Protein AF-A0AAD7YPZ5-F1 (afdb_monomer_lite)

Sequence (634 aa):
MYSKIIFVLVTVCVINASVITDNNFEDDAETEVKASLSRCNSKVCNWLCSKIKKTNGTCVEDHCKCVNSFIAEDDAETEVKASLSRCNSKVCNWLCRKTKKTNGTCVEDHCKCEKSFIAEDDTETEVKASPSRCNPKVCNWLCSKIKKTNGTCVEDHCKCEKSFIAEDDAETEVKASPSRCNSKVCNWLCSKIKKTNGTCVEDHCKCENSFIAEDDAETEVKASLSRCNSKVCNWLCSKIKKTNGTCVEDHCKCEKSFIAGDDTETEVKASPSRCNPKVCNWLCSKIKKTNGTCVEDHCKCENSFIAEDDAETEVKSSPNRCKSKVCNWLCRKIKKTNGTCVEDHCKCENSFIAEDALTELNTEKDSVQSRSCNNNRCRQICRKQKFRGGACVGVNCYCNKFLSLQDDAMYELDNSASLDDNFFSTEEDAVDEYSELDTRRSCRIVKCSRKCARRGYEGATCVEGRCKCYKNPEKSLLASELSEDQIERSCNLQACHQLCRRLKFPGGVCVNGRCKCDNFLGTKDADDDYSDLDTRRVCRVEKCSRKCTRRGYGEGKCVNDRCQCYDKIQREVDAYPLYAAASDENEESKEISGLNEEELAPAPRACNSATCNQWCHRLKFAGGWCRFGQCQCF

Structure (mmCIF, N/CA/C/O backbone):
data_AF-A0AAD7YPZ5-F1
#
_entry.id   AF-A0AAD7YPZ5-F1
#
loop_
_atom_site.group_PDB
_atom_site.id
_atom_site.type_symbol
_atom_site.label_atom_id
_atom_site.label_alt_id
_atom_site.label_comp_id
_atom_site.label_asym_id
_atom_site.label_entity_id
_atom_site.label_seq_id
_atom_site.pdbx_PDB_ins_code
_atom_site.Cartn_x
_atom_site.Cartn_y
_atom_site.Cartn_z
_atom_site.occupancy
_atom_site.B_iso_or_equiv
_atom_site.auth_seq_id
_atom_site.auth_comp_id
_atom_site.auth_asym_id
_atom_site.auth_atom_id
_atom_site.pdbx_PDB_model_num
ATOM 1 N N . MET A 1 1 ? -34.700 -48.354 72.936 1.00 54.19 1 MET A N 1
ATOM 2 C CA . MET A 1 1 ? -34.511 -49.023 71.626 1.00 54.19 1 MET A CA 1
ATOM 3 C C . MET A 1 1 ? -33.936 -48.110 70.525 1.00 54.19 1 MET A C 1
ATOM 5 O O . MET A 1 1 ? -34.009 -48.482 69.369 1.00 54.19 1 MET A O 1
ATOM 9 N N . TYR A 1 2 ? -33.261 -46.996 70.854 1.00 52.78 2 TYR A N 1
ATOM 10 C CA . TYR A 1 2 ? -32.596 -46.124 69.860 1.00 52.78 2 TYR A CA 1
ATOM 11 C C . TYR A 1 2 ? -31.055 -46.118 69.933 1.00 52.78 2 TYR A C 1
ATOM 13 O O . TYR A 1 2 ? -30.402 -45.552 69.068 1.00 52.78 2 TYR A O 1
ATOM 21 N N . SER A 1 3 ? -30.448 -46.807 70.907 1.00 45.22 3 SER A N 1
ATOM 22 C CA . SER A 1 3 ? -28.980 -46.826 71.075 1.00 45.22 3 SER A CA 1
ATOM 23 C C . SER A 1 3 ? -28.267 -47.905 70.236 1.00 45.22 3 SER A C 1
ATOM 25 O O . SER A 1 3 ? -27.061 -47.856 70.033 1.00 45.22 3 SER A O 1
ATOM 27 N N . LYS A 1 4 ? -29.013 -48.875 69.682 1.00 50.41 4 LYS A N 1
ATOM 28 C CA . LYS A 1 4 ? -28.451 -49.944 68.831 1.00 50.41 4 LYS A CA 1
ATOM 29 C C . LYS A 1 4 ? -28.453 -49.620 67.330 1.00 50.41 4 LYS A C 1
ATOM 31 O O . LYS A 1 4 ? -27.778 -50.308 66.580 1.00 50.41 4 LYS A O 1
ATOM 36 N N . ILE A 1 5 ? -29.158 -48.569 66.900 1.00 57.12 5 ILE A N 1
ATOM 37 C CA . ILE A 1 5 ? -29.214 -48.154 65.484 1.00 57.12 5 ILE A CA 1
ATOM 38 C C . ILE A 1 5 ? -28.033 -47.233 65.125 1.00 57.12 5 ILE A C 1
ATOM 40 O O . ILE A 1 5 ? -27.550 -47.261 63.999 1.00 57.12 5 ILE A O 1
ATOM 44 N N . ILE A 1 6 ? -27.477 -46.501 66.097 1.00 55.97 6 ILE A N 1
ATOM 45 C CA . ILE A 1 6 ? -26.329 -45.606 65.866 1.00 55.97 6 ILE A CA 1
ATOM 46 C C . ILE A 1 6 ? -25.021 -46.400 65.677 1.00 55.97 6 ILE A C 1
ATOM 48 O O . ILE A 1 6 ? -24.178 -46.015 64.872 1.00 55.97 6 ILE A O 1
ATOM 52 N N . PHE A 1 7 ? -24.879 -47.565 66.319 1.00 49.91 7 PHE A N 1
ATOM 53 C CA . PHE A 1 7 ? -23.685 -48.406 66.160 1.00 49.91 7 PHE A CA 1
ATOM 54 C C . PHE A 1 7 ? -23.569 -49.080 64.783 1.00 49.91 7 PHE A C 1
ATOM 56 O O . PHE A 1 7 ? -22.456 -49.385 64.361 1.00 49.91 7 PHE A O 1
ATOM 63 N N . VAL A 1 8 ? -24.685 -49.266 64.066 1.00 52.84 8 VAL A N 1
ATOM 64 C CA . VAL A 1 8 ? -24.704 -49.878 62.723 1.00 52.84 8 VAL A CA 1
ATOM 65 C C . VAL A 1 8 ? -24.352 -48.858 61.632 1.00 52.84 8 VAL A C 1
ATOM 67 O O . VAL A 1 8 ? -23.755 -49.220 60.626 1.00 52.84 8 VAL A O 1
ATOM 70 N N . LEU A 1 9 ? -24.628 -47.567 61.842 1.00 48.34 9 LEU A N 1
ATOM 71 C CA . LEU A 1 9 ? -24.278 -46.520 60.872 1.00 48.34 9 LEU A CA 1
ATOM 72 C C . LEU A 1 9 ? -22.814 -46.063 60.969 1.00 48.34 9 LEU A C 1
ATOM 74 O O . LEU A 1 9 ? -22.245 -45.639 59.969 1.00 48.34 9 LEU A O 1
ATOM 78 N N . VAL A 1 10 ? -22.164 -46.218 62.128 1.00 49.12 10 VAL A N 1
ATOM 79 C CA . VAL A 1 10 ? -20.732 -45.891 62.284 1.00 49.12 10 VAL A CA 1
ATOM 80 C C . VAL A 1 10 ? -19.821 -47.012 61.756 1.00 49.12 10 VAL A C 1
ATOM 82 O O . VAL A 1 10 ? -18.707 -46.739 61.320 1.00 49.12 10 VAL A O 1
ATOM 85 N N . THR A 1 11 ? -20.293 -48.262 61.696 1.00 47.50 11 THR A N 1
ATOM 86 C CA . THR A 1 11 ? -19.512 -49.389 61.142 1.00 47.50 11 THR A CA 1
ATOM 87 C C . THR A 1 11 ? -19.561 -49.492 59.615 1.00 47.50 11 THR A C 1
ATOM 89 O O . THR A 1 11 ? -18.659 -50.082 59.027 1.00 47.50 11 THR A O 1
ATOM 92 N N . VAL A 1 12 ? -20.538 -48.868 58.948 1.00 43.47 12 VAL A N 1
ATOM 93 C CA . VAL A 1 12 ? -20.630 -48.857 57.472 1.00 43.47 12 VAL A CA 1
ATOM 94 C C . VAL A 1 12 ? -19.724 -47.790 56.832 1.00 43.47 12 VAL A C 1
ATOM 96 O O . VAL A 1 12 ? -19.338 -47.931 55.676 1.00 43.47 12 VAL A O 1
ATOM 99 N N . CYS A 1 13 ? -19.272 -46.780 57.584 1.00 41.84 13 CYS A N 1
ATOM 100 C CA . CYS A 1 13 ? -18.387 -45.730 57.056 1.00 41.84 13 CYS A CA 1
ATOM 101 C C . CYS A 1 13 ? -16.877 -46.044 57.130 1.00 41.84 13 CYS A C 1
ATOM 103 O O . CYS A 1 13 ? -16.085 -45.249 56.634 1.00 41.84 13 CYS A O 1
ATOM 105 N N . VAL A 1 14 ? -16.452 -47.177 57.709 1.00 43.47 14 VAL A N 1
ATOM 106 C CA . VAL A 1 14 ? -15.014 -47.500 57.893 1.00 43.47 14 VAL A CA 1
ATOM 107 C C . VAL A 1 14 ? -14.482 -48.544 56.890 1.00 43.47 14 VAL A C 1
ATOM 109 O O . VAL A 1 14 ? -13.283 -48.791 56.849 1.00 43.47 14 VAL A O 1
ATOM 112 N N . ILE A 1 15 ? -15.311 -49.130 56.014 1.00 40.47 15 ILE A N 1
ATOM 113 C CA . ILE A 1 15 ? -14.872 -50.270 55.173 1.00 40.47 15 ILE A CA 1
ATOM 114 C C . ILE A 1 15 ? -14.347 -49.894 53.767 1.00 40.47 15 ILE A C 1
ATOM 116 O O . ILE A 1 15 ? -13.691 -50.719 53.145 1.00 40.47 15 ILE A O 1
ATOM 120 N N . ASN A 1 16 ? -14.467 -48.655 53.278 1.00 38.28 16 ASN A N 1
ATOM 121 C CA . ASN A 1 16 ? -13.972 -48.311 51.924 1.00 38.28 16 ASN A CA 1
ATOM 122 C C . ASN A 1 16 ? -12.603 -47.608 51.863 1.00 38.28 16 ASN A C 1
ATOM 124 O O . ASN A 1 16 ? -12.279 -46.974 50.862 1.00 38.28 16 ASN A O 1
ATOM 128 N N . ALA A 1 17 ? -11.767 -47.757 52.891 1.00 40.53 17 ALA A N 1
ATOM 129 C CA . ALA A 1 17 ? -10.358 -47.370 52.832 1.00 40.53 17 ALA A CA 1
ATOM 130 C C . ALA A 1 17 ? -9.468 -48.619 52.891 1.00 40.53 17 ALA A C 1
ATOM 132 O O . ALA A 1 17 ? -8.884 -48.936 53.923 1.00 40.53 17 ALA A O 1
ATOM 133 N N . SER A 1 18 ? -9.375 -49.352 51.780 1.00 36.06 18 SER A N 1
ATOM 134 C CA . SER A 1 18 ? -8.297 -50.323 51.560 1.00 36.06 18 SER A CA 1
ATOM 135 C C . SER A 1 18 ? -7.472 -49.871 50.363 1.00 36.06 18 SER A C 1
ATOM 137 O O . SER A 1 18 ? -7.871 -49.992 49.209 1.00 36.06 18 SER A O 1
ATOM 139 N N . VAL A 1 19 ? -6.319 -49.302 50.692 1.00 34.25 19 VAL A N 1
ATOM 140 C CA . VAL A 1 19 ? -5.178 -49.089 49.809 1.00 34.25 19 VAL A CA 1
ATOM 141 C C . VAL A 1 19 ? -4.633 -50.464 49.420 1.00 34.25 19 VAL A C 1
ATOM 143 O O . VAL A 1 19 ? -4.222 -51.222 50.296 1.00 34.25 19 VAL A O 1
ATOM 146 N N . ILE A 1 20 ? -4.616 -50.780 48.124 1.00 30.17 20 ILE A N 1
ATOM 147 C CA . ILE A 1 20 ? -3.717 -51.794 47.567 1.00 30.17 20 ILE A CA 1
ATOM 148 C C . ILE A 1 20 ? -2.586 -51.028 46.890 1.00 30.17 20 ILE A C 1
ATOM 150 O O . ILE A 1 20 ? -2.775 -50.362 45.875 1.00 30.17 20 ILE A O 1
ATOM 154 N N . THR A 1 21 ? -1.419 -51.088 47.519 1.00 35.53 21 THR A N 1
ATOM 155 C CA . THR A 1 21 ? -0.128 -50.874 46.880 1.00 35.53 21 THR A CA 1
ATOM 156 C C . THR A 1 21 ? 0.185 -52.102 46.035 1.00 35.53 21 THR A C 1
ATOM 158 O O . THR A 1 21 ? 0.368 -53.172 46.607 1.00 35.53 21 THR A O 1
ATOM 161 N N . ASP A 1 22 ? 0.312 -51.935 44.723 1.00 27.48 22 ASP A N 1
ATOM 162 C CA . ASP A 1 22 ? 1.153 -52.810 43.910 1.00 27.48 22 ASP A CA 1
ATOM 163 C C . ASP A 1 22 ? 2.111 -51.939 43.097 1.00 27.48 22 ASP A C 1
ATOM 165 O O . ASP A 1 22 ? 1.731 -51.193 42.195 1.00 27.48 22 ASP A O 1
ATOM 169 N N . ASN A 1 23 ? 3.380 -52.016 43.494 1.00 32.12 23 ASN A N 1
ATOM 170 C CA . ASN A 1 23 ? 4.512 -51.656 42.662 1.00 32.12 23 ASN A CA 1
ATOM 171 C C . ASN A 1 23 ? 4.636 -52.736 41.588 1.00 32.12 23 ASN A C 1
ATOM 173 O O . ASN A 1 23 ? 4.884 -53.884 41.954 1.00 32.12 23 ASN A O 1
ATOM 177 N N . ASN A 1 24 ? 4.518 -52.377 40.306 1.00 32.41 24 ASN A N 1
ATOM 178 C CA . ASN A 1 24 ? 5.537 -52.652 39.285 1.00 32.41 24 ASN A CA 1
ATOM 179 C C . ASN A 1 24 ? 5.035 -52.453 37.842 1.00 32.41 24 ASN A C 1
ATOM 181 O O . ASN A 1 24 ? 3.996 -52.975 37.457 1.00 32.41 24 ASN A O 1
ATOM 185 N N . PHE A 1 25 ? 5.919 -51.818 37.067 1.00 31.00 25 PHE A N 1
ATOM 186 C CA . PHE A 1 25 ? 6.058 -51.767 35.607 1.00 31.00 25 PHE A CA 1
ATOM 187 C C . PHE A 1 25 ? 5.228 -50.762 34.776 1.00 31.00 25 PHE A C 1
ATOM 189 O O . PHE A 1 25 ? 4.005 -50.772 34.736 1.00 31.00 25 PHE A O 1
ATOM 196 N N . GLU A 1 26 ? 6.022 -49.893 34.140 1.00 40.97 26 GLU A N 1
ATOM 197 C CA . GLU A 1 26 ? 5.840 -49.011 32.982 1.00 40.97 26 GLU A CA 1
ATOM 198 C C . GLU A 1 26 ? 4.661 -49.354 32.056 1.00 40.97 26 GLU A C 1
ATOM 200 O O . GLU A 1 26 ? 4.590 -50.476 31.575 1.00 40.97 26 GLU A O 1
ATOM 205 N N . ASP A 1 27 ? 3.785 -48.374 31.786 1.00 40.22 27 ASP A N 1
ATOM 206 C CA . ASP A 1 27 ? 3.204 -48.106 30.458 1.00 40.22 27 ASP A CA 1
ATOM 207 C C . ASP A 1 27 ? 2.328 -46.829 30.474 1.00 40.22 27 ASP A C 1
ATOM 209 O O . ASP A 1 27 ? 1.748 -46.430 31.487 1.00 40.22 27 ASP A O 1
ATOM 213 N N . ASP A 1 28 ? 2.289 -46.147 29.331 1.00 41.81 28 ASP A N 1
ATOM 214 C CA . ASP A 1 28 ? 1.765 -44.798 29.098 1.00 41.81 28 ASP A CA 1
ATOM 215 C C . ASP A 1 28 ? 0.312 -44.559 29.566 1.00 41.81 28 ASP A C 1
ATOM 217 O O . ASP A 1 28 ? -0.649 -45.138 29.056 1.00 41.81 28 ASP A O 1
ATOM 221 N N . ALA A 1 29 ? 0.114 -43.603 30.482 1.00 46.16 29 ALA A N 1
ATOM 222 C CA . ALA A 1 29 ? -1.214 -43.228 30.970 1.00 46.16 29 ALA A CA 1
ATOM 223 C C . ALA A 1 29 ? -2.024 -42.435 29.919 1.00 46.16 29 ALA A C 1
ATOM 225 O O . ALA A 1 29 ? -1.976 -41.200 29.832 1.00 46.16 29 ALA A O 1
ATOM 226 N N . GLU A 1 30 ? -2.824 -43.151 29.132 1.00 48.53 30 GLU A N 1
ATOM 227 C CA . GLU A 1 30 ? -3.922 -42.596 28.343 1.00 48.53 30 GLU A CA 1
ATOM 228 C C . GLU A 1 30 ? -5.059 -42.123 29.272 1.00 48.53 30 GLU A C 1
ATOM 230 O O . GLU A 1 30 ? -5.320 -42.706 30.320 1.00 48.53 30 GLU A O 1
ATOM 235 N N . THR A 1 31 ? -5.761 -41.039 28.919 1.00 60.06 31 THR A N 1
ATOM 236 C CA . THR A 1 31 ? -6.937 -40.590 29.692 1.00 60.06 31 THR A CA 1
ATOM 237 C C . THR A 1 31 ? -8.150 -40.570 28.783 1.00 60.06 31 THR A C 1
ATOM 239 O O . THR A 1 31 ? -8.176 -39.835 27.791 1.00 60.06 31 THR A O 1
ATOM 242 N N . GLU A 1 32 ? -9.149 -41.368 29.136 1.00 57.12 32 GLU A N 1
ATOM 243 C CA . GLU A 1 32 ? -10.436 -41.420 28.455 1.00 57.12 32 GLU A CA 1
ATOM 244 C C . GLU A 1 32 ? -11.372 -40.338 28.994 1.00 57.12 32 GLU A C 1
ATOM 246 O O . GLU A 1 32 ? -11.574 -40.214 30.202 1.00 57.12 32 GLU A O 1
ATOM 251 N N . VAL A 1 33 ? -11.985 -39.565 28.095 1.00 60.34 33 VAL A N 1
ATOM 252 C CA . VAL A 1 33 ? -13.095 -38.678 28.452 1.00 60.34 33 VAL A CA 1
ATOM 253 C C . VAL A 1 33 ? -14.381 -39.309 27.947 1.00 60.34 33 VAL A C 1
ATOM 255 O O . VAL A 1 33 ? -14.688 -39.274 26.752 1.00 60.34 33 VAL A O 1
ATOM 258 N N . LYS A 1 34 ? -15.155 -39.876 28.875 1.00 48.50 34 LYS A N 1
ATOM 259 C CA . LYS A 1 34 ? -16.502 -40.378 28.597 1.00 48.50 34 LYS A CA 1
ATOM 260 C C . LYS A 1 34 ? -17.474 -39.202 28.553 1.00 48.50 34 LYS A C 1
ATOM 262 O O . LYS A 1 34 ? -18.037 -38.804 29.565 1.00 48.50 34 LYS A O 1
ATOM 267 N N . ALA A 1 35 ? -17.643 -38.623 27.370 1.00 53.34 35 ALA A N 1
ATOM 268 C CA . ALA A 1 35 ? -18.792 -37.782 27.072 1.00 53.34 35 ALA A CA 1
ATOM 269 C C . ALA A 1 35 ? -19.816 -38.657 26.346 1.00 53.34 35 ALA A C 1
ATOM 271 O O . ALA A 1 35 ? -19.535 -39.114 25.242 1.00 53.34 35 ALA A O 1
ATOM 272 N N . SER A 1 36 ? -20.972 -38.908 26.964 1.00 44.81 36 SER A N 1
ATOM 273 C CA . SER A 1 36 ? -22.072 -39.666 26.356 1.00 44.81 36 SER A CA 1
ATOM 274 C C . SER A 1 36 ? -22.670 -38.879 25.184 1.00 44.81 36 SER A C 1
ATOM 276 O O . SER A 1 36 ? -23.649 -38.152 25.335 1.00 44.81 36 SER A O 1
ATOM 278 N N . LEU A 1 37 ? -22.041 -38.973 24.015 1.00 53.62 37 LEU A N 1
ATOM 279 C CA . LEU A 1 37 ? -22.550 -38.472 22.744 1.00 53.62 37 LEU A CA 1
ATOM 280 C C . LEU A 1 37 ? -23.087 -39.660 21.952 1.00 53.62 37 LEU A C 1
ATOM 282 O O . LEU A 1 37 ? -22.394 -40.654 21.795 1.00 53.62 37 LEU A O 1
ATOM 286 N N . SER A 1 38 ? -24.295 -39.539 21.398 1.00 67.06 38 SER A N 1
ATOM 287 C CA . SER A 1 38 ? -24.909 -40.598 20.581 1.00 67.06 38 SER A CA 1
ATOM 288 C C . SER A 1 38 ? -24.148 -40.907 19.284 1.00 67.06 38 SER A C 1
ATOM 290 O O . SER A 1 38 ? -24.463 -41.901 18.637 1.00 67.06 38 SER A O 1
ATOM 292 N N . ARG A 1 39 ? -23.184 -40.049 18.896 1.00 75.38 39 ARG A N 1
ATOM 293 C CA . ARG A 1 39 ? -22.150 -40.282 17.872 1.00 75.38 39 ARG A CA 1
ATOM 294 C C . ARG A 1 39 ? -20.926 -39.402 18.134 1.00 75.38 39 ARG A C 1
ATOM 296 O O . ARG A 1 39 ? -21.056 -38.176 18.227 1.00 75.38 39 ARG A O 1
ATOM 303 N N . CYS A 1 40 ? -19.729 -39.986 18.162 1.00 85.81 40 CYS A N 1
ATOM 304 C CA . CYS A 1 40 ? -18.493 -39.213 18.289 1.00 85.81 40 CYS A CA 1
ATOM 305 C C . CYS A 1 40 ? -18.176 -38.420 17.003 1.00 85.81 40 CYS A C 1
ATOM 307 O O . CYS A 1 40 ? -18.101 -38.962 15.901 1.00 85.81 40 CYS A O 1
ATOM 309 N N . ASN A 1 41 ? -17.969 -37.105 17.136 1.00 91.00 41 ASN A N 1
ATOM 310 C CA . ASN A 1 41 ? -17.584 -36.209 16.042 1.00 91.00 41 ASN A CA 1
ATOM 311 C C . ASN A 1 41 ? -16.130 -35.761 16.231 1.00 91.00 41 ASN A C 1
ATOM 313 O O . ASN A 1 41 ? -15.810 -35.113 17.225 1.00 91.00 41 ASN A O 1
ATOM 317 N N . SER A 1 42 ? -15.256 -36.032 15.257 1.00 89.38 42 SER A N 1
ATOM 318 C CA . SER A 1 42 ? -13.816 -35.744 15.350 1.00 89.38 42 SER A CA 1
ATOM 319 C C . SER A 1 42 ? -13.480 -34.262 15.568 1.00 89.38 42 SER A C 1
ATOM 321 O O . SER A 1 42 ? -12.474 -33.948 16.204 1.00 89.38 42 SER A O 1
ATOM 323 N N . LYS A 1 43 ? -14.320 -33.320 15.115 1.00 90.19 43 LYS A N 1
ATOM 324 C CA . LYS A 1 43 ? -14.141 -31.883 15.405 1.00 90.19 43 LYS A CA 1
ATOM 325 C C . LYS A 1 43 ? -14.504 -31.547 16.851 1.00 90.19 43 LYS A C 1
ATOM 327 O O . LYS A 1 43 ? -13.810 -30.755 17.482 1.00 90.19 43 LYS A O 1
ATOM 332 N N . VAL A 1 44 ? -15.565 -32.163 17.371 1.00 91.31 44 VAL A N 1
ATOM 333 C CA . VAL A 1 44 ? -16.018 -31.992 18.762 1.00 91.31 44 VAL A CA 1
ATOM 334 C C . VAL A 1 44 ? -15.036 -32.661 19.725 1.00 91.31 44 VAL A C 1
ATOM 336 O O . VAL A 1 44 ? -14.655 -32.056 20.721 1.00 91.31 44 VAL A O 1
ATOM 339 N N . CYS A 1 45 ? -14.546 -33.852 19.379 1.00 93.25 45 CYS A N 1
ATOM 340 C CA . CYS A 1 45 ? -13.545 -34.594 20.139 1.00 93.25 45 CYS A CA 1
ATOM 341 C C . CYS A 1 45 ? -12.206 -33.835 20.208 1.00 93.25 45 CYS A C 1
ATOM 343 O O . CYS A 1 45 ? -11.672 -33.615 21.292 1.00 93.25 45 CYS A O 1
ATOM 345 N N . ASN A 1 46 ? -11.717 -33.288 19.089 1.00 89.19 46 ASN A N 1
ATOM 346 C CA . ASN A 1 46 ? -10.528 -32.426 19.101 1.00 89.19 46 ASN A CA 1
ATOM 347 C C . ASN A 1 46 ? -10.714 -31.148 19.932 1.00 89.19 46 ASN A C 1
ATOM 349 O O . ASN A 1 46 ? -9.792 -30.711 20.624 1.00 89.19 46 ASN A O 1
ATOM 353 N N . TRP A 1 47 ? -11.905 -30.548 19.887 1.00 91.19 47 TRP A N 1
ATOM 354 C CA . TRP A 1 47 ? -12.226 -29.384 20.709 1.00 91.19 47 TRP A CA 1
ATOM 355 C C . TRP A 1 47 ? -12.257 -29.725 22.211 1.00 91.19 47 TRP A C 1
ATOM 357 O O . TRP A 1 47 ? -11.683 -28.981 23.007 1.00 91.19 47 TRP A O 1
ATOM 367 N N . LEU A 1 48 ? -12.839 -30.869 22.591 1.00 90.25 48 LEU A N 1
ATOM 368 C CA . LEU A 1 48 ? -12.845 -31.400 23.963 1.00 90.25 48 LEU A CA 1
ATOM 369 C C . LEU A 1 48 ? -11.425 -31.683 24.472 1.00 90.25 48 LEU A C 1
ATOM 371 O O . LEU A 1 48 ? -11.058 -31.196 25.540 1.00 90.25 48 LEU A O 1
ATOM 375 N N . CYS A 1 49 ? -10.588 -32.370 23.690 1.00 91.56 49 CYS A N 1
ATOM 376 C CA . CYS A 1 49 ? -9.199 -32.639 24.075 1.00 91.56 49 CYS A CA 1
ATOM 377 C C . CYS A 1 49 ? -8.382 -31.349 24.241 1.00 91.56 49 CYS A C 1
ATOM 379 O O . CYS A 1 49 ? -7.614 -31.214 25.194 1.00 91.56 49 CYS A O 1
ATOM 381 N N . SER A 1 50 ? -8.617 -30.347 23.384 1.00 86.94 50 SER A N 1
ATOM 382 C CA . SER A 1 50 ? -7.981 -29.033 23.522 1.00 86.94 50 SER A CA 1
ATOM 383 C C . SER A 1 50 ? -8.387 -28.310 24.810 1.00 86.94 50 SER A C 1
ATOM 385 O O . SER A 1 50 ? -7.594 -27.520 25.326 1.00 86.94 50 SER A O 1
ATOM 387 N N . LYS A 1 51 ? -9.597 -28.543 25.334 1.00 90.38 51 LYS A N 1
ATOM 388 C CA . LYS A 1 51 ? -10.061 -27.927 26.586 1.00 90.38 51 LYS A CA 1
ATOM 389 C C . LYS A 1 51 ? -9.377 -28.500 27.823 1.00 90.38 51 LYS A C 1
ATOM 391 O O . LYS A 1 51 ? -9.177 -27.754 28.776 1.00 90.38 51 LYS A O 1
ATOM 396 N N . ILE A 1 52 ? -8.940 -29.755 27.769 1.00 88.44 52 ILE A N 1
ATOM 397 C CA . ILE A 1 52 ? -8.206 -30.434 28.849 1.00 88.44 52 ILE A CA 1
ATOM 398 C C . ILE A 1 52 ? -6.682 -30.447 28.636 1.00 88.44 52 ILE A C 1
ATOM 400 O O . ILE A 1 52 ? -5.982 -31.256 29.233 1.00 88.44 52 ILE A O 1
ATOM 404 N N . LYS A 1 53 ? -6.155 -29.543 27.792 1.00 87.12 53 LYS A N 1
ATOM 405 C CA . LYS A 1 53 ? -4.716 -29.403 27.472 1.00 87.12 53 LYS A CA 1
ATOM 406 C C . LYS A 1 53 ? -4.059 -30.669 26.894 1.00 87.12 53 LYS A C 1
ATOM 408 O O . LYS A 1 53 ? -2.856 -30.853 27.038 1.00 87.12 53 LYS A O 1
ATOM 413 N N . LYS A 1 54 ? -4.827 -31.505 26.199 1.00 92.50 54 LYS A N 1
ATOM 414 C CA . LYS A 1 54 ? -4.326 -32.662 25.447 1.00 92.50 54 LYS A CA 1
ATOM 415 C C . LYS A 1 54 ? -4.359 -32.376 23.948 1.00 92.50 54 LYS A C 1
ATOM 417 O O . LYS A 1 54 ? -5.141 -31.544 23.481 1.00 92.50 54 LYS A O 1
ATOM 422 N N . THR A 1 55 ? -3.512 -33.050 23.178 1.00 85.12 55 THR A N 1
ATOM 423 C CA . THR A 1 55 ? -3.442 -32.880 21.718 1.00 85.12 55 THR A CA 1
ATOM 424 C C . THR A 1 55 ? -4.057 -34.075 21.007 1.00 85.12 55 THR A C 1
ATOM 426 O O . THR A 1 55 ? -3.839 -35.199 21.434 1.00 85.12 55 THR A O 1
ATOM 429 N N . ASN A 1 56 ? -4.775 -33.821 19.908 1.00 79.12 56 ASN A N 1
ATOM 430 C CA . ASN A 1 56 ? -5.434 -34.815 19.051 1.00 79.12 56 ASN A CA 1
ATOM 431 C C . ASN A 1 56 ? -6.397 -35.767 19.785 1.00 79.12 56 ASN A C 1
ATOM 433 O O . ASN A 1 56 ? -6.001 -36.736 20.428 1.00 79.12 56 ASN A O 1
ATOM 437 N N . GLY A 1 57 ? -7.692 -35.495 19.626 1.00 90.19 57 GLY A N 1
ATOM 438 C CA . GLY A 1 57 ? -8.766 -36.395 20.021 1.00 90.19 57 GLY A CA 1
ATOM 439 C C . GLY A 1 57 ? -9.112 -37.369 18.908 1.00 90.19 57 GLY A C 1
ATOM 440 O O . GLY A 1 57 ? -9.516 -36.940 17.824 1.00 90.19 57 GLY A O 1
ATOM 441 N N . THR A 1 58 ? -8.995 -38.664 19.185 1.00 92.56 58 THR A N 1
ATOM 442 C CA . THR A 1 58 ? -9.446 -39.726 18.281 1.00 92.56 58 THR A CA 1
ATOM 443 C C . THR A 1 58 ? -10.770 -40.274 18.793 1.00 92.56 58 THR A C 1
ATOM 445 O O . THR A 1 58 ? -10.901 -40.581 19.977 1.00 92.56 58 THR A O 1
ATOM 448 N N . CYS A 1 59 ? -11.766 -40.369 17.914 1.00 94.31 59 CYS A N 1
ATOM 449 C CA . CYS A 1 59 ? -13.017 -41.041 18.246 1.00 94.31 59 CYS A CA 1
ATOM 450 C C . CYS A 1 59 ? -12.780 -42.549 18.245 1.00 94.31 59 CYS A C 1
ATOM 452 O O . CYS A 1 59 ? -12.392 -43.100 17.214 1.00 94.31 59 CYS A O 1
ATOM 454 N N . VAL A 1 60 ? -13.020 -43.188 19.384 1.00 92.12 60 VAL A N 1
ATOM 455 C CA . VAL A 1 60 ? -13.058 -44.643 19.511 1.00 92.12 60 VAL A CA 1
ATOM 456 C C . VAL A 1 60 ? -14.493 -44.974 19.886 1.00 92.12 60 VAL A C 1
ATOM 458 O O . VAL A 1 60 ? -14.959 -44.591 20.955 1.00 92.12 60 VAL A O 1
ATOM 461 N N . GLU A 1 61 ? -15.221 -45.578 18.947 1.00 90.06 61 GLU A N 1
ATOM 462 C CA . GLU A 1 61 ? -16.667 -45.806 19.064 1.00 90.06 61 GLU A CA 1
ATOM 463 C C . GLU A 1 61 ? -17.421 -44.495 19.389 1.00 90.06 61 GLU A C 1
ATOM 465 O O . GLU A 1 61 ? -17.403 -43.559 18.583 1.00 90.06 61 GLU A O 1
ATOM 470 N N . ASP A 1 62 ? -18.033 -44.402 20.574 1.00 88.50 62 ASP A N 1
ATOM 471 C CA . ASP A 1 62 ? -18.813 -43.246 21.034 1.00 88.50 62 ASP A CA 1
ATOM 472 C C . ASP A 1 62 ? -18.080 -42.348 22.047 1.00 88.50 62 ASP A C 1
ATOM 474 O O . ASP A 1 62 ? -18.661 -41.394 22.566 1.00 88.50 62 ASP A O 1
ATOM 478 N N . HIS A 1 63 ? -16.794 -42.591 22.318 1.00 87.44 63 HIS A N 1
ATOM 479 C CA . HIS A 1 63 ? -16.005 -41.786 23.255 1.00 87.44 63 HIS A CA 1
ATOM 480 C C . HIS A 1 63 ? -14.761 -41.162 22.609 1.00 87.44 63 HIS A C 1
ATOM 482 O O . HIS A 1 63 ? -14.287 -41.551 21.539 1.00 87.44 63 HIS A O 1
ATOM 488 N N . CYS A 1 64 ? -14.254 -40.113 23.258 1.00 93.69 64 CYS A N 1
ATOM 489 C CA . CYS A 1 64 ? -13.137 -39.320 22.767 1.00 93.69 64 CYS A CA 1
ATOM 490 C C . CYS A 1 64 ? -11.858 -39.666 23.537 1.00 93.69 64 CYS A C 1
ATOM 492 O O . CYS A 1 64 ? -11.772 -39.442 24.748 1.00 93.69 64 CYS A O 1
ATOM 494 N N . LYS A 1 65 ? -10.856 -40.188 22.826 1.00 94.06 65 LYS A N 1
ATOM 495 C CA . LYS A 1 65 ? -9.550 -40.560 23.377 1.00 94.06 65 LYS A CA 1
ATOM 496 C C . LYS A 1 65 ? -8.534 -39.454 23.099 1.00 94.06 65 LYS A C 1
ATOM 498 O O . LYS A 1 65 ? -8.299 -39.113 21.940 1.00 94.06 65 LYS A O 1
ATOM 503 N N . CYS A 1 66 ? -7.949 -38.880 24.148 1.00 93.56 66 CYS A N 1
ATOM 504 C CA . CYS A 1 66 ? -7.058 -37.722 24.051 1.00 93.56 66 CYS A CA 1
ATOM 505 C C . CYS A 1 66 ? -5.615 -38.089 24.434 1.00 93.56 66 CYS A C 1
ATOM 507 O O . CYS A 1 66 ? -5.383 -38.606 25.530 1.00 93.56 66 CYS A O 1
ATOM 509 N N . VAL A 1 67 ? -4.637 -37.745 23.591 1.00 89.94 67 VAL A N 1
ATOM 510 C CA . VAL A 1 67 ? -3.215 -38.058 23.833 1.00 89.94 67 VAL A CA 1
ATOM 511 C C . VAL A 1 67 ? -2.557 -36.996 24.726 1.00 89.94 67 VAL A C 1
ATOM 513 O O . VAL A 1 67 ? -2.728 -35.790 24.513 1.00 89.94 67 VAL A O 1
ATOM 516 N N . ASN A 1 68 ? -1.814 -37.437 25.748 1.00 79.94 68 ASN A N 1
ATOM 517 C CA . ASN A 1 68 ? -1.056 -36.557 26.642 1.00 79.94 68 ASN A CA 1
ATOM 518 C C . ASN A 1 68 ? 0.145 -35.938 25.918 1.00 79.94 68 ASN A C 1
ATOM 520 O O . ASN A 1 68 ? 0.922 -36.638 25.280 1.00 79.94 68 ASN A O 1
ATOM 524 N N . SER A 1 69 ? 0.330 -34.627 26.063 1.00 56.72 69 SER A N 1
ATOM 525 C CA . SER A 1 69 ? 1.542 -33.941 25.615 1.00 56.72 69 SER A CA 1
ATOM 526 C C . SER A 1 69 ? 2.484 -33.725 26.803 1.00 56.72 69 SER A C 1
ATOM 528 O O . SER A 1 69 ? 2.545 -32.623 27.347 1.00 56.72 69 SER A O 1
ATOM 530 N N . PHE A 1 70 ? 3.200 -34.769 27.213 1.00 42.12 70 PHE A N 1
ATOM 531 C CA . PHE A 1 70 ? 4.425 -34.634 28.002 1.00 42.12 70 PHE A CA 1
ATOM 532 C C . PHE A 1 70 ? 5.546 -35.307 27.210 1.00 42.12 70 PHE A C 1
ATOM 534 O O . PHE A 1 70 ? 5.478 -36.498 26.938 1.00 42.12 70 PHE A O 1
ATOM 541 N N . ILE A 1 71 ? 6.538 -34.525 26.786 1.00 40.69 71 ILE A N 1
ATOM 542 C CA . ILE A 1 71 ? 7.813 -35.050 26.292 1.00 40.69 71 ILE A CA 1
ATOM 543 C C . ILE A 1 71 ? 8.808 -34.766 27.413 1.00 40.69 71 ILE A C 1
ATOM 545 O O . ILE A 1 71 ? 9.017 -33.599 27.747 1.00 40.69 71 ILE A O 1
ATOM 549 N N . ALA A 1 72 ? 9.339 -35.831 28.016 1.00 36.12 72 ALA A N 1
ATOM 550 C CA . ALA A 1 72 ? 10.472 -35.768 28.925 1.00 36.12 72 ALA A CA 1
ATOM 551 C C . ALA A 1 72 ? 11.697 -35.225 28.171 1.00 36.12 72 ALA A C 1
ATOM 553 O O . ALA A 1 72 ? 11.934 -35.572 27.012 1.00 36.12 72 ALA A O 1
ATOM 554 N N . GLU A 1 73 ? 12.426 -34.317 28.811 1.00 42.09 73 GLU A N 1
ATOM 555 C CA . GLU A 1 73 ? 13.711 -33.828 28.327 1.00 42.09 73 GLU A CA 1
ATOM 556 C C . GLU A 1 73 ? 14.752 -34.920 28.574 1.00 42.09 73 GLU A C 1
ATOM 558 O O . GLU A 1 73 ? 15.158 -35.095 29.712 1.00 42.09 73 GLU A O 1
ATOM 563 N N . ASP A 1 74 ? 15.166 -35.641 27.531 1.00 37.09 74 ASP A N 1
ATOM 564 C CA . ASP A 1 74 ? 16.409 -36.415 27.549 1.00 37.09 74 ASP A CA 1
ATOM 565 C C . ASP A 1 74 ? 17.113 -36.352 26.185 1.00 37.09 74 ASP A C 1
ATOM 567 O O . ASP A 1 74 ? 16.499 -36.277 25.112 1.00 37.09 74 ASP A O 1
ATOM 571 N N . ASP A 1 75 ? 18.441 -36.309 26.258 1.00 39.50 75 ASP A N 1
ATOM 572 C CA . ASP A 1 75 ? 19.374 -36.029 25.176 1.00 39.50 75 ASP A CA 1
ATOM 573 C C . ASP A 1 75 ? 19.504 -37.185 24.173 1.00 39.50 75 ASP A C 1
ATOM 575 O O . ASP A 1 75 ? 20.360 -38.053 24.300 1.00 39.50 75 ASP A O 1
ATOM 579 N N . ALA A 1 76 ? 18.702 -37.154 23.110 1.00 43.22 76 ALA A N 1
ATOM 580 C CA . ALA A 1 76 ? 19.005 -37.778 21.819 1.00 43.22 76 ALA A CA 1
ATOM 581 C C . ALA A 1 76 ? 18.072 -37.217 20.730 1.00 43.22 76 ALA A C 1
ATOM 583 O O . ALA A 1 76 ? 17.068 -36.562 21.017 1.00 43.22 76 ALA A O 1
ATOM 584 N N . GLU A 1 77 ? 18.424 -37.416 19.458 1.00 46.09 77 GLU A N 1
ATOM 585 C CA . GLU A 1 77 ? 17.651 -36.993 18.283 1.00 46.09 77 GLU A CA 1
ATOM 586 C C . GLU A 1 77 ? 16.132 -37.200 18.453 1.00 46.09 77 GLU A C 1
ATOM 588 O O . GLU A 1 77 ? 15.628 -38.316 18.449 1.00 46.09 77 GLU A O 1
ATOM 593 N N . THR A 1 78 ? 15.372 -36.112 18.594 1.00 49.69 78 THR A N 1
ATOM 594 C CA . THR A 1 78 ? 13.918 -36.212 18.797 1.00 49.69 78 THR A CA 1
ATOM 595 C C . THR A 1 78 ? 13.210 -36.332 17.448 1.00 49.69 78 THR A C 1
ATOM 597 O O . THR A 1 78 ? 13.040 -35.328 16.742 1.00 49.69 78 THR A O 1
ATOM 600 N N . GLU A 1 79 ? 12.796 -37.551 17.105 1.00 48.00 79 GLU A N 1
ATOM 601 C CA . GLU A 1 79 ? 11.863 -37.850 16.017 1.00 48.00 79 GLU A CA 1
ATOM 602 C C . GLU A 1 79 ? 10.461 -37.342 16.370 1.00 48.00 79 GLU A C 1
ATOM 604 O O . GLU A 1 79 ? 9.893 -37.693 17.404 1.00 48.00 79 GLU A O 1
ATOM 609 N N . VAL A 1 80 ? 9.858 -36.525 15.503 1.00 51.59 80 VAL A N 1
ATOM 610 C CA . VAL A 1 80 ? 8.440 -36.176 15.645 1.00 51.59 80 VAL A CA 1
ATOM 611 C C . VAL A 1 80 ? 7.634 -37.253 14.923 1.00 51.59 80 VAL A C 1
ATOM 613 O O . VAL A 1 80 ? 7.384 -37.153 13.718 1.00 51.59 80 VAL A O 1
ATOM 616 N N . LYS A 1 81 ? 7.229 -38.296 15.658 1.00 45.62 81 LYS A N 1
ATOM 617 C CA . LYS A 1 81 ? 6.312 -39.336 15.166 1.00 45.62 81 LYS A CA 1
ATOM 618 C C . LYS A 1 81 ? 4.881 -38.798 15.130 1.00 45.62 81 LYS A C 1
ATOM 620 O O . LYS A 1 81 ? 4.060 -39.077 15.993 1.00 45.62 81 LYS A O 1
ATOM 625 N N . ALA A 1 82 ? 4.582 -37.987 14.122 1.00 49.38 82 ALA A N 1
ATOM 626 C CA . ALA A 1 82 ? 3.208 -37.777 13.694 1.00 49.38 82 ALA A CA 1
ATOM 627 C C . ALA A 1 82 ? 2.927 -38.786 12.579 1.00 49.38 82 ALA A C 1
ATOM 629 O O . ALA A 1 82 ? 3.506 -38.654 11.504 1.00 49.38 82 ALA A O 1
ATOM 630 N N . SER A 1 83 ? 2.068 -39.779 12.827 1.00 43.59 83 SER A N 1
ATOM 631 C CA . SER A 1 83 ? 1.591 -40.707 11.794 1.00 43.59 83 SER A CA 1
ATOM 632 C C . SER A 1 83 ? 0.796 -39.929 10.742 1.00 43.59 83 SER A C 1
ATOM 634 O O . SER A 1 83 ? -0.415 -39.738 10.848 1.00 43.59 83 SER A O 1
ATOM 636 N N . LEU A 1 84 ? 1.500 -39.403 9.745 1.00 51.66 84 LEU A N 1
ATOM 637 C CA . LEU A 1 84 ? 0.936 -38.807 8.547 1.00 51.66 84 LEU A CA 1
ATOM 638 C C . LEU A 1 84 ? 0.877 -39.914 7.501 1.00 51.66 84 LEU A C 1
ATOM 640 O O . LEU A 1 84 ? 1.889 -40.533 7.210 1.00 51.66 84 LEU A O 1
ATOM 644 N N . SER A 1 85 ? -0.287 -40.137 6.890 1.00 57.03 85 SER A N 1
ATOM 645 C CA . SER A 1 85 ? -0.428 -41.145 5.830 1.00 57.03 85 SER A CA 1
ATOM 646 C C . SER A 1 85 ? 0.438 -40.863 4.591 1.00 57.03 85 SER A C 1
ATOM 648 O O . SER A 1 85 ? 0.575 -41.747 3.751 1.00 57.03 85 SER A O 1
ATOM 650 N N . ARG A 1 86 ? 0.995 -39.641 4.476 1.00 68.12 86 ARG A N 1
ATOM 651 C CA . ARG A 1 86 ? 2.104 -39.239 3.593 1.00 68.12 86 ARG A CA 1
ATOM 652 C C . ARG A 1 86 ? 2.831 -38.020 4.167 1.00 68.12 86 ARG A C 1
ATOM 654 O O . ARG A 1 86 ? 2.192 -36.995 4.434 1.00 68.12 86 ARG A O 1
ATOM 661 N N . CYS A 1 87 ? 4.158 -38.072 4.280 1.00 82.94 87 CYS A N 1
ATOM 662 C CA . CYS A 1 87 ? 4.941 -36.915 4.717 1.00 82.94 87 CYS A CA 1
ATOM 663 C C . CYS A 1 87 ? 4.963 -35.793 3.655 1.00 82.94 87 CYS A C 1
ATOM 665 O O . CYS A 1 87 ? 5.252 -36.010 2.479 1.00 82.94 87 CYS A O 1
ATOM 667 N N . ASN A 1 88 ? 4.656 -34.558 4.068 1.00 88.06 88 ASN A N 1
ATOM 668 C CA . ASN A 1 88 ? 4.671 -33.363 3.218 1.00 88.06 88 ASN A CA 1
ATOM 669 C C . ASN A 1 88 ? 5.721 -32.375 3.736 1.00 88.06 88 ASN A C 1
ATOM 671 O O . ASN A 1 88 ? 5.596 -31.879 4.854 1.00 88.06 88 ASN A O 1
ATOM 675 N N . SER A 1 89 ? 6.708 -32.015 2.912 1.00 84.06 89 SER A N 1
ATOM 676 C CA . SER A 1 89 ? 7.845 -31.168 3.312 1.00 84.06 89 SER A CA 1
ATOM 677 C C . SER A 1 89 ? 7.455 -29.779 3.843 1.00 84.06 89 SER A C 1
ATOM 679 O O . SER A 1 89 ? 8.162 -29.218 4.682 1.00 84.06 89 SER A O 1
ATOM 681 N N . LYS A 1 90 ? 6.310 -29.216 3.429 1.00 85.31 90 LYS A N 1
ATOM 682 C CA . LYS A 1 90 ? 5.795 -27.945 3.974 1.00 85.31 90 LYS A CA 1
ATOM 683 C C . LYS A 1 90 ? 5.168 -28.130 5.354 1.00 85.31 90 LYS A C 1
ATOM 685 O O . LYS A 1 90 ? 5.375 -27.291 6.229 1.00 85.31 90 LYS A O 1
ATOM 690 N N . VAL A 1 91 ? 4.433 -29.225 5.551 1.00 86.31 91 VAL A N 1
ATOM 691 C CA . VAL A 1 91 ? 3.847 -29.600 6.851 1.00 86.31 91 VAL A CA 1
ATOM 692 C C . VAL A 1 91 ? 4.956 -29.968 7.835 1.00 86.31 91 VAL A C 1
ATOM 694 O O . VAL A 1 91 ? 4.937 -29.518 8.976 1.00 86.31 91 VAL A O 1
ATOM 697 N N . CYS A 1 92 ? 5.977 -30.677 7.357 1.00 91.06 92 CYS A N 1
ATOM 698 C CA . CYS A 1 92 ? 7.143 -31.082 8.126 1.00 91.06 92 CYS A CA 1
ATOM 699 C C . CYS A 1 92 ? 7.951 -29.885 8.633 1.00 91.06 92 CYS A C 1
ATOM 701 O O . CYS A 1 92 ? 8.190 -29.740 9.828 1.00 91.06 92 CYS A O 1
ATOM 703 N N . ASN A 1 93 ? 8.261 -28.935 7.746 1.00 83.62 93 ASN A N 1
ATOM 704 C CA . ASN A 1 93 ? 8.919 -27.689 8.136 1.00 83.62 93 ASN A CA 1
ATOM 705 C C . ASN A 1 93 ? 8.076 -26.833 9.093 1.00 83.62 93 ASN A C 1
ATOM 707 O O . ASN A 1 93 ? 8.622 -26.151 9.960 1.00 83.62 93 ASN A O 1
ATOM 711 N N . TRP A 1 94 ? 6.750 -26.847 8.950 1.00 86.06 94 TRP A N 1
ATOM 712 C CA . TRP A 1 94 ? 5.856 -26.148 9.871 1.00 86.06 94 TRP A CA 1
ATOM 713 C C . TRP A 1 94 ? 5.846 -26.795 11.267 1.00 86.06 94 TRP A C 1
ATOM 715 O O . TRP A 1 94 ? 5.948 -26.073 12.261 1.00 86.06 94 TRP A O 1
ATOM 725 N N . LEU A 1 95 ? 5.806 -28.131 11.342 1.00 84.62 95 LEU A N 1
ATOM 726 C CA . LEU A 1 95 ? 5.896 -28.898 12.590 1.00 84.62 95 LEU A CA 1
ATOM 727 C C . LEU A 1 95 ? 7.233 -28.653 13.304 1.00 84.62 95 LEU A C 1
ATOM 729 O O . LEU A 1 95 ? 7.232 -28.298 14.480 1.00 84.62 95 LEU A O 1
ATOM 733 N N . CYS A 1 96 ? 8.359 -28.710 12.589 1.00 89.38 96 CYS A N 1
ATOM 734 C CA . CYS A 1 96 ? 9.677 -28.454 13.182 1.00 89.38 96 CYS A CA 1
ATOM 735 C C . CYS A 1 96 ? 9.819 -27.016 13.716 1.00 89.38 96 CYS A C 1
ATOM 737 O O . CYS A 1 96 ? 10.388 -26.796 14.785 1.00 89.38 96 CYS A O 1
ATOM 739 N N . ARG A 1 97 ? 9.226 -26.020 13.039 1.00 81.69 97 ARG A N 1
ATOM 740 C CA . ARG A 1 97 ? 9.205 -24.630 13.538 1.00 81.69 97 ARG A CA 1
ATOM 741 C C . ARG A 1 97 ? 8.378 -24.471 14.810 1.00 81.69 97 ARG A C 1
ATOM 743 O O . ARG A 1 97 ? 8.727 -23.660 15.666 1.00 81.69 97 ARG A O 1
ATOM 750 N N . LYS A 1 98 ? 7.287 -25.229 14.949 1.00 81.31 98 LYS A N 1
ATOM 751 C CA . LYS A 1 98 ? 6.475 -25.251 16.174 1.00 81.31 98 LYS A CA 1
ATOM 752 C C . LYS A 1 98 ? 7.256 -25.794 17.373 1.00 81.31 98 LYS A C 1
ATOM 754 O O . LYS A 1 98 ? 7.018 -25.327 18.482 1.00 81.31 98 LYS A O 1
ATOM 759 N N . THR A 1 99 ? 8.222 -26.682 17.143 1.00 75.69 99 THR A N 1
ATOM 760 C CA . THR A 1 99 ? 9.098 -27.259 18.175 1.00 75.69 99 THR A CA 1
ATOM 761 C C . THR A 1 99 ? 10.435 -26.521 18.335 1.00 75.69 99 THR A C 1
ATOM 763 O O . THR A 1 99 ? 11.383 -27.101 18.851 1.00 75.69 99 THR A O 1
ATOM 766 N N . LYS A 1 100 ? 10.549 -25.261 17.878 1.00 82.06 100 LYS A N 1
ATOM 767 C CA . LYS A 1 100 ? 11.793 -24.452 17.905 1.00 82.06 100 LYS A CA 1
ATOM 768 C C . LYS A 1 100 ? 13.000 -25.095 17.190 1.00 82.06 100 LYS A C 1
ATOM 770 O O . LYS A 1 100 ? 14.137 -24.749 17.481 1.00 82.06 100 LYS A O 1
ATOM 775 N N . LYS A 1 101 ? 12.765 -25.999 16.237 1.00 89.62 101 LYS A N 1
ATOM 776 C CA . LYS A 1 101 ? 13.794 -26.634 15.401 1.00 89.62 101 LYS A CA 1
ATOM 777 C C . LYS A 1 101 ? 13.778 -26.046 13.986 1.00 89.62 101 LYS A C 1
ATOM 779 O O . LYS A 1 101 ? 12.777 -25.468 13.549 1.00 89.62 101 LYS A O 1
ATOM 784 N N . THR A 1 102 ? 14.882 -26.176 13.257 1.00 83.00 102 THR A N 1
ATOM 785 C CA . THR A 1 102 ? 14.999 -25.733 11.855 1.00 83.00 102 THR A CA 1
ATOM 786 C C . THR A 1 102 ? 15.086 -26.936 10.924 1.00 83.00 102 THR A C 1
ATOM 788 O O . THR A 1 102 ? 15.479 -28.005 11.360 1.00 83.00 102 THR A O 1
ATOM 791 N N . ASN A 1 103 ? 14.691 -26.763 9.658 1.00 77.06 103 ASN A N 1
ATOM 792 C CA . ASN A 1 103 ? 14.757 -27.779 8.596 1.00 77.06 103 ASN A CA 1
ATOM 793 C C . ASN A 1 103 ? 14.129 -29.141 8.955 1.00 77.06 103 ASN A C 1
ATOM 795 O O . ASN A 1 103 ? 14.776 -30.041 9.480 1.00 77.06 103 ASN A O 1
ATOM 799 N N . GLY A 1 104 ? 12.843 -29.288 8.627 1.00 89.25 104 GLY A N 1
ATOM 800 C CA . GLY A 1 104 ? 12.151 -30.573 8.670 1.00 89.25 104 GLY A CA 1
ATOM 801 C C . GLY A 1 104 ? 12.321 -31.343 7.370 1.00 89.25 104 GLY A C 1
ATOM 802 O O . GLY A 1 104 ? 11.804 -30.908 6.336 1.00 89.25 104 GLY A O 1
ATOM 803 N N . THR A 1 105 ? 12.993 -32.488 7.437 1.00 91.12 105 THR A N 1
ATOM 804 C CA . THR A 1 105 ? 13.157 -33.422 6.320 1.00 91.12 105 THR A CA 1
ATOM 805 C C . THR A 1 105 ? 12.215 -34.603 6.516 1.00 91.12 105 THR A C 1
ATOM 807 O O . THR A 1 105 ? 12.132 -35.173 7.604 1.00 91.12 105 THR A O 1
ATOM 810 N N . CYS A 1 106 ? 11.480 -34.957 5.463 1.00 92.81 106 CYS A N 1
ATOM 811 C CA . CYS A 1 106 ? 10.668 -36.168 5.463 1.00 92.81 106 CYS A CA 1
ATOM 812 C C . CYS A 1 106 ? 11.587 -37.378 5.324 1.00 92.81 106 CYS A C 1
ATOM 814 O O . CYS A 1 106 ? 12.312 -37.477 4.333 1.00 92.81 106 CYS A O 1
ATOM 816 N N . VAL A 1 107 ? 11.539 -38.277 6.300 1.00 89.62 107 VAL A N 1
ATOM 817 C CA . VAL A 1 107 ? 12.164 -39.596 6.224 1.00 89.62 107 VAL A CA 1
ATOM 818 C C . VAL A 1 107 ? 11.013 -40.585 6.307 1.00 89.62 107 VAL A C 1
ATOM 820 O O . VAL A 1 107 ? 10.306 -40.629 7.309 1.00 89.62 107 VAL A O 1
ATOM 823 N N . GLU A 1 108 ? 10.753 -41.281 5.199 1.00 88.44 108 GLU A N 1
ATOM 824 C CA . GLU A 1 108 ? 9.575 -42.144 5.041 1.00 88.44 108 GLU A CA 1
ATOM 825 C C . GLU A 1 108 ? 8.265 -41.385 5.366 1.00 88.44 108 GLU A C 1
ATOM 827 O O . GLU A 1 108 ? 7.945 -40.397 4.695 1.00 88.44 108 GLU A O 1
ATOM 832 N N . ASP A 1 109 ? 7.537 -41.804 6.406 1.00 86.25 109 ASP A N 1
ATOM 833 C CA . ASP A 1 109 ? 6.268 -41.211 6.852 1.00 86.25 109 ASP A CA 1
ATOM 834 C C . ASP A 1 109 ? 6.393 -40.322 8.104 1.00 86.25 109 ASP A C 1
ATOM 836 O O . ASP A 1 109 ? 5.385 -39.881 8.662 1.00 86.25 109 ASP A O 1
ATOM 840 N N . HIS A 1 110 ? 7.615 -40.007 8.545 1.00 83.19 110 HIS A N 1
ATOM 841 C CA . HIS A 1 110 ? 7.860 -39.169 9.720 1.00 83.19 110 HIS A CA 1
ATOM 842 C C . HIS A 1 110 ? 8.752 -37.956 9.422 1.00 83.19 110 HIS A C 1
ATOM 844 O O . HIS A 1 110 ? 9.408 -37.832 8.384 1.00 83.19 110 HIS A O 1
ATOM 850 N N . CYS A 1 111 ? 8.727 -37.002 10.353 1.00 91.94 111 CYS A N 1
ATOM 851 C CA . CYS A 1 111 ? 9.437 -35.736 10.244 1.00 91.94 111 CYS A CA 1
ATOM 852 C C . CYS A 1 111 ? 10.691 -35.717 11.110 1.00 91.94 111 CYS A C 1
ATOM 854 O O . CYS A 1 111 ? 10.599 -35.662 12.339 1.00 91.94 111 CYS A O 1
ATOM 856 N N . LYS A 1 112 ? 11.861 -35.682 10.463 1.00 93.06 112 LYS A N 1
ATOM 857 C CA . LYS A 1 112 ? 13.151 -35.474 11.127 1.00 93.06 112 LYS A CA 1
ATOM 858 C C . LYS A 1 112 ? 13.472 -33.979 11.146 1.00 93.06 112 LYS A C 1
ATOM 860 O O . LYS A 1 112 ? 13.543 -33.345 10.096 1.00 93.06 112 LYS A O 1
ATOM 865 N N . CYS A 1 113 ? 13.626 -33.404 12.337 1.00 92.56 113 CYS A N 1
ATOM 866 C CA . CYS A 1 113 ? 13.890 -31.976 12.535 1.00 92.56 113 CYS A CA 1
ATOM 867 C C . CYS A 1 113 ? 15.311 -31.758 13.074 1.00 92.56 113 CYS A C 1
ATOM 869 O O . CYS A 1 113 ? 15.658 -32.339 14.104 1.00 92.56 113 CYS A O 1
ATOM 871 N N . GLU A 1 114 ? 16.097 -30.870 12.465 1.00 86.81 114 GLU A N 1
ATOM 872 C CA . GLU A 1 114 ? 17.443 -30.536 12.951 1.00 86.81 114 GLU A CA 1
ATOM 873 C C . GLU A 1 114 ? 17.397 -29.557 14.143 1.00 86.81 114 GLU A C 1
ATOM 875 O O . GLU A 1 114 ? 16.658 -28.563 14.150 1.00 86.81 114 GLU A O 1
ATOM 880 N N . LYS A 1 115 ? 18.195 -29.832 15.185 1.00 75.94 115 LYS A N 1
ATOM 881 C CA . LYS A 1 115 ? 18.346 -28.949 16.354 1.00 75.94 115 LYS A CA 1
ATOM 882 C C . LYS A 1 115 ? 19.067 -27.674 15.902 1.00 75.94 115 LYS A C 1
ATOM 884 O O . LYS A 1 115 ? 20.109 -27.743 15.256 1.00 75.94 115 LYS A O 1
ATOM 889 N N . SER A 1 116 ? 18.527 -26.504 16.234 1.00 49.84 116 SER A N 1
ATOM 890 C CA . SER A 1 116 ? 19.257 -25.251 16.047 1.00 49.84 116 SER A CA 1
ATOM 891 C C . SER A 1 116 ? 20.394 -25.205 17.070 1.00 49.84 116 SER A C 1
ATOM 893 O O . SER A 1 116 ? 20.133 -24.983 18.253 1.00 49.84 116 SER A O 1
ATOM 895 N N . PHE A 1 117 ? 21.633 -25.446 16.644 1.00 40.81 117 PHE A N 1
ATOM 896 C CA . PHE A 1 117 ? 22.803 -25.205 17.485 1.00 40.81 117 PHE A CA 1
ATOM 897 C C . PHE A 1 117 ? 22.916 -23.698 17.753 1.00 40.81 117 PHE A C 1
ATOM 899 O O . PHE A 1 117 ? 23.224 -22.914 16.857 1.00 40.81 117 PHE A O 1
ATOM 906 N N . ILE A 1 118 ? 22.639 -23.296 18.991 1.00 38.94 118 ILE A N 1
ATOM 907 C CA . ILE A 1 118 ? 23.232 -22.108 19.602 1.00 38.94 118 ILE A CA 1
ATOM 908 C C . ILE A 1 118 ? 24.056 -22.663 20.760 1.00 38.94 118 ILE A C 1
ATOM 910 O O . ILE A 1 118 ? 23.529 -22.871 21.848 1.00 38.94 118 ILE A O 1
ATOM 914 N N . ALA A 1 119 ? 25.311 -23.004 20.478 1.00 33.81 119 ALA A N 1
ATOM 915 C CA . ALA A 1 119 ? 26.318 -23.160 21.514 1.00 33.81 119 ALA A CA 1
ATOM 916 C C . ALA A 1 119 ? 26.945 -21.776 21.724 1.00 33.81 119 ALA A C 1
ATOM 918 O O . ALA A 1 119 ? 27.478 -21.175 20.789 1.00 33.81 119 ALA A O 1
ATOM 919 N N . GLU A 1 120 ? 26.795 -21.241 22.931 1.00 41.97 120 GLU A N 1
ATOM 920 C CA . GLU A 1 120 ? 27.572 -20.108 23.423 1.00 41.97 120 GLU A CA 1
ATOM 921 C C . GLU A 1 120 ? 28.941 -20.637 23.849 1.00 41.97 120 GLU A C 1
ATOM 923 O O . GLU A 1 120 ? 29.143 -20.897 25.021 1.00 41.97 120 GLU A O 1
ATOM 928 N N . ASP A 1 121 ? 29.815 -20.915 22.886 1.00 46.69 121 ASP A N 1
ATOM 929 C CA . ASP A 1 121 ? 31.278 -20.869 23.012 1.00 46.69 121 ASP A CA 1
ATOM 930 C C . ASP A 1 121 ? 31.883 -21.559 21.791 1.00 46.69 121 ASP A C 1
ATOM 932 O O . ASP A 1 121 ? 31.738 -22.761 21.610 1.00 46.69 121 ASP A O 1
ATOM 936 N N . ASP A 1 122 ? 32.444 -20.746 20.895 1.00 39.97 122 ASP A N 1
ATOM 937 C CA . ASP A 1 122 ? 33.713 -20.986 20.206 1.00 39.97 122 ASP A CA 1
ATOM 938 C C . ASP A 1 122 ? 33.999 -19.830 19.230 1.00 39.97 122 ASP A C 1
ATOM 940 O O . ASP A 1 122 ? 33.130 -19.054 18.814 1.00 39.97 122 ASP A O 1
ATOM 944 N N . THR A 1 123 ? 35.282 -19.653 18.943 1.00 52.16 123 THR A N 1
ATOM 945 C CA . THR A 1 123 ? 35.937 -18.448 18.415 1.00 52.16 123 THR A CA 1
ATOM 946 C C . THR A 1 123 ? 35.576 -18.069 16.975 1.00 52.16 123 THR A C 1
ATOM 948 O O . THR A 1 123 ? 35.867 -16.950 16.549 1.00 52.16 123 THR A O 1
ATOM 951 N N . GLU A 1 124 ? 34.852 -18.911 16.241 1.00 51.38 124 GLU A N 1
ATOM 952 C CA . GLU A 1 124 ? 34.402 -18.654 14.872 1.00 51.38 124 GLU A CA 1
ATOM 953 C C . GLU A 1 124 ? 32.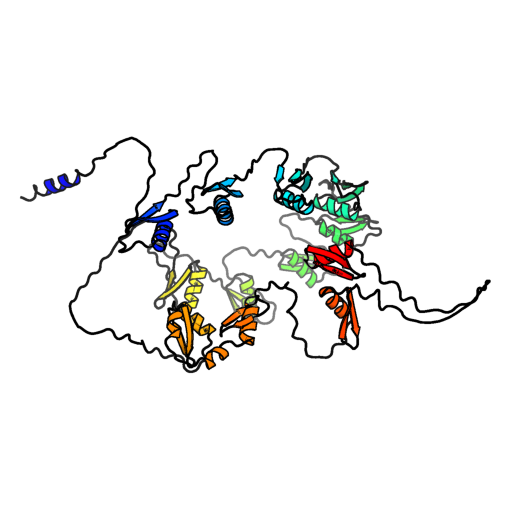975 -19.191 14.678 1.00 51.38 124 GLU A C 1
ATOM 955 O O . GLU A 1 124 ? 32.594 -20.205 15.249 1.00 51.38 124 GLU A O 1
ATOM 960 N N . THR A 1 125 ? 32.134 -18.491 13.906 1.00 63.47 125 THR A N 1
ATOM 961 C CA . THR A 1 125 ? 30.765 -18.968 13.625 1.00 63.47 125 THR A CA 1
ATOM 962 C C . THR A 1 125 ? 30.537 -18.960 12.128 1.00 63.47 125 THR A C 1
ATOM 964 O O . THR A 1 125 ? 30.577 -17.894 11.503 1.00 63.47 125 THR A O 1
ATOM 967 N N . GLU A 1 126 ? 30.282 -20.142 11.580 1.00 66.88 126 GLU A N 1
ATOM 968 C CA . GLU A 1 126 ? 29.928 -20.351 10.183 1.00 66.88 126 GLU A CA 1
ATOM 969 C C . GLU A 1 126 ? 28.405 -20.400 10.031 1.00 66.88 126 GLU A C 1
ATOM 971 O O . GLU A 1 126 ? 27.708 -21.131 10.734 1.00 66.88 126 GLU A O 1
ATOM 976 N N . VAL A 1 127 ? 27.865 -19.612 9.102 1.00 70.06 127 VAL A N 1
ATOM 977 C CA . VAL A 1 127 ? 26.434 -19.618 8.772 1.00 70.06 127 VAL A CA 1
ATOM 978 C C . VAL A 1 127 ? 26.266 -20.170 7.360 1.00 70.06 127 VAL A C 1
ATOM 980 O O . VAL A 1 127 ? 26.724 -19.557 6.392 1.00 70.06 127 VAL A O 1
ATOM 983 N N . LYS A 1 128 ? 25.584 -21.315 7.218 1.00 51.28 128 LYS A N 1
ATOM 984 C CA . LYS A 1 128 ? 25.254 -21.876 5.898 1.00 51.28 128 LYS A CA 1
ATOM 985 C C . LYS A 1 128 ? 24.214 -20.998 5.197 1.00 51.28 128 LYS A C 1
ATOM 987 O O . LYS A 1 128 ? 23.107 -20.809 5.702 1.00 51.28 128 LYS A O 1
ATOM 992 N N . ALA A 1 129 ? 24.561 -20.475 4.022 1.00 50.34 129 ALA A N 1
ATOM 993 C CA . ALA A 1 129 ? 23.605 -19.832 3.127 1.00 50.34 129 ALA A CA 1
ATOM 994 C C . ALA A 1 129 ? 22.884 -20.907 2.287 1.00 50.34 129 ALA A C 1
ATOM 996 O O . ALA A 1 129 ? 23.478 -21.912 1.910 1.00 50.34 129 ALA A O 1
ATOM 997 N N . SER A 1 130 ? 21.587 -20.728 2.009 1.00 41.97 130 SER A N 1
ATOM 998 C CA . SER A 1 130 ? 20.823 -21.622 1.119 1.00 41.97 130 SER A CA 1
ATOM 999 C C . SER A 1 130 ? 21.444 -21.698 -0.294 1.00 41.97 130 SER A C 1
ATOM 1001 O O . SER A 1 130 ? 22.149 -20.773 -0.701 1.00 41.97 130 SER A O 1
ATOM 1003 N N . PRO A 1 131 ? 21.195 -22.782 -1.054 1.00 45.78 131 PRO A N 1
ATOM 1004 C CA . PRO A 1 131 ? 22.123 -23.261 -2.072 1.00 45.78 131 PRO A CA 1
ATOM 1005 C C . PRO A 1 131 ? 22.028 -22.450 -3.366 1.00 45.78 131 PRO A C 1
ATOM 1007 O O . PRO A 1 131 ? 21.177 -22.716 -4.206 1.00 45.78 131 PRO A O 1
ATOM 1010 N N . SER A 1 132 ? 22.903 -21.454 -3.502 1.00 53.97 132 SER A N 1
ATOM 1011 C CA . SER A 1 132 ? 23.599 -21.084 -4.743 1.00 53.97 132 SER A CA 1
ATOM 1012 C C . SER A 1 132 ? 24.374 -19.782 -4.506 1.00 53.97 132 SER A C 1
ATOM 1014 O O . SER A 1 132 ? 23.787 -18.702 -4.581 1.00 53.97 132 SER A O 1
ATOM 1016 N N . ARG A 1 133 ? 25.688 -19.903 -4.272 1.00 68.00 133 ARG A N 1
ATOM 1017 C CA . ARG A 1 133 ? 26.694 -18.828 -4.184 1.00 68.00 133 ARG A CA 1
ATOM 1018 C C . ARG A 1 133 ? 26.494 -17.817 -3.048 1.00 68.00 133 ARG A C 1
ATOM 1020 O O . ARG A 1 133 ? 25.535 -17.045 -3.013 1.00 68.00 133 ARG A O 1
ATOM 1027 N N . CYS A 1 134 ? 27.482 -17.746 -2.159 1.00 81.62 134 CYS A N 1
ATOM 1028 C CA . CYS A 1 134 ? 27.517 -16.753 -1.092 1.00 81.62 134 CYS A CA 1
ATOM 1029 C C . CYS A 1 134 ? 27.530 -15.314 -1.654 1.00 81.62 134 CYS A C 1
ATOM 1031 O O . CYS A 1 134 ? 28.387 -14.933 -2.451 1.00 81.62 134 CYS A O 1
ATOM 1033 N N . ASN A 1 135 ? 26.557 -14.492 -1.240 1.00 85.94 135 ASN A N 1
ATOM 1034 C CA . ASN A 1 135 ? 26.456 -13.079 -1.613 1.00 85.94 135 ASN A CA 1
ATOM 1035 C C . ASN A 1 135 ? 26.992 -12.197 -0.468 1.00 85.94 135 ASN A C 1
ATOM 1037 O O . ASN A 1 135 ? 26.367 -12.184 0.594 1.00 85.94 135 ASN A O 1
ATOM 1041 N N . PRO A 1 136 ? 28.046 -11.379 -0.670 1.00 83.88 136 PRO A N 1
ATOM 1042 C CA . PRO A 1 136 ? 28.667 -10.579 0.395 1.00 83.88 136 PRO A CA 1
ATOM 1043 C C . PRO A 1 136 ? 27.714 -9.623 1.130 1.00 83.88 136 PRO A C 1
ATOM 1045 O O . PRO A 1 136 ? 27.889 -9.348 2.315 1.00 83.88 136 PRO A O 1
ATOM 1048 N N . LYS A 1 137 ? 26.665 -9.120 0.461 1.00 82.44 137 LYS A N 1
ATOM 1049 C CA . LYS A 1 137 ? 25.657 -8.254 1.101 1.00 82.44 137 LYS A CA 1
ATOM 1050 C C . LYS A 1 137 ? 24.706 -9.047 1.992 1.00 82.44 137 LYS A C 1
ATOM 1052 O O . LYS A 1 137 ? 24.350 -8.577 3.068 1.00 82.44 137 LYS A O 1
ATOM 1057 N N . VAL A 1 138 ? 24.308 -10.238 1.546 1.00 84.06 138 VAL A N 1
ATOM 1058 C CA . VAL A 1 138 ? 23.484 -11.164 2.340 1.00 84.06 138 VAL A CA 1
ATOM 1059 C C . VAL A 1 138 ? 24.302 -11.697 3.515 1.00 84.06 138 VAL A C 1
ATOM 1061 O O . VAL A 1 138 ? 23.785 -11.780 4.622 1.00 84.06 138 VAL A O 1
ATOM 1064 N N . CYS A 1 139 ? 25.590 -11.950 3.293 1.00 90.19 139 CYS A N 1
ATOM 1065 C CA . CYS A 1 139 ? 26.534 -12.417 4.295 1.00 90.19 139 CYS A CA 1
ATOM 1066 C C . CYS A 1 139 ? 26.749 -11.403 5.418 1.00 90.19 139 CYS A C 1
ATOM 1068 O O . CYS A 1 139 ? 26.518 -11.709 6.584 1.00 90.19 139 CYS A O 1
ATOM 1070 N N . ASN A 1 140 ? 27.051 -10.149 5.070 1.00 85.00 140 ASN A N 1
ATOM 1071 C CA . ASN A 1 140 ? 27.142 -9.063 6.046 1.00 85.00 140 ASN A CA 1
ATOM 1072 C C . ASN A 1 140 ? 25.820 -8.833 6.790 1.00 85.00 140 ASN A C 1
ATOM 1074 O O . ASN A 1 140 ? 25.815 -8.588 7.995 1.00 85.00 140 ASN A O 1
ATOM 1078 N N . TRP A 1 141 ? 24.681 -8.947 6.101 1.00 85.69 141 TRP A N 1
ATOM 1079 C CA . TRP A 1 141 ? 23.376 -8.843 6.749 1.00 85.69 141 TRP A CA 1
ATOM 1080 C C . TRP A 1 141 ? 23.132 -9.990 7.744 1.00 85.69 141 TRP A C 1
ATOM 1082 O O . TRP A 1 141 ? 22.711 -9.724 8.870 1.00 85.69 141 TRP A O 1
ATOM 1092 N N . LEU A 1 142 ? 23.449 -11.238 7.382 1.00 84.50 142 LEU A N 1
ATOM 1093 C CA . LEU A 1 142 ? 23.357 -12.403 8.270 1.00 84.50 142 LEU A CA 1
ATOM 1094 C C . LEU A 1 142 ? 24.277 -12.259 9.491 1.00 84.50 142 LEU A C 1
ATOM 1096 O O . LEU A 1 142 ? 23.812 -12.423 10.617 1.00 84.50 142 LEU A O 1
ATOM 1100 N N . CYS A 1 143 ? 25.534 -11.853 9.295 1.00 88.50 143 CYS A N 1
ATOM 1101 C CA . CYS A 1 143 ? 26.474 -11.622 10.394 1.00 88.50 143 CYS A CA 1
ATOM 1102 C C . CYS A 1 143 ? 26.016 -10.481 11.321 1.00 88.50 143 CYS A C 1
ATOM 1104 O O . CYS A 1 143 ? 26.118 -10.595 12.544 1.00 88.50 143 CYS A O 1
ATOM 1106 N N . SER A 1 144 ? 25.386 -9.430 10.777 1.00 79.94 144 SER A N 1
ATOM 1107 C CA . SER A 1 144 ? 24.819 -8.349 11.595 1.00 79.94 144 SER A CA 1
ATOM 1108 C C . SER A 1 144 ? 23.661 -8.809 12.492 1.00 79.94 144 SER A C 1
ATOM 1110 O O . SER A 1 144 ? 23.462 -8.264 13.579 1.00 79.94 144 SER A O 1
ATOM 1112 N N . LYS A 1 145 ? 22.902 -9.839 12.080 1.00 82.81 145 LYS A N 1
ATOM 1113 C CA . LYS A 1 145 ? 21.810 -10.415 12.885 1.00 82.81 145 LYS A CA 1
ATOM 1114 C C . LYS A 1 145 ? 22.305 -11.190 14.101 1.00 82.81 145 LYS A C 1
ATOM 1116 O O . LYS A 1 145 ? 21.564 -11.278 15.076 1.00 82.81 145 LYS A O 1
ATOM 1121 N N . ILE A 1 146 ? 23.549 -11.663 14.070 1.00 82.12 146 ILE A N 1
ATOM 1122 C CA . ILE A 1 146 ? 24.217 -12.353 15.181 1.00 82.12 146 ILE A CA 1
ATOM 1123 C C . ILE A 1 146 ? 25.233 -11.456 15.914 1.00 82.12 146 ILE A C 1
ATOM 1125 O O . ILE A 1 146 ? 26.144 -11.957 16.562 1.00 82.12 146 ILE A O 1
ATOM 1129 N N . LYS A 1 147 ? 25.075 -10.122 15.833 1.00 83.12 147 LYS A N 1
ATOM 1130 C CA . LYS A 1 147 ? 25.931 -9.109 16.492 1.00 83.12 147 LYS A CA 1
ATOM 1131 C C . LYS A 1 147 ? 27.423 -9.174 16.108 1.00 83.12 147 LYS A C 1
ATOM 1133 O O . LYS A 1 147 ? 28.275 -8.767 16.892 1.00 83.12 147 LYS A O 1
ATOM 1138 N N . LYS A 1 148 ? 27.741 -9.633 14.897 1.00 89.81 148 LYS A N 1
ATOM 1139 C CA . LYS A 1 148 ? 29.095 -9.600 14.323 1.00 89.81 148 LYS A CA 1
ATOM 1140 C C . LYS A 1 148 ? 29.178 -8.526 13.235 1.00 89.81 148 LYS A C 1
ATOM 1142 O O . LYS A 1 148 ? 28.186 -8.252 12.559 1.00 89.81 148 LYS A O 1
ATOM 1147 N N . THR A 1 149 ? 30.326 -7.864 13.103 1.00 75.50 149 THR A N 1
ATOM 1148 C CA . THR A 1 149 ? 30.447 -6.638 12.291 1.00 75.50 149 THR A CA 1
ATOM 1149 C C . THR A 1 149 ? 30.816 -6.902 10.835 1.00 75.50 149 THR A C 1
ATOM 1151 O O . THR A 1 149 ? 30.415 -6.107 9.989 1.00 75.50 149 THR A O 1
ATOM 1154 N N . ASN A 1 150 ? 31.479 -8.025 10.532 1.00 79.25 150 ASN A N 1
ATOM 1155 C CA . ASN A 1 150 ? 31.932 -8.373 9.184 1.00 79.25 150 ASN A CA 1
ATOM 1156 C C . ASN A 1 150 ? 31.652 -9.845 8.849 1.00 79.25 150 ASN A C 1
ATOM 1158 O O . ASN A 1 150 ? 31.999 -10.739 9.620 1.00 79.25 150 ASN A O 1
ATOM 1162 N N . GLY A 1 151 ? 31.030 -10.073 7.691 1.00 87.62 151 GLY A N 1
ATOM 1163 C CA . GLY A 1 151 ? 30.806 -11.384 7.092 1.00 87.62 151 GLY A CA 1
ATOM 1164 C C . GLY A 1 151 ? 31.549 -11.535 5.773 1.00 87.62 151 GLY A C 1
ATOM 1165 O O . GLY A 1 151 ? 31.246 -10.824 4.812 1.00 87.62 151 GLY A O 1
ATOM 1166 N N . THR A 1 152 ? 32.490 -12.470 5.708 1.00 90.81 152 THR A N 1
ATOM 1167 C CA . THR A 1 152 ? 33.206 -12.847 4.487 1.00 90.81 152 THR A CA 1
ATOM 1168 C C . THR A 1 152 ? 32.617 -14.125 3.900 1.00 90.81 152 THR A C 1
ATOM 1170 O O . THR A 1 152 ? 32.247 -15.059 4.609 1.00 90.81 152 THR A O 1
ATOM 1173 N N . CYS A 1 153 ? 32.487 -14.149 2.576 1.00 92.06 153 CYS A N 1
ATOM 1174 C CA . CYS A 1 153 ? 32.067 -15.345 1.860 1.00 92.06 153 CYS A CA 1
ATOM 1175 C C . CYS A 1 153 ? 33.265 -16.272 1.682 1.00 92.06 153 CYS A C 1
ATOM 1177 O O . CYS A 1 153 ? 34.234 -15.882 1.031 1.00 92.06 153 CYS A O 1
ATOM 1179 N N . VAL A 1 154 ? 33.173 -17.480 2.229 1.00 88.88 154 VAL A N 1
ATOM 1180 C CA . VAL A 1 154 ? 34.138 -18.558 2.011 1.00 88.88 154 VAL A CA 1
ATOM 1181 C C . VAL A 1 154 ? 33.370 -19.684 1.330 1.00 88.88 154 VAL A C 1
ATOM 1183 O O . VAL A 1 154 ? 32.442 -20.248 1.904 1.00 88.88 154 VAL A O 1
ATOM 1186 N N . GLU A 1 155 ? 33.688 -19.929 0.059 1.00 86.31 155 GLU A N 1
ATOM 1187 C CA . GLU A 1 155 ? 32.974 -20.885 -0.799 1.00 86.31 155 GLU A CA 1
ATOM 1188 C C . GLU A 1 155 ? 31.447 -20.629 -0.822 1.00 86.31 155 GLU A C 1
ATOM 1190 O O . GLU A 1 155 ? 30.993 -19.613 -1.360 1.00 86.31 155 GLU A O 1
ATOM 1195 N N . ASP A 1 156 ? 30.654 -21.520 -0.217 1.00 83.56 156 ASP A N 1
ATOM 1196 C CA . ASP A 1 156 ? 29.188 -21.452 -0.145 1.00 83.56 156 ASP A CA 1
ATOM 1197 C C . ASP A 1 156 ? 28.640 -21.066 1.246 1.00 83.56 156 ASP A C 1
ATOM 1199 O O . ASP A 1 156 ? 27.429 -21.116 1.480 1.00 83.56 156 ASP A O 1
ATOM 1203 N N . HIS A 1 157 ? 29.494 -20.638 2.182 1.00 83.12 157 HIS A N 1
ATOM 1204 C CA . HIS A 1 157 ? 29.081 -20.242 3.531 1.00 83.12 157 HIS A CA 1
ATOM 1205 C C . HIS A 1 157 ? 29.633 -18.874 3.958 1.00 83.12 157 HIS A C 1
ATOM 1207 O O . HIS A 1 157 ? 30.506 -18.273 3.330 1.00 83.12 157 HIS A O 1
ATOM 1213 N N . CYS A 1 158 ? 29.039 -18.345 5.026 1.00 91.81 158 CYS A N 1
ATOM 1214 C CA . CYS A 1 158 ? 29.378 -17.055 5.604 1.00 91.81 158 CYS A CA 1
ATOM 1215 C C . CYS A 1 158 ? 30.236 -17.216 6.850 1.00 91.81 158 CYS A C 1
ATOM 1217 O O . CYS A 1 158 ? 29.751 -17.739 7.855 1.00 91.81 158 CYS A O 1
ATOM 1219 N N . LYS A 1 159 ? 31.469 -16.707 6.803 1.00 93.62 159 LYS A N 1
ATOM 1220 C CA . LYS A 1 159 ? 32.364 -16.601 7.956 1.00 93.62 159 LYS A CA 1
ATOM 1221 C C . LYS A 1 159 ? 32.179 -15.232 8.610 1.00 93.62 159 LYS A C 1
ATOM 1223 O O . LYS A 1 159 ? 32.375 -14.204 7.967 1.00 93.62 159 LYS A O 1
ATOM 1228 N N . CYS A 1 160 ? 31.756 -15.204 9.874 1.00 92.50 160 CYS A N 1
ATOM 1229 C CA . CYS A 1 160 ? 31.505 -13.959 10.604 1.00 92.50 160 CYS A CA 1
ATOM 1230 C C . CYS A 1 160 ? 32.567 -13.723 11.694 1.00 92.50 160 CYS A C 1
ATOM 1232 O O . CYS A 1 160 ? 32.673 -14.520 12.633 1.00 92.50 160 CYS A O 1
ATOM 1234 N N . GLU A 1 161 ? 33.284 -12.598 11.634 1.00 86.50 161 GLU A N 1
ATOM 1235 C CA . GLU A 1 161 ? 34.321 -12.221 12.612 1.00 86.50 161 GLU A CA 1
ATOM 1236 C C . GLU A 1 161 ? 33.747 -11.427 13.800 1.00 86.50 161 GLU A C 1
ATOM 1238 O O . GLU A 1 161 ? 32.847 -10.592 13.648 1.00 86.50 161 GLU A O 1
ATOM 1243 N N . LYS A 1 162 ? 34.259 -11.693 15.010 1.00 73.12 162 LYS A N 1
ATOM 1244 C CA . LYS A 1 162 ? 33.908 -10.961 16.238 1.00 73.12 162 LYS A CA 1
ATOM 1245 C C . LYS A 1 162 ? 34.732 -9.671 16.295 1.00 73.12 162 LYS A C 1
ATOM 1247 O O . LYS A 1 162 ? 35.948 -9.709 16.142 1.00 73.12 162 LYS A O 1
ATOM 1252 N N . SER A 1 163 ? 34.092 -8.530 16.541 1.00 53.16 163 SER A N 1
ATOM 1253 C CA . SER A 1 163 ? 34.820 -7.294 16.836 1.00 53.16 163 SER A CA 1
ATOM 1254 C C . SER A 1 163 ? 35.457 -7.410 18.222 1.00 53.16 163 SER A C 1
ATOM 1256 O O . SER A 1 163 ? 34.736 -7.392 19.222 1.00 53.16 163 SER A O 1
ATOM 1258 N N . PHE A 1 164 ? 36.782 -7.534 18.290 1.00 39.81 164 PHE A N 1
ATOM 1259 C CA . PHE A 1 164 ? 37.519 -7.288 19.526 1.00 39.81 164 PHE A CA 1
ATOM 1260 C C . PHE A 1 164 ? 37.454 -5.788 19.828 1.00 39.81 164 PHE A C 1
ATOM 1262 O O . PHE A 1 164 ? 37.886 -4.968 19.021 1.00 39.81 164 PHE A O 1
ATOM 1269 N N . ILE A 1 165 ? 36.871 -5.433 20.971 1.00 39.22 165 ILE A N 1
ATOM 1270 C CA . ILE A 1 165 ? 37.143 -4.157 21.628 1.00 39.22 165 ILE A CA 1
ATOM 1271 C C . ILE A 1 165 ? 38.186 -4.511 22.683 1.00 39.22 165 ILE A C 1
ATOM 1273 O O . ILE A 1 165 ? 37.844 -5.136 23.683 1.00 39.22 165 ILE A O 1
ATOM 1277 N N . ALA A 1 166 ? 39.453 -4.205 22.411 1.00 37.47 166 ALA A N 1
ATOM 1278 C CA . ALA A 1 166 ? 40.429 -4.045 23.476 1.00 37.47 166 ALA A CA 1
ATOM 1279 C C . ALA A 1 166 ? 40.188 -2.646 24.052 1.00 37.47 166 ALA A C 1
ATOM 1281 O O . ALA A 1 166 ? 40.260 -1.648 23.331 1.00 37.47 166 ALA A O 1
ATOM 1282 N N . GLU A 1 167 ? 39.775 -2.595 25.311 1.00 44.38 167 GLU A N 1
ATOM 1283 C CA . GLU A 1 167 ? 39.853 -1.375 26.103 1.00 44.38 167 GLU A CA 1
ATOM 1284 C C . GLU A 1 167 ? 41.342 -1.173 26.443 1.00 44.38 167 GLU A C 1
ATOM 1286 O O . GLU A 1 167 ? 42.036 -2.152 26.705 1.00 44.38 167 GLU A O 1
ATOM 1291 N N . ASP A 1 168 ? 41.813 0.076 26.377 1.00 46.31 168 ASP A N 1
ATOM 1292 C CA . ASP A 1 168 ? 43.133 0.550 26.846 1.00 46.31 168 ASP A CA 1
ATOM 1293 C C . ASP A 1 168 ? 44.307 0.700 25.859 1.00 46.31 168 ASP A C 1
ATOM 1295 O O . ASP A 1 168 ? 45.446 0.472 26.242 1.00 46.31 168 ASP A O 1
ATOM 1299 N N . ASP A 1 169 ? 44.086 1.259 24.660 1.00 42.78 169 ASP A N 1
ATOM 1300 C CA . ASP A 1 169 ? 45.181 1.907 23.909 1.00 42.78 169 ASP A CA 1
ATOM 1301 C C . ASP A 1 169 ? 44.811 3.310 23.387 1.00 42.78 169 ASP A C 1
ATOM 1303 O O . ASP A 1 169 ? 43.697 3.584 22.922 1.00 42.78 169 ASP A O 1
ATOM 1307 N N . ALA A 1 170 ? 45.776 4.232 23.492 1.00 51.97 170 ALA A N 1
ATOM 1308 C CA . ALA A 1 170 ? 45.641 5.673 23.246 1.00 51.97 170 ALA A CA 1
ATOM 1309 C C . ALA A 1 170 ? 45.300 6.050 21.789 1.00 51.97 170 ALA A C 1
ATOM 1311 O O . ALA A 1 170 ? 44.842 7.164 21.524 1.00 51.97 170 ALA A O 1
ATOM 1312 N N . GLU A 1 171 ? 45.444 5.121 20.846 1.00 53.78 171 GLU A N 1
ATOM 1313 C CA . GLU A 1 171 ? 45.142 5.313 19.431 1.00 53.78 171 GLU A CA 1
ATOM 1314 C C . GLU A 1 171 ? 44.246 4.166 18.946 1.00 53.78 171 GLU A C 1
ATOM 1316 O O . GLU A 1 171 ? 44.491 3.003 19.241 1.00 53.78 171 GLU A O 1
ATOM 1321 N N . THR A 1 172 ? 43.164 4.479 18.225 1.00 68.69 172 THR A N 1
ATOM 1322 C CA . THR A 1 172 ? 42.291 3.440 17.648 1.00 68.69 172 THR A CA 1
ATOM 1323 C C . THR A 1 172 ? 42.209 3.642 16.150 1.00 68.69 172 THR A C 1
ATOM 1325 O O . THR A 1 172 ? 41.779 4.702 15.684 1.00 68.69 172 THR A O 1
ATOM 1328 N N . GLU A 1 173 ? 42.602 2.610 15.413 1.00 72.62 173 GLU A N 1
ATOM 1329 C CA . GLU A 1 173 ? 42.522 2.561 13.960 1.00 72.62 173 GLU A CA 1
ATOM 1330 C C . GLU A 1 173 ? 41.212 1.899 13.526 1.00 72.62 173 GLU A C 1
ATOM 1332 O O . GLU A 1 173 ? 40.857 0.807 13.974 1.00 72.62 173 GLU A O 1
ATOM 1337 N N . VAL A 1 174 ? 40.470 2.558 12.635 1.00 73.81 174 VAL A N 1
ATOM 1338 C CA . VAL A 1 174 ? 39.243 2.008 12.044 1.00 73.81 174 VAL A CA 1
ATOM 1339 C C . VAL A 1 174 ? 39.482 1.762 10.560 1.00 73.81 174 VAL A C 1
ATOM 1341 O O . VAL A 1 174 ? 39.722 2.705 9.802 1.00 73.81 174 VAL A O 1
ATOM 1344 N N . LYS A 1 175 ? 39.377 0.502 10.115 1.00 61.94 175 LYS A N 1
ATOM 1345 C CA . LYS A 1 175 ? 39.529 0.160 8.693 1.00 61.94 175 LYS A CA 1
ATOM 1346 C C . LYS A 1 175 ? 38.385 0.759 7.865 1.00 61.94 175 LYS A C 1
ATOM 1348 O O . LYS A 1 175 ? 37.214 0.455 8.103 1.00 61.94 175 LYS A O 1
ATOM 1353 N N . ALA A 1 176 ? 38.722 1.583 6.873 1.00 59.66 176 ALA A N 1
ATOM 1354 C CA . ALA A 1 176 ? 37.803 2.030 5.830 1.00 59.66 176 ALA A CA 1
ATOM 1355 C C . ALA A 1 176 ? 37.980 1.156 4.574 1.00 59.66 176 ALA A C 1
ATOM 1357 O O . ALA A 1 176 ? 38.981 0.463 4.418 1.00 59.66 176 ALA A O 1
ATOM 1358 N N . SER A 1 177 ? 36.996 1.132 3.668 1.00 50.31 177 SER A N 1
ATOM 1359 C CA . SER A 1 177 ? 37.173 0.417 2.395 1.00 50.31 177 SER A CA 1
ATOM 1360 C C . SER A 1 177 ? 38.248 1.104 1.523 1.00 50.31 177 SER A C 1
ATOM 1362 O O . SER A 1 177 ? 38.185 2.336 1.428 1.00 50.31 177 SER A O 1
ATOM 1364 N N . PRO A 1 178 ? 39.113 0.355 0.796 1.00 46.28 178 PRO A N 1
ATOM 1365 C CA . PRO A 1 178 ? 40.333 0.854 0.114 1.00 46.28 178 PRO A CA 1
ATOM 1366 C C . PRO A 1 178 ? 40.173 1.887 -1.025 1.00 46.28 178 PRO A C 1
ATOM 1368 O O . PRO A 1 178 ? 41.059 2.084 -1.842 1.00 46.28 178 PRO A O 1
ATOM 1371 N N . SER A 1 179 ? 38.999 2.500 -1.195 1.00 55.56 179 SER A N 1
ATOM 1372 C CA . SER A 1 179 ? 38.736 3.478 -2.271 1.00 55.56 179 SER A CA 1
ATOM 1373 C C . SER A 1 179 ? 37.949 4.705 -1.810 1.00 55.56 179 SER A C 1
ATOM 1375 O O . SER A 1 179 ? 37.494 5.504 -2.630 1.00 55.56 179 SER A O 1
ATOM 1377 N N . ARG A 1 180 ? 37.712 4.850 -0.499 1.00 62.59 180 ARG A N 1
ATOM 1378 C CA . ARG A 1 180 ? 36.805 5.879 0.045 1.00 62.59 180 ARG A CA 1
ATOM 1379 C C . ARG A 1 180 ? 37.293 6.549 1.326 1.00 62.59 180 ARG A C 1
ATOM 1381 O O . ARG A 1 180 ? 36.495 7.213 1.991 1.00 62.59 180 ARG A O 1
ATOM 1388 N N . CYS A 1 181 ? 38.565 6.403 1.677 1.00 82.38 181 CYS A N 1
ATOM 1389 C CA . CYS A 1 181 ? 39.112 7.092 2.835 1.00 82.38 181 CYS A CA 1
ATOM 1390 C C . CYS A 1 181 ? 39.261 8.595 2.522 1.00 82.38 181 CYS A C 1
ATOM 1392 O O . CYS A 1 181 ? 39.989 9.004 1.625 1.00 82.38 181 CYS A O 1
ATOM 1394 N N . ASN A 1 182 ? 38.485 9.434 3.214 1.00 89.88 182 ASN A N 1
ATOM 1395 C CA . ASN A 1 182 ? 38.656 10.887 3.225 1.00 89.88 182 ASN A CA 1
ATOM 1396 C C . ASN A 1 182 ? 38.287 11.438 4.607 1.00 89.88 182 ASN A C 1
ATOM 1398 O O . ASN A 1 182 ? 37.572 10.788 5.372 1.00 89.88 182 ASN A O 1
ATOM 1402 N N . SER A 1 183 ? 38.727 12.658 4.920 1.00 83.69 183 SER A N 1
ATOM 1403 C CA . SER A 1 183 ? 38.548 13.269 6.247 1.00 83.69 183 SER A CA 1
ATOM 1404 C C . SER A 1 183 ? 37.084 13.394 6.692 1.00 83.69 183 SER A C 1
ATOM 1406 O O . SER A 1 183 ? 36.798 13.334 7.883 1.00 83.69 183 SER A O 1
ATOM 1408 N N . LYS A 1 184 ? 36.114 13.508 5.773 1.00 86.12 184 LYS A N 1
ATOM 1409 C CA . LYS A 1 184 ? 34.679 13.522 6.127 1.00 86.12 184 LYS A CA 1
ATOM 1410 C C . LYS A 1 184 ? 34.174 12.132 6.513 1.00 86.12 184 LYS A C 1
ATOM 1412 O O . LYS A 1 184 ? 33.411 12.010 7.468 1.00 86.12 184 LYS A O 1
ATOM 1417 N N . VAL A 1 185 ? 34.602 11.100 5.787 1.00 88.19 185 VAL A N 1
ATOM 1418 C CA . VAL A 1 185 ? 34.279 9.696 6.082 1.00 88.19 185 VAL A CA 1
ATOM 1419 C C . VAL A 1 185 ? 34.938 9.270 7.394 1.00 88.19 185 VAL A C 1
ATOM 1421 O O . VAL A 1 185 ? 34.263 8.682 8.236 1.00 88.19 185 VAL A O 1
ATOM 1424 N N . CYS A 1 186 ? 36.198 9.651 7.620 1.00 92.00 186 CYS A N 1
ATOM 1425 C CA . CYS A 1 186 ? 36.899 9.359 8.867 1.00 92.00 186 CYS A CA 1
ATOM 1426 C C . CYS A 1 186 ? 36.312 10.109 10.062 1.00 92.00 186 CYS A C 1
ATOM 1428 O O . CYS A 1 186 ? 36.036 9.480 11.074 1.00 92.00 186 CYS A O 1
ATOM 1430 N N . ASN A 1 187 ? 35.989 11.400 9.944 1.00 87.25 187 ASN A N 1
ATOM 1431 C CA . ASN A 1 187 ? 35.293 12.121 11.017 1.00 87.25 187 ASN A CA 1
ATOM 1432 C C . ASN A 1 187 ? 33.939 11.486 11.373 1.00 87.25 187 ASN A C 1
ATOM 1434 O O . ASN A 1 187 ? 33.581 11.388 12.547 1.00 87.25 187 ASN A O 1
ATOM 1438 N N . TRP A 1 188 ? 33.191 11.015 10.372 1.00 88.00 188 TRP A N 1
ATOM 1439 C CA . TRP A 1 188 ? 31.937 10.306 10.612 1.00 88.00 188 TRP A CA 1
ATOM 1440 C C . TRP A 1 188 ? 32.161 8.960 11.320 1.00 88.00 188 TRP A C 1
ATOM 1442 O O . TRP A 1 188 ? 31.464 8.680 12.296 1.00 88.00 188 TRP A O 1
ATOM 1452 N N . LEU A 1 189 ? 33.148 8.163 10.894 1.00 86.75 189 LEU A N 1
ATOM 1453 C CA . LEU A 1 189 ? 33.509 6.892 11.537 1.00 86.75 189 LEU A CA 1
ATOM 1454 C C . LEU A 1 189 ? 34.003 7.092 12.979 1.00 86.75 189 LEU A C 1
ATOM 1456 O O . LEU A 1 189 ? 33.499 6.433 13.885 1.00 86.75 189 LEU A O 1
ATOM 1460 N N . CYS A 1 190 ? 34.892 8.057 13.222 1.00 90.44 190 CYS A N 1
ATOM 1461 C CA . CYS A 1 190 ? 35.398 8.370 14.561 1.00 90.44 190 CYS A CA 1
ATOM 1462 C C . CYS A 1 190 ? 34.280 8.856 15.501 1.00 90.44 190 CYS A C 1
ATOM 1464 O O . CYS A 1 190 ? 34.225 8.451 16.662 1.00 90.44 190 CYS A O 1
ATOM 1466 N N . SER A 1 191 ? 33.298 9.612 14.987 1.00 81.69 191 SER A N 1
ATOM 1467 C CA . SER A 1 191 ? 32.137 10.036 15.785 1.00 81.69 191 SER A CA 1
ATOM 1468 C C . SER A 1 191 ? 31.267 8.865 16.265 1.00 81.69 191 SER A C 1
ATOM 1470 O O . SER A 1 191 ? 30.630 8.953 17.315 1.00 81.69 191 SER A O 1
ATOM 1472 N N . LYS A 1 192 ? 31.249 7.743 15.529 1.00 84.94 192 LYS A N 1
ATOM 1473 C CA . LYS A 1 192 ? 30.501 6.536 15.917 1.00 84.94 192 LYS A CA 1
ATOM 1474 C C . LYS A 1 192 ? 31.138 5.795 17.087 1.00 84.94 192 LYS A C 1
ATOM 1476 O O . LYS A 1 192 ? 30.412 5.122 17.813 1.00 84.94 192 LYS A O 1
ATOM 1481 N N . ILE A 1 193 ? 32.439 5.979 17.297 1.00 84.94 193 ILE A N 1
ATOM 1482 C CA . ILE A 1 193 ? 33.201 5.412 18.416 1.00 84.94 193 ILE A CA 1
ATOM 1483 C C . ILE A 1 193 ? 33.526 6.455 19.501 1.00 84.94 193 ILE A C 1
ATOM 1485 O O . ILE A 1 193 ? 34.433 6.250 20.295 1.00 84.94 193 ILE A O 1
ATOM 1489 N N . LYS A 1 194 ? 32.776 7.571 19.553 1.00 86.06 194 LYS A N 1
ATOM 1490 C CA . LYS A 1 194 ? 32.943 8.674 20.526 1.00 86.06 194 LYS A CA 1
ATOM 1491 C C . LYS A 1 194 ? 34.332 9.344 20.516 1.00 86.06 194 LYS A C 1
ATOM 1493 O O . LYS A 1 194 ? 34.729 9.926 21.519 1.00 86.06 194 LYS A O 1
ATOM 1498 N N . LYS A 1 195 ? 35.036 9.311 19.385 1.00 90.94 195 LYS A N 1
ATOM 1499 C CA . LYS A 1 195 ? 36.300 10.029 19.164 1.00 90.94 195 LYS A CA 1
ATOM 1500 C C . LYS A 1 195 ? 36.092 11.237 18.246 1.00 90.94 195 LYS A C 1
ATOM 1502 O O . LYS A 1 195 ? 35.119 11.288 17.486 1.00 90.94 195 LYS A O 1
ATOM 1507 N N . THR A 1 196 ? 36.995 12.212 18.301 1.00 85.06 196 THR A N 1
ATOM 1508 C CA . THR A 1 196 ? 36.980 13.406 17.434 1.00 85.06 196 THR A CA 1
ATOM 1509 C C . THR A 1 196 ? 38.183 13.399 16.492 1.00 85.06 196 THR A C 1
ATOM 1511 O O . THR A 1 196 ? 39.136 12.673 16.730 1.00 85.06 196 THR A O 1
ATOM 1514 N N . ASN A 1 197 ? 38.131 14.183 15.411 1.00 81.81 197 ASN A N 1
ATOM 1515 C CA . ASN A 1 197 ? 39.222 14.336 14.437 1.00 81.81 197 ASN A CA 1
ATOM 1516 C C . ASN A 1 197 ? 39.713 13.015 13.817 1.00 81.81 197 ASN A C 1
ATOM 1518 O O . ASN A 1 197 ? 40.771 12.492 14.147 1.00 81.81 197 ASN A O 1
ATOM 1522 N N . GLY A 1 198 ? 38.937 12.495 12.867 1.00 92.06 198 GLY A N 1
ATOM 1523 C CA . GLY A 1 198 ? 39.356 11.383 12.024 1.00 92.06 198 GLY A CA 1
ATOM 1524 C C . GLY A 1 198 ? 40.240 11.843 10.872 1.00 92.06 198 GLY A C 1
ATOM 1525 O O . GLY A 1 198 ? 39.734 12.439 9.914 1.00 92.06 198 GLY A O 1
ATOM 1526 N N . THR A 1 199 ? 41.530 11.528 10.930 1.00 91.38 199 THR A N 1
ATOM 1527 C CA . THR A 1 199 ? 42.465 11.706 9.814 1.00 91.38 199 THR A CA 1
ATOM 1528 C C . THR A 1 199 ? 42.552 10.424 8.994 1.00 91.38 199 THR A C 1
ATOM 1530 O O . THR A 1 199 ? 42.476 9.314 9.514 1.00 91.38 199 THR A O 1
ATOM 1533 N N . CYS A 1 200 ? 42.630 10.581 7.675 1.00 93.31 200 CYS A N 1
ATOM 1534 C CA . CYS A 1 200 ? 42.801 9.457 6.766 1.00 93.31 200 CYS A CA 1
ATOM 1535 C C . CYS A 1 200 ? 44.300 9.211 6.594 1.00 93.31 200 CYS A C 1
ATOM 1537 O O . CYS A 1 200 ? 45.006 10.112 6.136 1.00 93.31 200 CYS A O 1
ATOM 1539 N N . VAL A 1 201 ? 44.765 8.027 6.981 1.00 90.38 201 VAL A N 1
ATOM 1540 C CA . VAL A 1 201 ? 46.143 7.574 6.791 1.00 90.38 201 VAL A CA 1
ATOM 1541 C C . VAL A 1 201 ? 46.061 6.311 5.945 1.00 90.38 201 VAL A C 1
ATOM 1543 O O . VAL A 1 201 ? 45.523 5.299 6.389 1.00 90.38 201 VAL A O 1
ATOM 1546 N N . GLU A 1 202 ? 46.518 6.415 4.696 1.00 87.50 202 GLU A N 1
ATOM 1547 C CA . GLU A 1 202 ? 46.384 5.365 3.678 1.00 87.50 202 GLU A CA 1
ATOM 1548 C C . GLU A 1 202 ? 44.912 4.932 3.491 1.00 87.50 202 GLU A C 1
ATOM 1550 O O . GLU A 1 202 ? 44.097 5.727 3.017 1.00 87.50 202 GLU A O 1
ATOM 1555 N N . ASP A 1 203 ? 44.554 3.709 3.898 1.00 85.62 203 ASP A N 1
ATOM 1556 C CA . ASP A 1 203 ? 43.203 3.134 3.799 1.00 85.62 203 ASP A CA 1
ATOM 1557 C C . ASP A 1 203 ? 42.476 3.034 5.154 1.00 85.62 203 ASP A C 1
ATOM 1559 O O . ASP A 1 203 ? 41.431 2.378 5.288 1.00 85.62 203 ASP A O 1
ATOM 1563 N N . HIS A 1 204 ? 43.016 3.661 6.200 1.00 84.94 204 HIS A N 1
ATOM 1564 C CA . HIS A 1 204 ? 42.491 3.576 7.559 1.00 84.94 204 HIS A CA 1
ATOM 1565 C C . HIS A 1 204 ? 42.228 4.965 8.148 1.00 84.94 204 HIS A C 1
ATOM 1567 O O . HIS A 1 204 ? 42.844 5.969 7.792 1.00 84.94 204 HIS A O 1
ATOM 1573 N N . CYS A 1 205 ? 41.248 5.032 9.045 1.00 93.56 205 CYS A N 1
ATOM 1574 C CA . CYS A 1 205 ? 40.927 6.246 9.776 1.00 93.56 205 CYS A CA 1
ATOM 1575 C C . CYS A 1 205 ? 41.607 6.204 11.143 1.00 93.56 205 CYS A C 1
ATOM 1577 O O . CYS A 1 205 ? 41.268 5.352 11.969 1.00 93.56 205 CYS A O 1
ATOM 1579 N N . LYS A 1 206 ? 42.527 7.142 11.382 1.00 94.00 206 LYS A N 1
ATOM 1580 C CA . LYS A 1 206 ? 43.134 7.385 12.691 1.00 94.00 206 LYS A CA 1
ATOM 1581 C C . LYS A 1 206 ? 42.243 8.358 13.465 1.00 94.00 206 LYS A C 1
ATOM 1583 O O . LYS A 1 206 ? 41.923 9.435 12.966 1.00 94.00 206 LYS A O 1
ATOM 1588 N N . CYS A 1 207 ? 41.790 7.950 14.648 1.00 93.50 207 CYS A N 1
ATOM 1589 C CA . CYS A 1 207 ? 40.855 8.716 15.473 1.00 93.50 207 CYS A CA 1
ATOM 1590 C C . CYS A 1 207 ? 41.514 9.150 16.790 1.00 93.50 207 CYS A C 1
ATOM 1592 O O . CYS A 1 207 ? 41.952 8.295 17.563 1.00 93.50 207 CYS A O 1
ATOM 1594 N N . GLU A 1 208 ? 41.515 10.451 17.085 1.00 89.06 208 GLU A N 1
ATOM 1595 C CA . GLU A 1 208 ? 42.069 10.998 18.331 1.00 89.06 208 GLU A CA 1
ATOM 1596 C C . GLU A 1 208 ? 41.060 10.933 19.492 1.00 89.06 208 GLU A C 1
ATOM 1598 O O . GLU A 1 208 ? 39.864 11.213 19.340 1.00 89.06 208 GLU A O 1
ATOM 1603 N N . ASN A 1 209 ? 41.541 10.564 20.683 1.00 77.56 209 ASN A N 1
ATOM 1604 C CA . ASN A 1 209 ? 40.738 10.606 21.904 1.00 77.56 209 ASN A CA 1
ATOM 1605 C C . ASN A 1 209 ? 40.495 12.056 22.332 1.00 77.56 209 ASN A C 1
ATOM 1607 O O . ASN A 1 209 ? 41.434 12.815 22.556 1.00 77.56 209 ASN A O 1
ATOM 1611 N N . SER A 1 210 ? 39.233 12.420 22.549 1.00 52.72 210 SER A N 1
ATOM 1612 C CA . SER A 1 210 ? 38.891 13.632 23.287 1.00 52.72 210 SER A CA 1
ATOM 1613 C C . SER A 1 210 ? 38.985 13.350 24.791 1.00 52.72 210 SER A C 1
ATOM 1615 O O . SER A 1 210 ? 37.964 13.103 25.433 1.00 52.72 210 SER A O 1
ATOM 1617 N N . PHE A 1 211 ? 40.192 13.354 25.359 1.00 39.53 211 PHE A N 1
ATOM 1618 C CA . PHE A 1 211 ? 40.340 13.535 26.804 1.00 39.53 211 PHE A CA 1
ATOM 1619 C C . PHE A 1 211 ? 40.232 15.032 27.104 1.00 39.53 211 PHE A C 1
ATOM 1621 O O . PHE A 1 211 ? 41.122 15.810 26.776 1.00 39.53 211 PHE A O 1
ATOM 1628 N N . ILE A 1 212 ? 39.114 15.437 27.707 1.00 40.72 212 ILE A N 1
ATOM 1629 C CA . ILE A 1 212 ? 39.076 16.643 28.532 1.00 40.72 212 ILE A CA 1
ATOM 1630 C C . ILE A 1 212 ? 39.426 16.145 29.929 1.00 40.72 212 ILE A C 1
ATOM 1632 O O . ILE A 1 212 ? 38.637 15.411 30.519 1.00 40.72 212 ILE A O 1
ATOM 1636 N N . ALA A 1 213 ? 40.615 16.491 30.418 1.00 36.06 213 ALA A N 1
ATOM 1637 C CA . ALA A 1 213 ? 40.909 16.380 31.837 1.00 36.06 213 ALA A CA 1
ATOM 1638 C C . ALA A 1 213 ? 39.910 17.279 32.581 1.00 36.06 213 ALA A C 1
ATOM 1640 O O . ALA A 1 213 ? 39.834 18.488 32.344 1.00 36.06 213 ALA A O 1
ATOM 1641 N N . GLU A 1 214 ? 39.077 16.671 33.416 1.00 43.12 214 GLU A N 1
ATOM 1642 C CA . GLU A 1 214 ? 38.357 17.384 34.460 1.00 43.12 214 GLU A CA 1
ATOM 1643 C C . GLU A 1 214 ? 39.432 17.850 35.444 1.00 43.12 214 GLU A C 1
ATOM 1645 O O . GLU A 1 214 ? 39.931 16.997 36.158 1.00 43.12 214 GLU A O 1
ATOM 1650 N N . ASP A 1 215 ? 39.898 19.110 35.365 1.00 47.03 215 ASP A N 1
ATOM 1651 C CA . ASP A 1 215 ? 40.375 19.892 36.534 1.00 47.03 215 ASP A CA 1
ATOM 1652 C C . ASP A 1 215 ? 41.003 21.279 36.265 1.00 47.03 215 ASP A C 1
ATOM 1654 O O . ASP A 1 215 ? 41.445 21.916 37.216 1.00 47.03 215 ASP A O 1
ATOM 1658 N N . ASP A 1 216 ? 40.938 21.863 35.060 1.00 43.50 216 ASP A N 1
ATOM 1659 C CA . ASP A 1 216 ? 41.407 23.252 34.874 1.00 43.50 216 ASP A CA 1
ATOM 1660 C C . ASP A 1 216 ? 40.276 24.292 34.747 1.00 43.50 216 ASP A C 1
ATOM 1662 O O . ASP A 1 216 ? 39.273 24.122 34.043 1.00 43.50 216 ASP A O 1
ATOM 1666 N N . ALA A 1 217 ? 40.450 25.404 35.472 1.00 51.19 217 ALA A N 1
ATOM 1667 C CA . ALA A 1 217 ? 39.483 26.483 35.704 1.00 51.19 217 ALA A CA 1
ATOM 1668 C C . ALA A 1 217 ? 39.048 27.261 34.444 1.00 51.19 217 ALA A C 1
ATOM 1670 O O . ALA A 1 217 ? 38.071 28.012 34.482 1.00 51.19 217 ALA A O 1
ATOM 1671 N N . GLU A 1 218 ? 39.702 27.047 33.306 1.00 50.44 218 GLU A N 1
ATOM 1672 C CA . GLU A 1 218 ? 39.365 27.648 32.021 1.00 50.44 218 GLU A CA 1
ATOM 1673 C C . GLU A 1 218 ? 39.413 26.563 30.940 1.00 50.44 218 GLU A C 1
ATOM 1675 O O . GLU A 1 218 ? 40.350 25.777 30.881 1.00 50.44 218 GLU A O 1
ATOM 1680 N N . THR A 1 219 ? 38.392 26.480 30.080 1.00 57.28 219 THR A N 1
ATOM 1681 C CA . THR A 1 219 ? 38.408 25.514 28.964 1.00 57.28 219 THR A CA 1
ATOM 1682 C C . THR A 1 219 ? 38.381 26.286 27.662 1.00 57.28 219 THR A C 1
ATOM 1684 O O . THR A 1 219 ? 37.380 26.936 27.346 1.00 57.28 219 THR A O 1
ATOM 1687 N N . GLU A 1 220 ? 39.479 26.206 26.922 1.00 54.75 220 GLU A N 1
ATOM 1688 C CA . GLU A 1 220 ? 39.592 26.734 25.569 1.00 54.75 220 GLU A CA 1
ATOM 1689 C C . GLU A 1 220 ? 39.049 25.711 24.571 1.00 54.75 220 GLU A C 1
ATOM 1691 O O . GLU A 1 220 ? 39.491 24.563 24.525 1.00 54.75 220 GLU A O 1
ATOM 1696 N N . VAL A 1 221 ? 38.087 26.118 23.742 1.00 60.16 221 VAL A N 1
ATOM 1697 C CA . VAL A 1 221 ? 37.640 25.295 22.615 1.00 60.16 221 VAL A CA 1
ATOM 1698 C C . VAL A 1 221 ? 38.441 25.714 21.388 1.00 60.16 221 VAL A C 1
ATOM 1700 O O . VAL A 1 221 ? 38.110 26.702 20.724 1.00 60.16 221 VAL A O 1
ATOM 1703 N N . LYS A 1 222 ? 39.495 24.952 21.070 1.00 48.62 222 LYS A N 1
ATOM 1704 C CA . LYS A 1 222 ? 40.251 25.108 19.821 1.00 48.62 222 LYS A CA 1
ATOM 1705 C C . LYS A 1 222 ? 39.455 24.516 18.661 1.00 48.62 222 LYS A C 1
ATOM 1707 O O . LYS A 1 222 ? 39.611 23.357 18.295 1.00 48.62 222 LYS A O 1
ATOM 1712 N N . ALA A 1 223 ? 38.573 25.321 18.082 1.00 50.44 223 ALA A N 1
ATOM 1713 C CA . ALA A 1 223 ? 38.085 25.077 16.733 1.00 50.44 223 ALA A CA 1
ATOM 1714 C C . ALA A 1 223 ? 39.007 25.827 15.767 1.00 50.44 223 ALA A C 1
ATOM 1716 O O . ALA A 1 223 ? 39.174 27.034 15.915 1.00 50.44 223 ALA A O 1
ATOM 1717 N N . SER A 1 224 ? 39.589 25.140 14.781 1.00 42.19 224 SER A N 1
ATOM 1718 C CA . SER A 1 224 ? 40.285 25.779 13.656 1.00 42.19 224 SER A CA 1
ATOM 1719 C C . SER A 1 224 ? 39.265 26.517 12.778 1.00 42.19 224 SER A C 1
ATOM 1721 O O . SER A 1 224 ? 38.865 26.047 11.716 1.00 42.19 224 SER A O 1
ATOM 1723 N N . LEU A 1 225 ? 38.766 27.650 13.267 1.00 50.78 225 LEU A N 1
ATOM 1724 C CA . LEU A 1 225 ? 37.941 28.591 12.526 1.00 50.78 225 LEU A CA 1
ATOM 1725 C C . LEU A 1 225 ? 38.870 29.695 12.041 1.00 50.78 225 LEU A C 1
ATOM 1727 O O . LEU A 1 225 ? 39.507 30.356 12.845 1.00 50.78 225 LEU A O 1
ATOM 1731 N N . SER A 1 226 ? 38.915 29.931 10.731 1.00 56.50 226 SER A N 1
ATOM 1732 C CA . SER A 1 226 ? 39.771 30.969 10.142 1.00 56.50 226 SER A CA 1
ATOM 1733 C C . SER A 1 226 ? 39.417 32.400 10.582 1.00 56.50 226 SER A C 1
ATOM 1735 O O . SER A 1 226 ? 40.129 33.317 10.193 1.00 56.50 226 SER A O 1
ATOM 1737 N N . ARG A 1 227 ? 38.296 32.588 11.307 1.00 69.69 227 ARG A N 1
ATOM 1738 C CA . ARG A 1 227 ? 37.904 33.782 12.081 1.00 69.69 227 ARG A CA 1
ATOM 1739 C C . ARG A 1 227 ? 36.877 33.397 13.150 1.00 69.69 227 ARG A C 1
ATOM 1741 O O . ARG A 1 227 ? 35.839 32.814 12.815 1.00 69.69 227 ARG A O 1
ATOM 1748 N N . CYS A 1 228 ? 37.098 33.775 14.408 1.00 84.62 228 CYS A N 1
ATOM 1749 C CA . CYS A 1 228 ? 36.110 33.560 15.468 1.00 84.62 228 CYS A CA 1
ATOM 1750 C C . CYS A 1 228 ? 34.870 34.466 15.296 1.00 84.62 228 CYS A C 1
ATOM 1752 O O . CYS A 1 228 ? 34.969 35.676 15.099 1.00 84.62 228 CYS A O 1
ATOM 1754 N N . ASN A 1 229 ? 33.668 33.881 15.370 1.00 88.69 229 ASN A N 1
ATOM 1755 C CA . ASN A 1 229 ? 32.385 34.587 15.275 1.00 88.69 229 ASN A CA 1
ATOM 1756 C C . ASN A 1 229 ? 31.614 34.438 16.591 1.00 88.69 229 ASN A C 1
ATOM 1758 O O . ASN A 1 229 ? 31.282 33.320 16.974 1.00 88.69 229 ASN A O 1
ATOM 1762 N N . SER A 1 230 ? 31.252 35.546 17.243 1.00 85.12 230 SER A N 1
ATOM 1763 C CA . SER A 1 230 ? 30.612 35.546 18.570 1.00 85.12 230 SER A CA 1
ATOM 1764 C C . SER A 1 230 ? 29.287 34.770 18.646 1.00 85.12 230 SER A C 1
ATOM 1766 O O . SER A 1 230 ? 28.961 34.211 19.693 1.00 85.12 230 SER A O 1
ATOM 1768 N N . LYS A 1 231 ? 28.524 34.653 17.549 1.00 86.56 231 LYS A N 1
ATOM 1769 C CA . LYS A 1 231 ? 27.306 33.819 17.505 1.00 86.56 231 LYS A CA 1
ATOM 1770 C C . LYS A 1 231 ? 27.636 32.331 17.425 1.00 86.56 231 LYS A C 1
ATOM 1772 O O . LYS A 1 231 ? 26.994 31.528 18.098 1.00 86.56 231 LYS A O 1
ATOM 1777 N N . VAL A 1 232 ? 28.640 31.973 16.624 1.00 87.62 232 VAL A N 1
ATOM 1778 C CA . VAL A 1 232 ? 29.143 30.592 16.517 1.00 87.62 232 VAL A CA 1
ATOM 1779 C C . VAL A 1 232 ? 29.796 30.176 17.834 1.00 87.62 232 VAL A C 1
ATOM 1781 O O . VAL A 1 232 ? 29.571 29.067 18.305 1.00 87.62 232 VAL A O 1
ATOM 1784 N N . CYS A 1 233 ? 30.507 31.102 18.474 1.00 92.12 233 CYS A N 1
ATOM 1785 C CA . CYS A 1 233 ? 31.168 30.910 19.753 1.00 92.12 233 CYS A CA 1
ATOM 1786 C C . CYS A 1 233 ? 30.180 30.642 20.886 1.00 92.12 233 CYS A C 1
ATOM 1788 O O . CYS A 1 233 ? 30.270 29.626 21.568 1.00 92.12 233 CYS A O 1
ATOM 1790 N N . ASN A 1 234 ? 29.151 31.483 21.015 1.00 86.56 234 ASN A N 1
ATOM 1791 C CA . ASN A 1 234 ? 28.082 31.264 21.987 1.00 86.56 234 ASN A CA 1
ATOM 1792 C C . ASN A 1 234 ? 27.322 29.952 21.743 1.00 86.56 234 ASN A C 1
ATOM 1794 O O . ASN A 1 234 ? 26.949 29.263 22.693 1.00 86.56 234 ASN A O 1
ATOM 1798 N N . TRP A 1 235 ? 27.115 29.577 20.479 1.00 87.69 235 TRP A N 1
ATOM 1799 C CA . TRP A 1 235 ? 26.497 28.297 20.140 1.00 87.69 235 TRP A CA 1
ATOM 1800 C C . TRP A 1 235 ? 27.382 27.100 20.528 1.00 87.69 235 TRP A C 1
ATOM 1802 O O . TRP A 1 235 ? 26.874 26.139 21.109 1.00 87.69 235 TRP A O 1
ATOM 1812 N N . LEU A 1 236 ? 28.694 27.169 20.273 1.00 86.38 236 LEU A N 1
ATOM 1813 C CA . LEU A 1 236 ? 29.666 26.146 20.678 1.00 86.38 236 LEU A CA 1
ATOM 1814 C C . LEU A 1 236 ? 29.733 26.006 22.205 1.00 86.38 236 LEU A C 1
ATOM 1816 O O . LEU A 1 236 ? 29.619 24.894 22.717 1.00 86.38 236 LEU A O 1
ATOM 1820 N N . CYS A 1 237 ? 29.813 27.118 22.941 1.00 90.69 237 CYS A N 1
ATOM 1821 C CA . CYS A 1 237 ? 29.825 27.101 24.406 1.00 90.69 237 CYS A CA 1
ATOM 1822 C C . CYS A 1 237 ? 28.530 26.512 24.988 1.00 90.69 237 CYS A C 1
ATOM 1824 O O . CYS A 1 237 ? 28.573 25.699 25.913 1.00 90.69 237 CYS A O 1
ATOM 1826 N N . SER A 1 238 ? 27.375 26.815 24.383 1.00 82.44 238 SER A N 1
ATOM 1827 C CA . SER A 1 238 ? 26.092 26.223 24.781 1.00 82.44 238 SER A CA 1
ATOM 1828 C C . SER A 1 238 ? 26.060 24.700 24.598 1.00 82.44 238 SER A C 1
ATOM 1830 O O . SER A 1 238 ? 25.447 23.997 25.406 1.00 82.44 238 SER A O 1
ATOM 1832 N N . LYS A 1 239 ? 26.740 24.160 23.577 1.00 85.12 239 LYS A N 1
ATOM 1833 C CA . LYS A 1 239 ? 26.816 22.709 23.343 1.00 85.12 239 LYS A CA 1
ATOM 1834 C C . LYS A 1 239 ? 27.612 21.965 24.410 1.00 85.12 239 LYS A C 1
ATOM 1836 O O . LYS A 1 239 ? 27.279 20.816 24.688 1.00 85.12 239 LYS A O 1
ATOM 1841 N N . ILE A 1 240 ? 28.577 22.626 25.042 1.00 84.12 240 ILE A N 1
ATOM 1842 C CA . ILE A 1 240 ? 29.374 22.075 26.146 1.00 84.12 240 ILE A CA 1
ATOM 1843 C C . ILE A 1 240 ? 28.856 22.499 27.532 1.00 84.12 240 ILE A C 1
ATOM 1845 O O . ILE A 1 240 ? 29.592 22.435 28.510 1.00 84.12 240 ILE A O 1
ATOM 1849 N N . LYS A 1 241 ? 27.584 22.924 27.632 1.00 85.56 241 LYS A N 1
ATOM 1850 C CA . LYS A 1 241 ? 26.930 23.376 28.880 1.00 85.56 241 LYS A CA 1
ATOM 1851 C C . LYS A 1 241 ? 27.652 24.537 29.586 1.00 85.56 241 LYS A C 1
ATOM 1853 O O . LYS A 1 241 ? 27.572 24.663 30.802 1.00 85.56 241 LYS A O 1
ATOM 1858 N N . LYS A 1 242 ? 28.323 25.402 28.826 1.00 90.81 242 LYS A N 1
ATOM 1859 C CA . LYS A 1 242 ? 28.922 26.650 29.311 1.00 90.81 242 LYS A CA 1
ATOM 1860 C C . LYS A 1 242 ? 28.139 27.861 28.805 1.00 90.81 242 LYS A C 1
ATOM 1862 O O . LYS A 1 242 ? 27.402 27.770 27.820 1.00 90.81 242 LYS A O 1
ATOM 1867 N N . THR A 1 243 ? 28.280 28.994 29.483 1.00 84.38 243 THR A N 1
ATOM 1868 C CA . THR A 1 243 ? 27.635 30.264 29.110 1.00 84.38 243 THR A CA 1
ATOM 1869 C C . THR A 1 243 ? 28.685 31.272 28.656 1.00 84.38 243 THR A C 1
ATOM 1871 O O . THR A 1 243 ? 29.848 31.133 29.005 1.00 84.38 243 THR A O 1
ATOM 1874 N N . ASN A 1 244 ? 28.276 32.267 27.864 1.00 80.31 244 ASN A N 1
ATOM 1875 C CA . ASN A 1 244 ? 29.121 33.373 27.393 1.00 80.31 244 ASN A CA 1
ATOM 1876 C C . ASN A 1 244 ? 30.404 32.928 26.668 1.00 80.31 244 ASN A C 1
ATOM 1878 O O . ASN A 1 244 ? 31.487 32.870 27.243 1.00 80.31 244 ASN A O 1
ATOM 1882 N N . GLY A 1 245 ? 30.274 32.636 25.373 1.00 91.50 245 GLY A N 1
ATOM 1883 C CA . GLY A 1 245 ? 31.417 32.432 24.488 1.00 91.50 245 GLY A CA 1
ATOM 1884 C C . GLY A 1 245 ? 31.992 33.754 24.002 1.00 91.50 245 GLY A C 1
ATOM 1885 O O . GLY A 1 245 ? 31.358 34.433 23.187 1.00 91.50 245 GLY A O 1
ATOM 1886 N N . THR A 1 246 ? 33.187 34.103 24.467 1.00 91.88 246 THR A N 1
ATOM 1887 C CA . THR A 1 246 ? 33.969 35.239 23.973 1.00 91.88 246 THR A CA 1
ATOM 1888 C C . THR A 1 246 ? 35.028 34.761 22.986 1.00 91.88 246 THR A C 1
ATOM 1890 O O . THR A 1 246 ? 35.692 33.744 23.181 1.00 91.88 246 THR A O 1
ATOM 1893 N N . CYS A 1 247 ? 35.154 35.490 21.879 1.00 93.38 247 CYS A N 1
ATOM 1894 C CA . CYS A 1 247 ? 36.222 35.254 20.918 1.00 93.38 247 CYS A CA 1
ATOM 1895 C C . CYS A 1 247 ? 37.506 35.883 21.447 1.00 93.38 247 CYS A C 1
ATOM 1897 O O . CYS A 1 247 ? 37.547 37.098 21.643 1.00 93.38 247 CYS A O 1
ATOM 1899 N N . VAL A 1 248 ? 38.529 35.061 21.657 1.00 90.94 248 VAL A N 1
ATOM 1900 C CA . VAL A 1 248 ? 39.890 35.506 21.952 1.00 90.94 248 VAL A CA 1
ATOM 1901 C C . VAL A 1 248 ? 40.739 35.031 20.782 1.00 90.94 248 VAL A C 1
ATOM 1903 O O . VAL A 1 248 ? 40.894 33.829 20.578 1.00 90.94 248 VAL A O 1
ATOM 1906 N N . GLU A 1 249 ? 41.189 35.982 19.961 1.00 89.38 249 GLU A N 1
ATOM 1907 C CA . GLU A 1 249 ? 41.849 35.711 18.676 1.00 89.38 249 GLU A CA 1
ATOM 1908 C C . GLU A 1 249 ? 40.980 34.807 17.769 1.00 89.38 249 GLU A C 1
ATOM 1910 O O . GLU A 1 249 ? 39.847 35.176 17.440 1.00 89.38 249 GLU A O 1
ATOM 1915 N N . ASP A 1 250 ? 41.473 33.622 17.395 1.00 87.62 250 ASP A N 1
ATOM 1916 C CA . ASP A 1 250 ? 40.769 32.628 16.572 1.00 87.62 250 ASP A CA 1
ATOM 1917 C C . ASP A 1 250 ? 40.160 31.473 17.392 1.00 87.62 250 ASP A C 1
ATOM 1919 O O . ASP A 1 250 ? 39.756 30.440 16.848 1.00 87.62 250 ASP A O 1
ATOM 1923 N N . HIS A 1 251 ? 40.050 31.636 18.713 1.00 84.81 251 HIS A N 1
ATOM 1924 C CA . HIS A 1 251 ? 39.522 30.616 19.617 1.00 84.81 251 HIS A CA 1
ATOM 1925 C C . HIS A 1 251 ? 38.327 31.106 20.437 1.00 84.81 251 HIS A C 1
ATOM 1927 O O . HIS A 1 251 ? 38.102 32.300 20.644 1.00 84.81 251 HIS A O 1
ATOM 1933 N N . CYS A 1 252 ? 37.534 30.141 20.902 1.00 93.38 252 CYS A N 1
ATOM 1934 C CA . CYS A 1 252 ? 36.374 30.387 21.744 1.00 93.38 252 CYS A CA 1
ATOM 1935 C C . CYS A 1 252 ? 36.684 30.104 23.206 1.00 93.38 252 CYS A C 1
ATOM 1937 O O . CYS A 1 252 ? 36.879 28.946 23.586 1.00 93.38 252 CYS A O 1
ATOM 1939 N N . LYS A 1 253 ? 36.659 31.157 24.028 1.00 94.19 253 LYS A N 1
ATOM 1940 C CA . LYS A 1 253 ? 36.739 31.064 25.485 1.00 94.19 253 LYS A CA 1
ATOM 1941 C C . LYS A 1 253 ? 35.318 31.014 26.052 1.00 94.19 253 LYS A C 1
ATOM 1943 O O . LYS A 1 253 ? 34.497 31.876 25.752 1.00 94.19 253 LYS A O 1
ATOM 1948 N N . CYS A 1 254 ? 35.009 29.974 26.823 1.00 93.62 254 CYS A N 1
ATOM 1949 C CA . CYS A 1 254 ? 33.675 29.745 27.386 1.00 93.62 254 CYS A CA 1
ATOM 1950 C C . CYS A 1 254 ? 33.725 29.789 28.921 1.00 93.62 254 CYS A C 1
ATOM 1952 O O . CYS A 1 254 ? 34.475 29.021 29.531 1.00 93.62 254 CYS A O 1
ATOM 1954 N N . GLU A 1 255 ? 32.883 30.607 29.552 1.00 88.69 255 GLU A N 1
ATOM 1955 C CA . GLU A 1 255 ? 32.811 30.717 31.015 1.00 88.69 255 GLU A CA 1
ATOM 1956 C C . GLU A 1 255 ? 31.976 29.585 31.644 1.00 88.69 255 GLU A C 1
ATOM 1958 O O . GLU A 1 255 ? 30.969 29.122 31.095 1.00 88.69 255 GLU A O 1
ATOM 1963 N N . LYS A 1 256 ? 32.401 29.101 32.819 1.00 78.00 256 LYS A N 1
ATOM 1964 C CA . LYS A 1 256 ? 31.696 28.043 33.559 1.00 78.00 256 LYS A CA 1
ATOM 1965 C C . LYS A 1 256 ? 30.390 28.607 34.127 1.00 78.00 256 LYS A C 1
ATOM 1967 O O . LYS A 1 256 ? 30.392 29.636 34.795 1.00 78.00 256 LYS A O 1
ATOM 1972 N N . SER A 1 257 ? 29.273 27.920 33.898 1.00 56.22 257 SER A N 1
ATOM 1973 C CA . SER A 1 257 ? 28.018 28.251 34.573 1.00 56.22 257 SER A CA 1
ATOM 1974 C C . SER A 1 257 ? 28.124 27.837 36.043 1.00 56.22 257 SER A C 1
ATOM 1976 O O . SER A 1 257 ? 28.153 26.640 36.337 1.00 56.22 257 SER A O 1
ATOM 1978 N N . PHE A 1 258 ? 28.188 28.799 36.964 1.00 41.56 258 PHE A N 1
ATOM 1979 C CA . PHE A 1 258 ? 28.024 28.518 38.388 1.00 41.56 258 PHE A CA 1
ATOM 1980 C C . PHE A 1 258 ? 26.579 28.073 38.638 1.00 41.56 258 PHE A C 1
ATOM 1982 O O . PHE A 1 258 ? 25.647 28.870 38.565 1.00 41.56 258 PHE A O 1
ATOM 1989 N N . ILE A 1 259 ? 26.393 26.784 38.915 1.00 43.94 259 ILE A N 1
ATOM 1990 C CA . ILE A 1 259 ? 25.248 26.301 39.685 1.00 43.94 259 ILE A CA 1
ATOM 1991 C C . ILE A 1 259 ? 25.829 25.947 41.052 1.00 43.94 259 ILE A C 1
ATOM 1993 O O . ILE A 1 259 ? 26.343 24.848 41.237 1.00 43.94 259 ILE A O 1
ATOM 1997 N N . ALA A 1 260 ? 25.824 26.914 41.967 1.00 34.62 260 ALA A N 1
ATOM 1998 C CA . ALA A 1 260 ? 25.991 26.649 43.389 1.00 34.62 260 ALA A CA 1
ATOM 1999 C C . ALA A 1 260 ? 24.592 26.534 44.005 1.00 34.62 260 ALA A C 1
ATOM 2001 O O . ALA A 1 260 ? 23.709 27.338 43.694 1.00 34.62 260 ALA A O 1
ATOM 2002 N N . GLY A 1 261 ? 24.391 25.475 44.785 1.00 36.22 261 GLY A N 1
ATOM 2003 C CA . GLY A 1 261 ? 23.190 25.257 45.578 1.00 36.22 261 GLY A CA 1
ATOM 2004 C C . GLY A 1 261 ? 23.153 26.131 46.832 1.00 36.22 261 GLY A C 1
ATOM 2005 O O . GLY A 1 261 ? 24.174 26.668 47.250 1.00 36.22 261 GLY A O 1
ATOM 2006 N N . ASP A 1 262 ? 21.943 26.186 47.379 1.00 38.16 262 ASP A N 1
ATOM 2007 C CA . ASP A 1 262 ? 21.492 26.677 48.682 1.00 38.16 262 ASP A CA 1
ATOM 2008 C C . ASP A 1 262 ? 21.531 28.182 49.008 1.00 38.16 262 ASP A C 1
ATOM 2010 O O . ASP A 1 262 ? 22.559 28.849 49.088 1.00 38.16 262 ASP A O 1
ATOM 2014 N N . ASP A 1 263 ? 20.304 28.672 49.223 1.00 43.91 263 ASP A N 1
ATOM 2015 C CA . ASP A 1 263 ? 19.880 29.680 50.189 1.00 43.91 263 ASP A CA 1
ATOM 2016 C C . ASP A 1 263 ? 20.688 30.971 50.269 1.00 43.91 263 ASP A C 1
ATOM 2018 O O . ASP A 1 263 ? 21.311 31.271 51.276 1.00 43.91 263 ASP A O 1
ATOM 2022 N N . THR A 1 264 ? 20.587 31.808 49.236 1.00 48.69 264 THR A N 1
ATOM 2023 C CA . THR A 1 264 ? 20.586 33.275 49.384 1.00 48.69 264 THR A CA 1
ATOM 2024 C C . THR A 1 264 ? 20.071 33.951 48.108 1.00 48.69 264 THR A C 1
ATOM 2026 O O . THR A 1 264 ? 20.026 33.357 47.026 1.00 48.69 264 THR A O 1
ATOM 2029 N N . GLU A 1 265 ? 19.581 35.188 48.250 1.00 45.66 265 GLU A N 1
ATOM 2030 C CA . GLU A 1 265 ? 19.025 36.012 47.172 1.00 45.66 265 GLU A CA 1
ATOM 2031 C C . GLU A 1 265 ? 19.909 35.997 45.909 1.00 45.66 265 GLU A C 1
ATOM 2033 O O . GLU A 1 265 ? 21.117 36.195 45.966 1.00 45.66 265 GLU A O 1
ATOM 2038 N N . THR A 1 266 ? 19.303 35.748 44.744 1.00 52.75 266 THR A N 1
ATOM 2039 C CA . THR A 1 266 ? 20.044 35.626 43.478 1.00 52.75 266 THR A CA 1
ATOM 2040 C C . THR A 1 266 ? 19.923 36.919 42.683 1.00 52.75 266 THR A C 1
ATOM 2042 O O . THR A 1 266 ? 18.853 37.209 42.141 1.00 52.75 266 THR A O 1
ATOM 2045 N N . GLU A 1 267 ? 21.014 37.674 42.594 1.00 49.81 267 GLU A N 1
ATOM 2046 C CA . GLU A 1 267 ? 21.135 38.843 41.723 1.00 49.81 267 GLU A CA 1
ATOM 2047 C C . GLU A 1 267 ? 21.597 38.418 40.324 1.00 49.81 267 GLU A C 1
ATOM 2049 O O . GLU A 1 267 ? 22.613 37.740 40.164 1.00 49.81 267 GLU A O 1
ATOM 2054 N N . VAL A 1 268 ? 20.858 38.812 39.282 1.00 54.03 268 VAL A N 1
ATOM 2055 C CA . VAL A 1 268 ? 21.255 38.562 37.889 1.00 54.03 268 VAL A CA 1
ATOM 2056 C C . VAL A 1 268 ? 21.740 39.873 37.275 1.00 54.03 268 VAL A C 1
ATOM 2058 O O . VAL A 1 268 ? 20.944 40.783 37.024 1.00 54.03 268 VAL A O 1
ATOM 2061 N N . LYS A 1 269 ? 23.049 39.969 37.004 1.00 43.03 269 LYS A N 1
ATOM 2062 C CA . LYS A 1 269 ? 23.637 41.120 36.304 1.00 43.03 269 LYS A CA 1
ATOM 2063 C C . LYS A 1 269 ? 23.227 41.103 34.830 1.00 43.03 269 LYS A C 1
ATOM 2065 O O . LYS A 1 269 ? 23.615 40.213 34.076 1.00 43.03 269 LYS A O 1
ATOM 2070 N N . ALA A 1 270 ? 22.442 42.095 34.418 1.00 43.38 270 ALA A N 1
ATOM 2071 C CA . ALA A 1 270 ? 22.195 42.391 33.011 1.00 43.38 270 ALA A CA 1
ATOM 2072 C C . ALA A 1 270 ? 23.326 43.282 32.458 1.00 43.38 270 ALA A C 1
ATOM 2074 O O . ALA A 1 270 ? 23.877 44.110 33.180 1.00 43.38 270 ALA A O 1
ATOM 2075 N N . SER A 1 271 ? 23.687 43.110 31.182 1.00 39.84 271 SER A N 1
ATOM 2076 C CA . SER A 1 271 ? 24.635 43.987 30.471 1.00 39.84 271 SER A CA 1
ATOM 2077 C C . SER A 1 271 ? 24.181 45.468 30.489 1.00 39.84 271 SER A C 1
ATOM 2079 O O . SER A 1 271 ? 22.992 45.713 30.684 1.00 39.84 271 SER A O 1
ATOM 2081 N N . PRO A 1 272 ? 25.075 46.455 30.239 1.00 43.12 272 PRO A N 1
ATOM 2082 C CA . PRO A 1 272 ? 24.976 47.855 30.710 1.00 43.12 272 PRO A CA 1
ATOM 2083 C C . PRO A 1 272 ? 23.863 48.762 30.140 1.00 43.12 272 PRO A C 1
ATOM 2085 O O . PRO A 1 272 ? 24.012 49.981 30.113 1.00 43.12 272 PRO A O 1
ATOM 2088 N N . SER A 1 273 ? 22.744 48.229 29.661 1.00 54.81 273 SER A N 1
ATOM 2089 C CA . SER A 1 273 ? 21.616 49.022 29.169 1.00 54.81 273 SER A CA 1
ATOM 2090 C C . SER A 1 273 ? 20.381 48.779 30.033 1.00 54.81 273 SER A C 1
ATOM 2092 O O . SER A 1 273 ? 19.795 47.702 29.950 1.00 54.81 273 SER A O 1
ATOM 2094 N N . ARG A 1 274 ? 20.027 49.797 30.835 1.00 75.88 274 ARG A N 1
ATOM 2095 C CA . ARG A 1 274 ? 18.797 50.013 31.629 1.00 75.88 274 ARG A CA 1
ATOM 2096 C C . ARG A 1 274 ? 17.865 48.805 31.775 1.00 75.88 274 ARG A C 1
ATOM 2098 O O . ARG A 1 274 ? 17.215 48.391 30.811 1.00 75.88 274 ARG A O 1
ATOM 2105 N N . CYS A 1 275 ? 17.729 48.300 33.001 1.00 86.12 275 CYS A N 1
ATOM 2106 C CA . CYS A 1 275 ? 16.892 47.137 33.307 1.00 86.12 275 CYS A CA 1
ATOM 2107 C C . CYS A 1 275 ? 15.443 47.317 32.805 1.00 86.12 275 CYS A C 1
ATOM 2109 O O . CYS A 1 275 ? 14.728 48.239 33.196 1.00 86.12 275 CYS A O 1
ATOM 2111 N N . ASN A 1 276 ? 14.997 46.419 31.917 1.00 89.31 276 ASN A N 1
ATOM 2112 C CA . ASN A 1 276 ? 13.637 46.407 31.378 1.00 89.31 276 ASN A CA 1
ATOM 2113 C C . ASN A 1 276 ? 12.751 45.448 32.202 1.00 89.31 276 ASN A C 1
ATOM 2115 O O . ASN A 1 276 ? 13.013 44.241 32.181 1.00 89.31 276 ASN A O 1
ATOM 2119 N N . PRO A 1 277 ? 11.657 45.917 32.840 1.00 88.44 277 PRO A N 1
ATOM 2120 C CA . PRO A 1 277 ? 10.810 45.087 33.706 1.00 88.44 277 PRO A CA 1
ATOM 2121 C C . PRO A 1 277 ? 10.217 43.847 33.024 1.00 88.44 277 PRO A C 1
ATOM 2123 O O . PRO A 1 277 ? 10.022 42.814 33.661 1.00 88.44 277 PRO A O 1
ATOM 2126 N N . LYS A 1 278 ? 9.951 43.902 31.710 1.00 88.19 278 LYS A N 1
ATOM 2127 C CA . LYS A 1 278 ? 9.438 42.744 30.955 1.00 88.19 278 LYS A CA 1
ATOM 2128 C C . LYS A 1 278 ? 10.519 41.691 30.726 1.00 88.19 278 LYS A C 1
ATOM 2130 O O . LYS A 1 278 ? 10.229 40.499 30.787 1.00 88.19 278 LYS A O 1
ATOM 2135 N N . VAL A 1 279 ? 11.751 42.130 30.472 1.00 89.38 279 VAL A N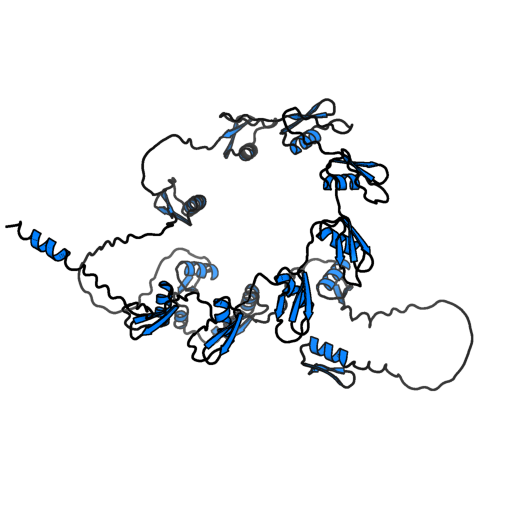 1
ATOM 2136 C CA . VAL A 1 279 ? 12.908 41.239 30.295 1.00 89.38 279 VAL A CA 1
ATOM 2137 C C . VAL A 1 279 ? 13.317 40.643 31.640 1.00 89.38 279 VAL A C 1
ATOM 2139 O O . VAL A 1 279 ? 13.581 39.447 31.708 1.00 89.38 279 VAL A O 1
ATOM 2142 N N . CYS A 1 280 ? 13.275 41.439 32.711 1.00 92.75 280 CYS A N 1
ATOM 2143 C CA . CYS A 1 280 ? 13.549 40.990 34.072 1.00 92.75 280 CYS A CA 1
ATOM 2144 C C . CYS A 1 280 ? 12.541 39.921 34.534 1.00 92.75 280 CYS A C 1
ATOM 2146 O O . CYS A 1 280 ? 12.943 38.819 34.898 1.00 92.75 280 CYS A O 1
ATOM 2148 N N . ASN A 1 281 ? 11.233 40.156 34.374 1.00 89.12 281 ASN A N 1
ATOM 2149 C CA . ASN A 1 281 ? 10.216 39.134 34.656 1.00 89.12 281 ASN A CA 1
ATOM 2150 C C . ASN A 1 281 ? 10.395 37.860 33.816 1.00 89.12 281 ASN A C 1
ATOM 2152 O O . ASN A 1 281 ? 10.230 36.746 34.317 1.00 89.12 281 ASN A O 1
ATOM 2156 N N . TRP A 1 282 ? 10.758 37.999 32.538 1.00 88.75 282 TRP A N 1
ATOM 2157 C CA . TRP A 1 282 ? 11.028 36.846 31.683 1.00 88.75 282 TRP A CA 1
ATOM 2158 C C . TRP A 1 282 ? 12.252 36.045 32.161 1.00 88.75 282 TRP A C 1
ATOM 2160 O O . TRP A 1 282 ? 12.168 34.818 32.242 1.00 88.75 282 TRP A O 1
ATOM 2170 N N . LEU A 1 283 ? 13.346 36.713 32.544 1.00 88.06 283 LEU A N 1
ATOM 2171 C CA . LEU A 1 283 ? 14.544 36.084 33.115 1.00 88.06 283 LEU A CA 1
ATOM 2172 C C . LEU A 1 283 ? 14.232 35.361 34.433 1.00 88.06 283 LEU A C 1
ATOM 2174 O O . LEU A 1 283 ? 14.578 34.189 34.574 1.00 88.06 283 LEU A O 1
ATOM 2178 N N . CYS A 1 284 ? 13.495 35.995 35.349 1.00 91.75 284 CYS A N 1
ATOM 2179 C CA . CYS A 1 284 ? 13.091 35.371 36.612 1.00 91.75 284 CYS A CA 1
ATOM 2180 C C . CYS A 1 284 ? 12.198 34.139 36.391 1.00 91.75 284 CYS A C 1
ATOM 2182 O O . CYS A 1 284 ? 12.388 33.106 37.037 1.00 91.75 284 CYS A O 1
ATOM 2184 N N . SER A 1 285 ? 11.302 34.180 35.397 1.00 82.62 285 SER A N 1
ATOM 2185 C CA . SER A 1 285 ? 10.460 33.026 35.053 1.00 82.62 285 SER A CA 1
ATOM 2186 C C . SER A 1 285 ? 11.266 31.821 34.549 1.00 82.62 285 SER A C 1
ATOM 2188 O O . SER A 1 285 ? 10.881 30.671 34.776 1.00 82.62 285 SER A O 1
ATOM 2190 N N . LYS A 1 286 ? 12.416 32.056 33.897 1.00 85.62 286 LYS A N 1
ATOM 2191 C CA . LYS A 1 286 ? 13.307 30.988 33.417 1.00 85.62 286 LYS A CA 1
ATOM 2192 C C . LYS A 1 286 ? 14.016 30.257 34.552 1.00 85.62 286 LYS A C 1
ATOM 2194 O O . LYS A 1 286 ? 14.292 29.070 34.398 1.00 85.62 286 LYS A O 1
ATOM 2199 N N . ILE A 1 287 ? 14.227 30.926 35.683 1.00 86.06 287 ILE A N 1
ATOM 2200 C CA . ILE A 1 287 ? 14.799 30.345 36.904 1.00 86.06 287 ILE A CA 1
ATOM 2201 C C . ILE A 1 287 ? 13.727 29.952 37.939 1.00 86.06 287 ILE A C 1
ATOM 2203 O O . ILE A 1 287 ? 14.040 29.777 39.108 1.00 86.06 287 ILE A O 1
ATOM 2207 N N . LYS A 1 288 ? 12.465 29.774 37.508 1.00 85.69 288 LYS A N 1
ATOM 2208 C CA . LYS A 1 288 ? 11.308 29.372 38.340 1.00 85.69 288 LYS A CA 1
ATOM 2209 C C . LYS A 1 288 ? 10.938 30.348 39.472 1.00 85.69 288 LYS A C 1
ATOM 2211 O O . LYS A 1 288 ? 10.254 29.950 40.410 1.00 85.69 288 LYS A O 1
ATOM 2216 N N . LYS A 1 289 ? 11.313 31.622 39.359 1.00 91.62 289 LYS A N 1
ATOM 2217 C CA . LYS A 1 289 ? 10.884 32.693 40.271 1.00 91.62 289 LYS A CA 1
ATOM 2218 C C . LYS A 1 289 ? 9.699 33.454 39.671 1.00 91.62 289 LYS A C 1
ATOM 2220 O O . LYS A 1 289 ? 9.586 33.561 38.448 1.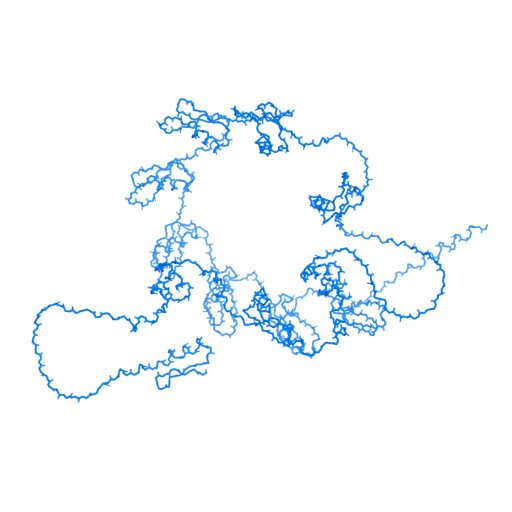00 91.62 289 LYS A O 1
ATOM 2225 N N . THR A 1 290 ? 8.773 33.916 40.509 1.00 81.12 290 THR A N 1
ATOM 2226 C CA . THR A 1 290 ? 7.454 34.392 40.049 1.00 81.12 290 THR A CA 1
ATOM 2227 C C . THR A 1 290 ? 7.437 35.867 39.670 1.00 81.12 290 THR A C 1
ATOM 2229 O O . THR A 1 290 ? 6.685 36.215 38.762 1.00 81.12 290 THR A O 1
ATOM 2232 N N . ASN A 1 291 ? 8.303 36.696 40.265 1.00 83.25 291 ASN A N 1
ATOM 2233 C CA . ASN A 1 291 ? 8.399 38.129 39.983 1.00 83.25 291 ASN A CA 1
ATOM 2234 C C . ASN A 1 291 ? 9.858 38.605 39.923 1.00 83.25 291 ASN A C 1
ATOM 2236 O O . ASN A 1 291 ? 10.679 38.237 40.762 1.00 83.25 291 ASN A O 1
ATOM 2240 N N . GLY A 1 292 ? 10.153 39.436 38.923 1.00 92.00 292 GLY A N 1
ATOM 2241 C CA . GLY A 1 292 ? 11.407 40.157 38.748 1.00 92.00 292 GLY A CA 1
ATOM 2242 C C . GLY A 1 292 ? 11.200 41.663 38.808 1.00 92.00 292 GLY A C 1
ATOM 2243 O O . GLY A 1 292 ? 10.481 42.218 37.973 1.00 92.00 292 GLY A O 1
ATOM 2244 N N . THR A 1 293 ? 11.844 42.330 39.759 1.00 92.81 293 THR A N 1
ATOM 2245 C CA . THR A 1 293 ? 11.860 43.790 39.887 1.00 92.81 293 THR A CA 1
ATOM 2246 C C . THR A 1 293 ? 13.216 44.343 39.464 1.00 92.81 293 THR A C 1
ATOM 2248 O O . THR A 1 293 ? 14.268 43.773 39.745 1.00 92.81 293 THR A O 1
ATOM 2251 N N . CYS A 1 294 ? 13.197 45.456 38.732 1.00 94.62 294 CYS A N 1
ATOM 2252 C CA . CYS A 1 294 ? 14.420 46.163 38.370 1.00 94.62 294 CYS A CA 1
ATOM 2253 C C . CYS A 1 294 ? 14.840 47.064 39.532 1.00 94.62 294 CYS A C 1
ATOM 2255 O O . CYS A 1 294 ? 14.095 47.978 39.882 1.00 94.62 294 CYS A O 1
ATOM 2257 N N . VAL A 1 295 ? 16.021 46.819 40.095 1.00 91.12 295 VAL A N 1
ATOM 2258 C CA . VAL A 1 295 ? 16.634 47.631 41.152 1.00 91.12 295 VAL A CA 1
ATOM 2259 C C . VAL A 1 295 ? 18.018 48.035 40.657 1.00 91.12 295 VAL A C 1
ATOM 2261 O O . VAL A 1 295 ? 18.819 47.162 40.347 1.00 91.12 295 VAL A O 1
ATOM 2264 N N . GLU A 1 296 ? 18.261 49.341 40.512 1.00 81.25 296 GLU A N 1
ATOM 2265 C CA . GLU A 1 296 ? 19.579 49.912 40.163 1.00 81.25 296 GLU A CA 1
ATOM 2266 C C . GLU A 1 296 ? 20.285 49.205 38.983 1.00 81.25 296 GLU A C 1
ATOM 2268 O O . GLU A 1 296 ? 21.426 48.771 39.074 1.00 81.25 296 GLU A O 1
ATOM 2273 N N . ASP A 1 297 ? 19.577 49.055 37.855 1.00 84.69 297 ASP A N 1
ATOM 2274 C CA . ASP A 1 297 ? 20.050 48.378 36.631 1.00 84.69 297 ASP A CA 1
ATOM 2275 C C . ASP A 1 297 ? 20.329 46.864 36.744 1.00 84.69 297 ASP A C 1
ATOM 2277 O O . ASP A 1 297 ? 20.809 46.230 35.797 1.00 84.69 297 ASP A O 1
ATOM 2281 N N . HIS A 1 298 ? 19.905 46.235 37.838 1.00 84.25 298 HIS A N 1
ATOM 2282 C CA . HIS A 1 298 ? 19.921 44.787 38.027 1.00 84.25 298 HIS A CA 1
ATOM 2283 C C . HIS A 1 298 ? 18.510 44.215 38.192 1.00 84.25 298 HIS A C 1
ATOM 2285 O O . HIS A 1 298 ? 17.557 44.909 38.548 1.00 84.25 298 HIS A O 1
ATOM 2291 N N . CYS A 1 299 ? 18.357 42.931 37.864 1.00 93.19 299 CYS A N 1
ATOM 2292 C CA . CYS A 1 299 ? 17.088 42.225 37.985 1.00 93.19 299 CYS A CA 1
ATOM 2293 C C . CYS A 1 299 ? 17.076 41.410 39.284 1.00 93.19 299 CYS A C 1
ATOM 2295 O O . CYS A 1 299 ? 17.808 40.422 39.395 1.00 93.19 299 CYS A O 1
ATOM 2297 N N . LYS A 1 300 ? 16.250 41.819 40.254 1.00 93.94 300 LYS A N 1
ATOM 2298 C CA . LYS A 1 300 ? 16.030 41.111 41.519 1.00 93.94 300 LYS A CA 1
ATOM 2299 C C . LYS A 1 300 ? 14.834 40.174 41.367 1.00 93.94 300 LYS A C 1
ATOM 2301 O O . LYS A 1 300 ? 13.732 40.616 41.054 1.00 93.94 300 LYS A O 1
ATOM 2306 N N . CYS A 1 301 ? 15.052 38.876 41.565 1.00 93.88 301 CYS A N 1
ATOM 2307 C CA . CYS A 1 301 ? 14.007 37.861 41.440 1.00 93.88 301 CYS A CA 1
ATOM 2308 C C . CYS A 1 301 ? 13.624 37.301 42.818 1.00 93.88 301 CYS A C 1
ATOM 2310 O O . CYS A 1 301 ? 14.462 36.677 43.478 1.00 93.88 301 CYS A O 1
ATOM 2312 N N . GLU A 1 302 ? 12.364 37.453 43.221 1.00 87.81 302 GLU A N 1
ATOM 2313 C CA . GLU A 1 302 ? 11.859 36.958 44.511 1.00 87.81 302 GLU A CA 1
ATOM 2314 C C . GLU A 1 302 ? 11.391 35.495 44.430 1.00 87.81 302 GLU A C 1
ATOM 2316 O O . GLU A 1 302 ? 10.749 35.070 43.463 1.00 87.81 302 GLU A O 1
ATOM 2321 N N . ASN A 1 303 ? 11.714 34.716 45.468 1.00 78.06 303 ASN A N 1
ATOM 2322 C CA . ASN A 1 303 ? 11.186 33.368 45.667 1.00 78.06 303 ASN A CA 1
ATOM 2323 C C . ASN A 1 303 ? 9.813 33.465 46.333 1.00 78.06 303 ASN A C 1
ATOM 2325 O O . ASN A 1 303 ? 9.715 33.856 47.490 1.00 78.06 303 ASN A O 1
ATOM 2329 N N . SER A 1 304 ? 8.755 33.040 45.648 1.00 56.66 304 SER A N 1
ATOM 2330 C CA . SER A 1 304 ? 7.491 32.756 46.324 1.00 56.66 304 SER A CA 1
ATOM 2331 C C . SER A 1 304 ? 7.556 31.350 46.926 1.00 56.66 304 SER A C 1
ATOM 2333 O O . SER A 1 304 ? 7.178 30.382 46.264 1.00 56.66 304 SER A O 1
ATOM 2335 N N . PHE A 1 305 ? 8.053 31.232 48.158 1.00 38.09 305 PHE A N 1
ATOM 2336 C CA . PHE A 1 305 ? 7.670 30.119 49.024 1.00 38.09 305 PHE A CA 1
ATOM 2337 C C . PHE A 1 305 ? 6.256 30.410 49.539 1.00 38.09 305 PHE A C 1
ATOM 2339 O O . PHE A 1 305 ? 6.029 31.419 50.200 1.00 38.09 305 PHE A O 1
ATOM 2346 N N . ILE A 1 306 ? 5.301 29.549 49.195 1.00 39.22 306 ILE A N 1
ATOM 2347 C CA . ILE A 1 306 ? 4.051 29.424 49.945 1.00 39.22 306 ILE A CA 1
ATOM 2348 C C . ILE A 1 306 ? 4.309 28.255 50.890 1.00 39.22 306 ILE A C 1
ATOM 2350 O O . ILE A 1 306 ? 4.492 27.133 50.418 1.00 39.22 306 ILE A O 1
ATOM 2354 N N . ALA A 1 307 ? 4.417 28.545 52.186 1.00 34.00 307 ALA A N 1
ATOM 2355 C CA . ALA A 1 307 ? 4.388 27.522 53.221 1.00 34.00 307 ALA A CA 1
ATOM 2356 C C . ALA A 1 307 ? 3.065 26.750 53.104 1.00 34.00 307 ALA A C 1
ATOM 2358 O O . ALA A 1 307 ? 2.008 27.349 52.891 1.00 34.00 307 ALA A O 1
ATOM 2359 N N . GLU A 1 308 ? 3.149 25.425 53.161 1.00 42.53 308 GLU A N 1
ATOM 2360 C CA . GLU A 1 308 ? 1.988 24.551 53.277 1.00 42.53 308 GLU A CA 1
ATOM 2361 C C . GLU A 1 308 ? 1.362 24.791 54.651 1.00 42.53 308 GLU A C 1
ATOM 2363 O O . GLU A 1 308 ? 1.915 24.342 55.641 1.00 42.53 308 GLU A O 1
ATOM 2368 N N . ASP A 1 309 ? 0.247 25.516 54.698 1.00 39.56 309 ASP A N 1
ATOM 2369 C CA . ASP A 1 309 ? -0.688 25.490 55.820 1.00 39.56 309 ASP A CA 1
ATOM 2370 C C . ASP A 1 309 ? -2.114 25.715 55.298 1.00 39.56 309 ASP A C 1
ATOM 2372 O O . ASP A 1 309 ? -2.361 26.483 54.358 1.00 39.56 309 ASP A O 1
ATOM 2376 N N . ASP A 1 310 ? -3.051 24.987 55.898 1.00 43.59 310 ASP A N 1
ATOM 2377 C CA . ASP A 1 310 ? -4.467 24.924 55.557 1.00 43.59 310 ASP A CA 1
ATOM 2378 C C . ASP A 1 310 ? -5.186 26.263 55.780 1.00 43.59 310 ASP A C 1
ATOM 2380 O O . ASP A 1 310 ? -5.806 26.505 56.813 1.00 43.59 310 ASP A O 1
ATOM 2384 N N . ALA A 1 311 ? -5.158 27.143 54.779 1.00 47.81 311 ALA A N 1
ATOM 2385 C CA . ALA A 1 311 ? -6.058 28.287 54.713 1.00 47.81 311 ALA A CA 1
ATOM 2386 C C . ALA A 1 311 ? -6.330 28.724 53.266 1.00 47.81 311 ALA A C 1
ATOM 2388 O O . ALA A 1 311 ? -5.518 28.560 52.352 1.00 47.81 311 ALA A O 1
ATOM 2389 N N . GLU A 1 312 ? -7.532 29.253 53.056 1.00 47.53 312 GLU A N 1
ATOM 2390 C CA . GLU A 1 312 ? -8.069 29.727 51.782 1.00 47.53 312 GLU A CA 1
ATOM 2391 C C . GLU A 1 312 ? -7.052 30.569 50.986 1.00 47.53 312 GLU A C 1
ATOM 2393 O O . GLU A 1 312 ? -6.509 31.554 51.477 1.00 47.53 312 GLU A O 1
ATOM 2398 N N . THR A 1 313 ? -6.782 30.190 49.732 1.00 55.53 313 THR A N 1
ATOM 2399 C CA . THR A 1 313 ? -5.787 30.887 48.903 1.00 55.53 313 THR A CA 1
ATOM 2400 C C . THR A 1 313 ? -6.456 31.961 48.044 1.00 55.53 313 THR A C 1
ATOM 2402 O O . THR A 1 313 ? -7.190 31.645 47.102 1.00 55.53 313 THR A O 1
ATOM 2405 N N . GLU A 1 314 ? -6.174 33.230 48.334 1.00 54.66 314 GLU A N 1
ATOM 2406 C CA . GLU A 1 314 ? -6.597 34.371 47.519 1.00 54.66 314 GLU A CA 1
ATOM 2407 C C . GLU A 1 314 ? -5.563 34.687 46.430 1.00 54.66 314 GLU A C 1
ATOM 2409 O O . GLU A 1 314 ? -4.385 34.917 46.706 1.00 54.66 314 GLU A O 1
ATOM 2414 N N . VAL A 1 315 ? -5.994 34.736 45.165 1.00 60.12 315 VAL A N 1
ATOM 2415 C CA . VAL A 1 315 ? -5.124 35.129 44.045 1.00 60.12 315 VAL A CA 1
ATOM 2416 C C . VAL A 1 315 ? -5.471 36.553 43.614 1.00 60.12 315 VAL A C 1
ATOM 2418 O O . VAL A 1 315 ? -6.557 36.810 43.085 1.00 60.12 315 VAL A O 1
ATOM 2421 N N . LYS A 1 316 ? -4.535 37.495 43.803 1.00 47.88 316 LYS A N 1
ATOM 2422 C CA . LYS A 1 316 ? -4.683 38.882 43.332 1.00 47.88 316 LYS A CA 1
ATOM 2423 C C . LYS A 1 316 ? -4.526 38.945 41.810 1.00 47.88 316 LYS A C 1
ATOM 2425 O O . LYS A 1 316 ? -3.446 38.693 41.278 1.00 47.88 316 LYS A O 1
ATOM 2430 N N . SER A 1 317 ? -5.595 39.303 41.099 1.00 45.03 317 SER A N 1
ATOM 2431 C CA . SER A 1 317 ? -5.515 39.717 39.693 1.00 45.03 317 SER A CA 1
ATOM 2432 C C . SER A 1 317 ? -5.194 41.211 39.578 1.00 45.03 317 SER A C 1
ATOM 2434 O O . SER A 1 317 ? -5.607 42.000 40.420 1.00 45.03 317 SER A O 1
ATOM 2436 N N . SER A 1 318 ? -4.459 41.601 38.529 1.00 43.41 318 SER A N 1
ATOM 2437 C CA . SER A 1 318 ? -4.224 43.011 38.168 1.00 43.41 318 SER A CA 1
ATOM 2438 C C . SER A 1 318 ? -5.530 43.821 38.089 1.00 43.41 318 SER A C 1
ATOM 2440 O O . SER A 1 318 ? -6.580 43.246 37.789 1.00 43.41 318 SER A O 1
ATOM 2442 N N . PRO A 1 319 ? -5.471 45.147 38.315 1.00 46.28 319 PRO A N 1
ATOM 2443 C CA . PRO A 1 319 ? -6.636 45.986 38.566 1.00 46.28 319 PRO A CA 1
ATOM 2444 C C . PRO A 1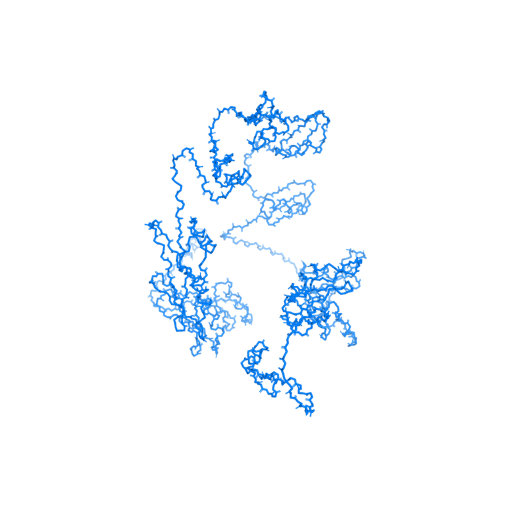 319 ? -7.429 46.178 37.275 1.00 46.28 319 PRO A C 1
ATOM 2446 O O . PRO A 1 319 ? -7.092 47.038 36.471 1.00 46.28 319 PRO A O 1
ATOM 2449 N N . ASN A 1 320 ? -8.409 45.306 37.029 1.00 57.25 320 ASN A N 1
ATOM 2450 C CA . ASN A 1 320 ? -9.603 45.547 36.213 1.00 57.25 320 ASN A CA 1
ATOM 2451 C C . ASN A 1 320 ? -10.481 44.281 36.207 1.00 57.25 320 ASN A C 1
ATOM 2453 O O . ASN A 1 320 ? -10.290 43.400 35.369 1.00 57.25 320 ASN A O 1
ATOM 2457 N N . ARG A 1 321 ? -11.456 44.241 37.131 1.00 75.44 321 ARG A N 1
ATOM 2458 C CA . ARG A 1 321 ? -12.624 43.340 37.234 1.00 75.44 321 ARG A CA 1
ATOM 2459 C C . ARG A 1 321 ? -12.354 41.848 37.023 1.00 75.44 321 ARG A C 1
ATOM 2461 O O . ARG A 1 321 ? -12.177 41.373 35.896 1.00 75.44 321 ARG A O 1
ATOM 2468 N N . CYS A 1 322 ? -12.465 41.079 38.104 1.00 86.94 322 CYS A N 1
ATOM 2469 C CA . CYS A 1 322 ? -12.388 39.621 38.068 1.00 86.94 322 CYS A CA 1
ATOM 2470 C C . CYS A 1 322 ? -13.405 39.030 37.067 1.00 86.94 322 CYS A C 1
ATOM 2472 O O . CYS A 1 322 ? -14.622 39.157 37.207 1.00 86.94 322 CYS A O 1
ATOM 2474 N N . LYS A 1 323 ? -12.909 38.363 36.015 1.00 92.00 323 LYS A N 1
ATOM 2475 C CA . LYS A 1 323 ? -13.739 37.617 35.053 1.00 92.00 323 LYS A CA 1
ATOM 2476 C C . LYS A 1 323 ? -13.785 36.151 35.464 1.00 92.00 323 LYS A C 1
ATOM 2478 O O . LYS A 1 323 ? -12.745 35.495 35.486 1.00 92.00 323 LYS A O 1
ATOM 2483 N N . SER A 1 324 ? -14.982 35.597 35.663 1.00 88.62 324 SER A N 1
ATOM 2484 C CA . SER A 1 324 ? -15.187 34.207 36.118 1.00 88.62 324 SER A CA 1
ATOM 2485 C C . SER A 1 324 ? -14.441 33.152 35.286 1.00 88.62 324 SER A C 1
ATOM 2487 O O . SER A 1 324 ? -13.946 32.165 35.826 1.00 88.62 324 SER A O 1
ATOM 2489 N N . LYS A 1 325 ? -14.290 33.363 33.971 1.00 90.12 325 LYS A N 1
ATOM 2490 C CA . LYS A 1 325 ? -13.503 32.475 33.093 1.00 90.12 325 LYS A CA 1
ATOM 2491 C C . LYS A 1 325 ? -11.998 32.526 33.377 1.00 90.12 325 LYS A C 1
ATOM 2493 O O . LYS A 1 325 ? -11.342 31.492 33.320 1.00 90.12 325 LYS A O 1
ATOM 2498 N N . VAL A 1 326 ? -11.465 33.711 33.673 1.00 90.94 326 VAL A N 1
ATOM 2499 C CA . VAL A 1 326 ? -10.045 33.913 34.006 1.00 90.94 326 VAL A CA 1
ATOM 2500 C C . VAL A 1 326 ? -9.764 33.378 35.408 1.00 90.94 326 VAL A C 1
ATOM 2502 O O . VAL A 1 326 ? -8.788 32.660 35.592 1.00 90.94 326 VAL A O 1
ATOM 2505 N N . CYS A 1 327 ? -10.670 33.628 36.355 1.00 94.25 327 CYS A N 1
ATOM 2506 C CA . CYS A 1 327 ? -10.579 33.107 37.714 1.00 94.25 327 CYS A CA 1
ATOM 2507 C C . CYS A 1 327 ? -10.592 31.567 37.744 1.00 94.25 327 CYS A C 1
ATOM 2509 O O . CYS A 1 327 ? -9.674 30.948 38.271 1.00 94.25 327 CYS A O 1
ATOM 2511 N N . ASN A 1 328 ? -11.530 30.921 37.042 1.00 90.25 328 ASN A N 1
ATOM 2512 C CA . ASN A 1 328 ? -11.539 29.458 36.919 1.00 90.25 328 ASN A CA 1
ATOM 2513 C C . ASN A 1 328 ? -10.276 28.894 36.248 1.00 90.25 328 ASN A C 1
ATOM 2515 O O . ASN A 1 328 ? -9.814 27.809 36.600 1.00 90.25 328 ASN A O 1
ATOM 2519 N N . TRP A 1 329 ? -9.711 29.606 35.270 1.00 92.06 329 TRP A N 1
ATOM 2520 C CA . TRP A 1 329 ? -8.461 29.195 34.633 1.00 92.06 329 TRP A CA 1
ATOM 2521 C C . TRP A 1 329 ? -7.264 29.292 35.595 1.00 92.06 329 TRP A C 1
ATOM 2523 O O . TRP A 1 329 ? -6.466 28.355 35.655 1.00 92.06 329 TRP A O 1
ATOM 2533 N N . LEU A 1 330 ? -7.178 30.369 36.387 1.00 90.62 330 LEU A N 1
ATOM 2534 C CA . LEU A 1 330 ? -6.158 30.550 37.426 1.00 90.62 330 LEU A CA 1
ATOM 2535 C C . LEU A 1 330 ? -6.269 29.481 38.521 1.00 90.62 330 LEU A C 1
ATOM 2537 O O . LEU A 1 330 ? -5.271 28.844 38.844 1.00 90.62 330 LEU A O 1
ATOM 2541 N N . CYS A 1 331 ? -7.476 29.188 39.010 1.00 93.44 331 CYS A N 1
ATOM 2542 C CA . CYS A 1 331 ? -7.685 28.153 40.026 1.00 93.44 331 CYS A CA 1
ATOM 2543 C C . CYS A 1 331 ? -7.293 26.751 39.530 1.00 93.44 331 CYS A C 1
ATOM 2545 O O . CYS A 1 331 ? -6.655 25.987 40.253 1.00 93.44 331 CYS A O 1
ATOM 2547 N N . ARG A 1 332 ? -7.559 26.426 38.257 1.00 87.50 332 ARG A N 1
ATOM 2548 C CA . ARG A 1 332 ? -7.116 25.149 37.665 1.00 87.50 332 ARG A CA 1
ATOM 2549 C C . ARG A 1 332 ? -5.601 25.042 37.532 1.00 87.50 332 ARG A C 1
ATOM 2551 O O . ARG A 1 332 ? -5.059 23.944 37.650 1.00 87.50 332 ARG A O 1
ATOM 2558 N N . LYS A 1 333 ? -4.908 26.158 37.290 1.00 87.81 333 LYS A N 1
ATOM 2559 C CA . LYS A 1 333 ? -3.438 26.207 37.237 1.00 87.81 333 LYS A CA 1
ATOM 2560 C C . LYS A 1 333 ? -2.801 25.826 38.577 1.00 87.81 333 LYS A C 1
ATOM 2562 O O . LYS A 1 333 ? -1.738 25.213 38.558 1.00 87.81 333 LYS A O 1
ATOM 2567 N N . ILE A 1 334 ? -3.476 26.107 39.692 1.00 88.88 334 ILE A N 1
ATOM 2568 C CA . ILE A 1 334 ? -3.055 25.741 41.054 1.00 88.88 334 ILE A CA 1
ATOM 2569 C C . ILE A 1 334 ? -3.782 24.495 41.605 1.00 88.88 334 ILE A C 1
ATOM 2571 O O . ILE A 1 334 ? -3.861 24.305 42.812 1.00 88.88 334 ILE A O 1
ATOM 2575 N N . LYS A 1 335 ? -4.306 23.626 40.723 1.00 88.25 335 LYS A N 1
ATOM 2576 C CA . LYS A 1 335 ? -4.990 22.354 41.058 1.00 88.25 335 LYS A CA 1
ATOM 2577 C C . LYS A 1 335 ? -6.269 22.478 41.914 1.00 88.25 335 LYS A C 1
ATOM 2579 O O . LYS A 1 335 ? -6.708 21.486 42.487 1.00 88.25 335 LYS A O 1
ATOM 2584 N N . LYS A 1 336 ? -6.920 23.643 41.943 1.00 93.38 336 LYS A N 1
ATOM 2585 C CA . LYS A 1 336 ? -8.246 23.848 42.558 1.00 93.38 336 LYS A CA 1
ATOM 2586 C C . LYS A 1 336 ? -9.350 23.656 41.507 1.00 93.38 336 LYS A C 1
ATOM 2588 O O . LYS A 1 336 ? -9.118 23.874 40.313 1.00 93.38 336 LYS A O 1
ATOM 2593 N N . THR A 1 337 ? -10.544 23.213 41.907 1.00 84.25 337 THR A N 1
ATOM 2594 C CA . THR A 1 337 ? -11.572 22.772 40.941 1.00 84.25 337 THR A CA 1
ATOM 2595 C C . THR A 1 337 ? -12.400 23.912 40.367 1.00 84.25 337 THR A C 1
ATOM 2597 O O . THR A 1 337 ? -12.660 23.891 39.160 1.00 84.25 337 THR A O 1
ATOM 2600 N N . ASN A 1 338 ? -12.733 24.921 41.177 1.00 85.94 338 ASN A N 1
ATOM 2601 C CA . ASN A 1 338 ? -13.501 26.095 40.764 1.00 85.94 338 ASN A CA 1
ATOM 2602 C C . ASN A 1 338 ? -12.956 27.381 41.402 1.00 85.94 338 ASN A C 1
ATOM 2604 O O . ASN A 1 338 ? -12.445 27.369 42.520 1.00 85.94 338 ASN A O 1
ATOM 2608 N N . GLY A 1 339 ? -13.080 28.479 40.658 1.00 93.06 339 GLY A N 1
ATOM 2609 C CA . GLY A 1 339 ? -12.782 29.833 41.104 1.00 93.06 339 GLY A CA 1
ATOM 2610 C C . GLY A 1 339 ? -14.013 30.724 41.060 1.00 93.06 339 GLY A C 1
ATOM 2611 O O . GLY A 1 339 ? -14.639 30.858 40.002 1.00 93.06 339 GLY A O 1
ATOM 2612 N N . THR A 1 340 ? -14.336 31.355 42.181 1.00 94.31 340 THR A N 1
ATOM 2613 C CA . THR A 1 340 ? -15.380 32.374 42.315 1.00 94.31 340 THR A CA 1
ATOM 2614 C C . THR A 1 340 ? -14.742 33.754 42.408 1.00 94.31 340 THR A C 1
ATOM 2616 O O . THR A 1 340 ? -13.770 33.971 43.126 1.00 94.31 340 THR A O 1
ATOM 2619 N N . CYS A 1 341 ? -15.273 34.700 41.636 1.00 95.31 341 CYS A N 1
ATOM 2620 C CA . CYS A 1 341 ? -14.869 36.094 41.757 1.00 95.31 341 CYS A CA 1
ATOM 2621 C C . CYS A 1 341 ? -15.584 36.702 42.961 1.00 95.31 341 CYS A C 1
ATOM 2623 O O . CYS A 1 341 ? -16.815 36.754 42.966 1.00 95.31 341 CYS A O 1
ATOM 2625 N N . VAL A 1 342 ? -14.814 37.149 43.946 1.00 92.75 342 VAL A N 1
ATOM 2626 C CA . VAL A 1 342 ? -15.299 37.922 45.089 1.00 92.75 342 VAL A CA 1
ATOM 2627 C C . VAL A 1 342 ? -14.688 39.307 44.937 1.00 92.75 342 VAL A C 1
ATOM 2629 O O . VAL A 1 342 ? -13.471 39.463 45.019 1.00 92.75 342 VAL A O 1
ATOM 2632 N N . GLU A 1 343 ? -15.531 40.283 44.601 1.00 90.00 343 GLU A N 1
ATOM 2633 C CA . GLU A 1 343 ? -15.112 41.641 44.231 1.00 90.00 343 GLU A CA 1
ATOM 2634 C C . GLU A 1 343 ? -14.095 41.631 43.067 1.00 90.00 343 GLU A C 1
ATOM 2636 O O . GLU A 1 343 ? -14.432 41.206 41.956 1.00 90.00 343 GLU A O 1
ATOM 2641 N N . ASP A 1 344 ? -12.853 42.057 43.310 1.00 88.12 344 ASP A N 1
ATOM 2642 C CA . ASP A 1 344 ? -11.751 42.069 42.338 1.00 88.12 344 ASP A CA 1
ATOM 2643 C C . ASP A 1 344 ? -10.724 40.940 42.555 1.00 88.12 344 ASP A C 1
ATOM 2645 O O . ASP A 1 344 ? -9.683 40.891 41.888 1.00 88.12 344 ASP A O 1
ATOM 2649 N N . HIS A 1 345 ? -11.035 39.986 43.437 1.00 86.25 345 HIS A N 1
ATOM 2650 C CA . HIS A 1 345 ? -10.179 38.853 43.772 1.00 86.25 345 HIS A CA 1
ATOM 2651 C C . HIS A 1 345 ? -10.785 37.522 43.318 1.00 86.25 345 HIS A C 1
ATOM 2653 O O . HIS A 1 345 ? -12.000 37.346 43.209 1.00 86.25 345 HIS A O 1
ATOM 2659 N N . CYS A 1 346 ? -9.910 36.564 43.013 1.00 94.19 346 CYS A N 1
ATOM 2660 C CA . CYS A 1 346 ? -10.302 35.213 42.644 1.00 94.19 346 CYS A CA 1
ATOM 2661 C C . CYS A 1 346 ? -10.108 34.277 43.842 1.00 94.19 346 CYS A C 1
ATOM 2663 O O . CYS A 1 346 ? -8.969 34.029 44.244 1.00 94.19 346 CYS A O 1
ATOM 2665 N N . LYS A 1 347 ? -11.213 33.757 44.390 1.00 94.94 347 LYS A N 1
ATOM 2666 C CA . LYS A 1 347 ? -11.229 32.769 45.476 1.00 94.94 347 LYS A CA 1
ATOM 2667 C C . LYS A 1 347 ? -11.310 31.366 44.877 1.00 94.94 347 LYS A C 1
ATOM 2669 O O . LYS A 1 347 ? -12.209 31.083 44.088 1.00 94.94 347 LYS A O 1
ATOM 2674 N N . CYS A 1 348 ? -10.360 30.496 45.215 1.00 94.94 348 CYS A N 1
ATOM 2675 C CA . CYS A 1 348 ? -10.284 29.138 44.676 1.00 94.94 348 CYS A CA 1
ATOM 2676 C C . CYS A 1 348 ? -10.622 28.099 45.752 1.00 94.94 348 CYS A C 1
ATOM 2678 O O . CYS A 1 348 ? -9.893 27.970 46.732 1.00 94.94 348 CYS A O 1
ATOM 2680 N N . GLU A 1 349 ? -11.675 27.309 45.548 1.00 88.81 349 GLU A N 1
ATOM 2681 C CA . GLU A 1 349 ? -12.079 26.275 46.509 1.00 88.81 349 GLU A CA 1
ATOM 2682 C C . GLU A 1 349 ? -11.367 24.937 46.253 1.00 88.81 349 GLU A C 1
ATOM 2684 O O . GLU A 1 349 ? -11.211 24.474 45.115 1.00 88.81 349 GLU A O 1
ATOM 2689 N N . ASN A 1 350 ? -10.933 24.305 47.345 1.00 78.88 350 ASN A N 1
ATOM 2690 C CA . ASN A 1 350 ? -10.419 22.941 47.361 1.00 78.88 350 ASN A CA 1
ATOM 2691 C C . ASN A 1 350 ? -11.607 21.978 47.402 1.00 78.88 350 ASN A C 1
ATOM 2693 O O . ASN A 1 350 ? -12.342 21.955 48.380 1.00 78.88 350 ASN A O 1
ATOM 2697 N N . SER A 1 351 ? -11.782 21.136 46.386 1.00 51.81 351 SER A N 1
ATOM 2698 C CA . SER A 1 351 ? -12.679 19.987 46.521 1.00 51.81 351 SER A CA 1
ATOM 2699 C C . SER A 1 351 ? -11.886 18.797 47.058 1.00 51.81 351 SER A C 1
ATOM 2701 O O . SER A 1 351 ? -11.476 17.932 46.283 1.00 51.81 351 SER A O 1
ATOM 2703 N N . PHE A 1 352 ? -11.650 18.774 48.366 1.00 40.25 352 PHE A N 1
ATOM 2704 C CA . PHE A 1 352 ? -11.391 17.531 49.086 1.00 40.25 352 PHE A CA 1
ATOM 2705 C C . PHE A 1 352 ? -12.627 17.228 49.930 1.00 40.25 352 PHE A C 1
ATOM 2707 O O . PHE A 1 352 ? -13.114 18.078 50.671 1.00 40.25 352 PHE A O 1
ATOM 2714 N N . ILE A 1 353 ? -13.180 16.033 49.731 1.00 39.03 353 ILE A N 1
ATOM 2715 C CA . ILE A 1 353 ? -14.120 15.427 50.669 1.00 39.03 353 ILE A CA 1
ATOM 2716 C C . ILE A 1 353 ? -13.278 15.108 51.904 1.00 39.03 353 ILE A C 1
ATOM 2718 O O . ILE A 1 353 ? -12.254 14.444 51.763 1.00 39.03 353 ILE A O 1
ATOM 2722 N N . ALA A 1 354 ? -13.668 15.635 53.063 1.00 32.41 354 ALA A N 1
ATOM 2723 C CA . ALA A 1 354 ? -13.028 15.333 54.334 1.00 32.41 354 ALA A CA 1
ATOM 2724 C C . ALA A 1 354 ? -13.079 13.816 54.593 1.00 32.41 354 ALA A C 1
ATOM 2726 O O . ALA A 1 354 ? -14.160 13.224 54.625 1.00 32.41 354 ALA A O 1
ATOM 2727 N N . GLU A 1 355 ? -11.908 13.199 54.734 1.00 40.25 355 GLU A N 1
ATOM 2728 C CA . GLU A 1 355 ? -11.735 11.889 55.355 1.00 40.25 355 GLU A CA 1
ATOM 2729 C C . GLU A 1 355 ? -11.753 12.119 56.865 1.00 40.25 355 GLU A C 1
ATOM 2731 O O . GLU A 1 355 ? -10.752 12.552 57.409 1.00 40.25 355 GLU A O 1
ATOM 2736 N N . ASP A 1 356 ? -12.913 11.934 57.499 1.00 36.75 356 ASP A N 1
ATOM 2737 C CA . ASP A 1 356 ? -13.049 11.647 58.935 1.00 36.75 356 ASP A CA 1
ATOM 2738 C C . ASP A 1 356 ? -14.522 11.333 59.244 1.00 36.75 356 ASP A C 1
ATOM 2740 O O . ASP A 1 356 ? -15.295 12.203 59.641 1.00 36.75 356 ASP A O 1
ATOM 2744 N N . ALA A 1 357 ? -14.936 10.083 58.992 1.00 35.19 357 ALA A N 1
ATOM 2745 C CA . ALA A 1 357 ? -16.068 9.423 59.659 1.00 35.19 357 ALA A CA 1
ATOM 2746 C C . ALA A 1 357 ? -16.245 7.959 59.194 1.00 35.19 357 ALA A C 1
ATOM 2748 O O . ALA A 1 357 ? -16.506 7.699 58.022 1.00 35.19 357 ALA A O 1
ATOM 2749 N N . LEU A 1 358 ? -16.236 7.056 60.180 1.00 30.39 358 LEU A N 1
ATOM 2750 C CA . LEU A 1 358 ? -16.718 5.664 60.209 1.00 30.39 358 LEU A CA 1
ATOM 2751 C C . LEU A 1 358 ? -15.815 4.511 59.727 1.00 30.39 358 LEU A C 1
ATOM 2753 O O . LEU A 1 358 ? -15.833 4.052 58.587 1.00 30.39 358 LEU A O 1
ATOM 2757 N N . THR A 1 359 ? -15.149 3.952 60.734 1.00 34.50 359 THR A N 1
ATOM 2758 C CA . THR A 1 359 ? -15.114 2.533 61.115 1.00 34.50 359 THR A CA 1
ATOM 2759 C C . THR A 1 359 ? -16.401 1.733 60.808 1.00 34.50 359 THR A C 1
ATOM 2761 O O . THR A 1 359 ? -17.508 2.220 61.014 1.00 34.50 359 THR A O 1
ATOM 2764 N N . GLU A 1 360 ? -16.191 0.462 60.431 1.00 37.56 360 GLU A N 1
ATOM 2765 C CA . GLU A 1 360 ? -17.115 -0.697 60.432 1.00 37.56 360 GLU A CA 1
ATOM 2766 C C . GLU A 1 360 ? -18.271 -0.755 59.409 1.00 37.56 360 GLU A C 1
ATOM 2768 O O . GLU A 1 360 ? -19.372 -0.279 59.658 1.00 37.56 360 GLU A O 1
ATOM 2773 N N . LEU A 1 361 ? -18.057 -1.490 58.303 1.00 29.97 361 LEU A N 1
ATOM 2774 C CA . LEU A 1 361 ? -18.855 -2.679 57.932 1.00 29.97 361 LEU A CA 1
ATOM 2775 C C . LEU A 1 361 ? -18.366 -3.287 56.606 1.00 29.97 361 LEU A C 1
ATOM 2777 O O . LEU A 1 361 ? -18.468 -2.696 55.533 1.00 29.97 361 LEU A O 1
ATOM 2781 N N . ASN A 1 362 ? -17.875 -4.523 56.688 1.00 31.78 362 ASN A N 1
ATOM 2782 C CA . ASN A 1 362 ? -17.659 -5.396 55.541 1.00 31.78 362 ASN A CA 1
ATOM 2783 C C . ASN A 1 362 ? -19.009 -5.777 54.912 1.00 31.78 362 ASN A C 1
ATOM 2785 O O . ASN A 1 362 ? -19.823 -6.430 55.557 1.00 31.78 362 ASN A O 1
ATOM 2789 N N . THR A 1 363 ? -19.236 -5.411 53.649 1.00 31.06 363 THR A N 1
ATOM 2790 C CA . THR A 1 363 ? -19.969 -6.207 52.642 1.00 31.06 363 THR A CA 1
ATOM 2791 C C . THR A 1 363 ? -19.741 -5.588 51.258 1.00 31.06 363 THR A C 1
ATOM 2793 O O . THR A 1 363 ? -20.137 -4.460 50.977 1.00 31.06 363 THR A O 1
ATOM 2796 N N . GLU A 1 364 ? -19.058 -6.329 50.384 1.00 45.12 364 GLU A N 1
ATOM 2797 C CA . GLU A 1 364 ? -18.718 -5.930 49.015 1.00 45.12 364 GLU A CA 1
ATOM 2798 C C . GLU A 1 364 ? -19.962 -5.680 48.145 1.00 45.12 364 GLU A C 1
ATOM 2800 O O . GLU A 1 364 ? -20.677 -6.613 47.778 1.00 45.12 364 GLU A O 1
ATOM 2805 N N . LYS A 1 365 ? -20.177 -4.415 47.761 1.00 41.19 365 LYS A N 1
ATOM 2806 C CA . LYS A 1 365 ? -20.871 -3.952 46.541 1.00 41.19 365 LYS A CA 1
ATOM 2807 C C . LYS A 1 365 ? -20.660 -2.438 46.430 1.00 41.19 365 LYS A C 1
ATOM 2809 O O . LYS A 1 365 ? -21.400 -1.660 47.025 1.00 41.19 365 LYS A O 1
ATOM 2814 N N . ASP A 1 366 ? -19.676 -2.012 45.640 1.00 45.66 366 ASP A N 1
ATOM 2815 C CA . ASP A 1 366 ? -19.406 -0.584 45.421 1.00 45.66 366 ASP A CA 1
ATOM 2816 C C . ASP A 1 366 ? -20.494 0.027 44.526 1.00 45.66 366 ASP A C 1
ATOM 2818 O O . ASP A 1 366 ? -20.403 0.036 43.294 1.00 45.66 366 ASP A O 1
ATOM 2822 N N . SER A 1 367 ? -21.573 0.501 45.148 1.00 50.72 367 SER A N 1
ATOM 2823 C CA . SER A 1 367 ? -22.635 1.237 44.466 1.00 50.72 367 SER A CA 1
ATOM 2824 C C . SER A 1 367 ? -22.366 2.738 44.554 1.00 50.72 367 SER A C 1
ATOM 2826 O O . SER A 1 367 ? -22.255 3.302 45.639 1.00 50.72 367 SER A O 1
ATOM 2828 N N . VAL A 1 368 ? -22.260 3.407 43.404 1.00 61.69 368 VAL A N 1
ATOM 2829 C CA . VAL A 1 368 ? -22.163 4.873 43.356 1.00 61.69 368 VAL A CA 1
ATOM 2830 C C . VAL A 1 368 ? -23.573 5.436 43.215 1.00 61.69 368 VAL A C 1
ATOM 2832 O O . VAL A 1 368 ? -24.233 5.225 42.189 1.00 61.69 368 VAL A O 1
ATOM 2835 N N . GLN A 1 369 ? -24.036 6.154 44.237 1.00 55.75 369 GLN A N 1
ATOM 2836 C CA . GLN A 1 369 ? -25.369 6.749 44.261 1.00 55.75 369 GLN A CA 1
ATOM 2837 C C . GLN A 1 369 ? -25.393 8.048 43.442 1.00 55.75 369 GLN A C 1
ATOM 2839 O O . GLN A 1 369 ? -24.608 8.970 43.663 1.00 55.75 369 GLN A O 1
ATOM 2844 N N . SER A 1 370 ? -26.301 8.139 42.468 1.00 55.12 370 SER A N 1
ATOM 2845 C CA . SER A 1 370 ? -26.532 9.363 41.693 1.00 55.12 370 SER A CA 1
ATOM 2846 C C . SER A 1 370 ? -28.031 9.636 41.591 1.00 55.12 370 SER A C 1
ATOM 2848 O O . SER A 1 370 ? -28.803 8.711 41.379 1.00 55.12 370 SER A O 1
ATOM 2850 N N . ARG A 1 371 ? -28.467 10.903 41.689 1.00 67.75 371 ARG A N 1
ATOM 2851 C CA . ARG A 1 371 ? -29.901 11.279 41.612 1.00 67.75 371 ARG A CA 1
ATOM 2852 C C . ARG A 1 371 ? -30.595 10.864 40.298 1.00 67.75 371 ARG A C 1
ATOM 2854 O O . ARG A 1 371 ? -31.815 10.881 40.222 1.00 67.75 371 ARG A O 1
ATOM 2861 N N . SER A 1 372 ? -29.835 10.494 39.267 1.00 80.50 372 SER A N 1
ATOM 2862 C CA . SER A 1 372 ? -30.327 9.869 38.038 1.00 80.50 372 SER A CA 1
ATOM 2863 C C . SER A 1 372 ? -29.183 9.085 37.393 1.00 80.50 372 SER A C 1
ATOM 2865 O O . SER A 1 372 ? -28.189 9.673 36.948 1.00 80.50 372 SER A O 1
ATOM 2867 N N . CYS A 1 373 ? -29.296 7.755 37.362 1.00 91.50 373 CYS A N 1
ATOM 2868 C CA . CYS A 1 373 ? -28.254 6.908 36.797 1.00 91.50 373 CYS A CA 1
ATOM 2869 C C . CYS A 1 373 ? -28.352 6.880 35.269 1.00 91.50 373 CYS A C 1
ATOM 2871 O O . CYS A 1 373 ? -29.273 6.321 34.678 1.00 91.50 373 CYS A O 1
ATOM 2873 N N . ASN A 1 374 ? -27.360 7.471 34.606 1.00 94.81 374 ASN A N 1
ATOM 2874 C CA . ASN A 1 374 ? -27.192 7.377 33.160 1.00 94.81 374 ASN A CA 1
ATOM 2875 C C . ASN A 1 374 ? -26.170 6.278 32.840 1.00 94.81 374 ASN A C 1
ATOM 2877 O O . ASN A 1 374 ? -25.008 6.399 33.226 1.00 94.81 374 ASN A O 1
ATOM 2881 N N . ASN A 1 375 ? -26.565 5.251 32.078 1.00 94.19 375 ASN A N 1
ATOM 2882 C CA . ASN A 1 375 ? -25.705 4.110 31.728 1.00 94.19 375 ASN A CA 1
ATOM 2883 C C . ASN A 1 375 ? -24.352 4.516 31.109 1.00 94.19 375 ASN A C 1
ATOM 2885 O O . ASN A 1 375 ? -23.332 3.878 31.371 1.00 94.19 375 ASN A O 1
ATOM 2889 N N . ASN A 1 376 ? -24.296 5.599 30.327 1.00 93.25 376 ASN A N 1
ATOM 2890 C CA . ASN A 1 376 ? -23.033 6.085 29.763 1.00 93.25 376 ASN A CA 1
ATOM 2891 C C . ASN A 1 376 ? -22.144 6.735 30.830 1.00 93.25 376 ASN A C 1
ATOM 2893 O O . ASN A 1 376 ? -20.931 6.522 30.828 1.00 93.25 376 ASN A O 1
ATOM 2897 N N . ARG A 1 377 ? -22.741 7.488 31.761 1.00 94.81 377 ARG A N 1
ATOM 2898 C CA . ARG A 1 377 ? -22.026 8.111 32.885 1.00 94.81 377 ARG A CA 1
ATOM 2899 C C . ARG A 1 377 ? -21.546 7.054 33.880 1.00 94.81 377 ARG A C 1
ATOM 2901 O O . ARG A 1 377 ? -20.385 7.090 34.271 1.00 94.81 377 ARG A O 1
ATOM 2908 N N . CYS A 1 378 ? -22.389 6.070 34.186 1.00 96.12 378 CYS A N 1
ATOM 2909 C CA . CYS A 1 378 ? -22.056 4.916 35.014 1.00 96.12 378 CYS A CA 1
ATOM 2910 C C . CYS A 1 378 ? -20.861 4.137 34.436 1.00 96.12 378 CYS A C 1
ATOM 2912 O O . CYS A 1 378 ? -19.856 3.949 35.114 1.00 96.12 378 CYS A O 1
ATOM 2914 N N . ARG A 1 379 ? -20.870 3.817 33.132 1.00 95.00 379 ARG A N 1
ATOM 2915 C CA . ARG A 1 379 ? -19.712 3.187 32.466 1.00 95.00 379 ARG A CA 1
ATOM 2916 C C . ARG A 1 379 ? -18.436 4.023 32.527 1.00 95.00 379 ARG A C 1
ATOM 2918 O O . ARG A 1 379 ? -17.358 3.450 32.655 1.00 95.00 379 ARG A O 1
ATOM 2925 N N . GLN A 1 380 ? -18.524 5.347 32.395 1.00 94.38 380 GLN A N 1
ATOM 2926 C CA . GLN A 1 380 ? -17.351 6.221 32.493 1.00 94.38 380 GLN A CA 1
ATOM 2927 C C . GLN A 1 380 ? -16.775 6.252 33.913 1.00 94.38 380 GLN A C 1
ATOM 2929 O O . GLN A 1 380 ? -15.556 6.194 34.057 1.00 94.38 380 GLN A O 1
ATOM 2934 N N . ILE A 1 381 ? -17.630 6.308 34.938 1.00 94.50 381 ILE A N 1
ATOM 2935 C CA . ILE A 1 381 ? -17.223 6.262 36.351 1.00 94.50 381 ILE A CA 1
ATOM 2936 C C . ILE A 1 381 ? -16.555 4.917 36.657 1.00 94.50 381 ILE A C 1
ATOM 2938 O O . ILE A 1 381 ? -15.410 4.899 37.100 1.00 94.50 381 ILE A O 1
ATOM 2942 N N . CYS A 1 382 ? -17.197 3.805 36.289 1.00 95.75 382 CYS A N 1
ATOM 2943 C CA . CYS A 1 382 ? -16.641 2.467 36.484 1.00 95.75 382 CYS A CA 1
ATOM 2944 C C . CYS A 1 382 ? -15.295 2.290 35.762 1.00 95.75 382 CYS A C 1
ATOM 2946 O O . CYS A 1 382 ? -14.353 1.752 36.332 1.00 95.75 382 CYS A O 1
ATOM 2948 N N . ARG A 1 383 ? -15.136 2.825 34.542 1.00 92.94 383 ARG A N 1
ATOM 2949 C CA . ARG A 1 383 ? -13.841 2.790 33.838 1.00 92.94 383 ARG A CA 1
ATOM 2950 C C . ARG A 1 383 ? -12.754 3.618 34.516 1.00 92.94 383 ARG A C 1
ATOM 2952 O O . ARG A 1 383 ? -11.602 3.195 34.510 1.00 92.94 383 ARG A O 1
ATOM 2959 N N . LYS A 1 384 ? -13.092 4.778 35.090 1.00 92.62 384 LYS A N 1
ATOM 2960 C CA . LYS A 1 384 ? -12.131 5.586 35.865 1.00 92.62 384 LYS A CA 1
ATOM 2961 C C . LYS A 1 384 ? -11.632 4.838 37.101 1.00 92.62 384 LYS A C 1
ATOM 2963 O O . LYS A 1 384 ? -10.468 4.974 37.449 1.00 92.62 384 LYS A O 1
ATOM 2968 N N . GLN A 1 385 ? -12.482 4.005 37.692 1.00 91.75 385 GLN A N 1
ATOM 2969 C CA . GLN A 1 385 ? -12.150 3.126 38.815 1.00 91.75 385 GLN A CA 1
ATOM 2970 C C . GLN A 1 385 ? -11.604 1.747 38.373 1.00 91.75 385 GLN A C 1
ATOM 2972 O O . GLN A 1 385 ? -11.564 0.816 39.165 1.00 91.75 385 GLN A O 1
ATOM 2977 N N . LYS A 1 386 ? -11.154 1.602 37.114 1.00 90.31 386 LYS A N 1
ATOM 2978 C CA . LYS A 1 386 ? -10.564 0.372 36.536 1.00 90.31 386 LYS A CA 1
ATOM 2979 C C . LYS A 1 386 ? -11.508 -0.840 36.396 1.00 90.31 386 LYS A C 1
ATOM 2981 O O . LYS A 1 386 ? -11.046 -1.948 36.136 1.00 90.31 386 LYS A O 1
ATOM 2986 N N . PHE A 1 387 ? -12.823 -0.645 36.438 1.00 94.31 387 PHE A N 1
ATOM 2987 C CA . PHE A 1 387 ? -13.811 -1.683 36.124 1.00 94.31 387 PHE A CA 1
ATOM 2988 C C . PHE A 1 387 ? -14.100 -1.772 34.611 1.00 94.31 387 PHE A C 1
ATOM 2990 O O . PHE A 1 387 ? -14.106 -0.764 33.894 1.00 94.31 387 PHE A O 1
ATOM 2997 N N . ARG A 1 388 ? -14.392 -2.978 34.088 1.00 89.19 388 ARG A N 1
ATOM 2998 C CA . ARG A 1 388 ? -14.599 -3.215 32.635 1.00 89.19 388 ARG A CA 1
ATOM 2999 C C . ARG A 1 388 ? -15.873 -2.545 32.096 1.00 89.19 388 ARG A C 1
ATOM 3001 O O . ARG A 1 388 ? -15.954 -2.188 30.915 1.00 89.19 388 ARG A O 1
ATOM 3008 N N . GLY A 1 389 ? -16.859 -2.341 32.963 1.00 88.06 389 GLY A N 1
ATOM 3009 C CA . GLY A 1 389 ? -18.117 -1.678 32.652 1.00 88.06 389 GLY A CA 1
ATOM 3010 C C . GLY A 1 389 ? -18.969 -1.474 33.899 1.00 88.06 389 GLY A C 1
ATOM 3011 O O . GLY A 1 389 ? -18.671 -2.025 34.954 1.00 88.06 389 GLY A O 1
ATOM 3012 N N . GLY A 1 390 ? -20.020 -0.673 33.751 1.00 95.69 390 GLY A N 1
ATOM 3013 C CA . GLY A 1 390 ? -21.051 -0.508 34.765 1.00 95.69 390 GLY A CA 1
ATOM 3014 C C . GLY A 1 390 ? -22.442 -0.491 34.154 1.00 95.69 390 GLY A C 1
ATOM 3015 O O . GLY A 1 390 ? -22.594 -0.173 32.965 1.00 95.69 390 GLY A O 1
ATOM 3016 N N . ALA A 1 391 ? -23.429 -0.846 34.966 1.00 95.44 391 ALA A N 1
ATOM 3017 C CA . ALA A 1 391 ? -24.842 -0.828 34.625 1.00 95.44 391 ALA A CA 1
ATOM 3018 C C . ALA A 1 391 ? -25.634 -0.095 35.709 1.00 95.44 391 ALA A C 1
ATOM 3020 O O . ALA A 1 391 ? -25.345 -0.209 36.898 1.00 95.44 391 ALA A O 1
ATOM 3021 N N . CYS A 1 392 ? -26.630 0.670 35.280 1.00 96.56 392 CYS A N 1
ATOM 3022 C CA . CYS A 1 392 ? -27.588 1.276 36.185 1.00 96.56 392 CYS A CA 1
ATOM 3023 C C . CYS A 1 392 ? -28.646 0.251 36.591 1.00 96.56 392 CYS A C 1
ATOM 3025 O O . CYS A 1 392 ? -29.277 -0.346 35.719 1.00 96.56 392 CYS A O 1
ATOM 3027 N N . VAL A 1 393 ? -28.880 0.107 37.894 1.00 94.31 393 VAL A N 1
ATOM 3028 C CA . VAL A 1 393 ? -30.066 -0.562 38.441 1.00 94.31 393 VAL A CA 1
ATOM 3029 C C . VAL A 1 393 ? -30.773 0.466 39.324 1.00 94.31 393 VAL A C 1
ATOM 3031 O O . VAL A 1 393 ? -30.278 0.855 40.382 1.00 94.31 393 VAL A O 1
ATOM 3034 N N . GLY A 1 394 ? -31.889 1.000 38.821 1.00 94.31 394 GLY A N 1
ATOM 3035 C CA . GLY A 1 394 ? -32.563 2.159 39.412 1.00 94.31 394 GLY A CA 1
ATOM 3036 C C . GLY A 1 394 ? -31.695 3.424 39.376 1.00 94.31 394 GLY A C 1
ATOM 3037 O O . GLY A 1 394 ? -31.187 3.822 38.326 1.00 94.31 394 GLY A O 1
ATOM 3038 N N . VAL A 1 395 ? -31.524 4.062 40.535 1.00 94.75 395 VAL A N 1
ATOM 3039 C CA . VAL A 1 395 ? -30.676 5.259 40.722 1.00 94.75 395 VAL A CA 1
ATOM 3040 C C . VAL A 1 395 ? -29.200 4.929 40.987 1.00 94.75 395 VAL A C 1
ATOM 3042 O O . VAL A 1 395 ? -28.353 5.826 41.009 1.00 94.75 395 VAL A O 1
ATOM 3045 N N . ASN A 1 396 ? -28.870 3.644 41.127 1.00 94.25 396 ASN A N 1
ATOM 3046 C CA . ASN A 1 396 ? -27.542 3.186 41.517 1.00 94.25 396 ASN A CA 1
ATOM 3047 C C . ASN A 1 396 ? -26.748 2.675 40.312 1.00 94.25 396 ASN A C 1
ATOM 3049 O O . ASN A 1 396 ? -27.271 1.969 39.447 1.00 94.25 396 ASN A O 1
ATOM 3053 N N . CYS A 1 397 ? -25.466 3.034 40.267 1.00 96.62 397 CYS A N 1
ATOM 3054 C CA . CYS A 1 397 ? -24.508 2.521 39.298 1.00 96.62 397 CYS A CA 1
ATOM 3055 C C . CYS A 1 397 ? -23.721 1.358 39.910 1.00 96.62 397 CYS A C 1
ATOM 3057 O O . CYS A 1 397 ? -23.058 1.546 40.928 1.00 96.62 397 CYS A O 1
ATOM 3059 N N . TYR A 1 398 ? -23.768 0.190 39.268 1.00 95.31 398 TYR A N 1
ATOM 3060 C CA . TYR A 1 398 ? -23.035 -1.010 39.670 1.00 95.31 398 TYR A CA 1
ATOM 3061 C C . TYR A 1 398 ? -21.878 -1.251 38.706 1.00 95.31 398 TYR A C 1
ATOM 3063 O O . TYR A 1 398 ? -22.093 -1.354 37.495 1.00 95.31 398 TYR A O 1
ATOM 3071 N N . CYS A 1 399 ? -20.658 -1.339 39.231 1.00 96.62 399 CYS A N 1
ATOM 3072 C CA . CYS A 1 399 ? -19.455 -1.619 38.454 1.00 96.62 399 CYS A CA 1
ATOM 3073 C C . CYS A 1 399 ? -19.096 -3.111 38.519 1.00 96.62 399 CYS A C 1
ATOM 3075 O O . CYS A 1 399 ? -19.040 -3.693 39.596 1.00 96.62 399 CYS A O 1
ATOM 3077 N N . ASN A 1 400 ? -18.815 -3.740 37.373 1.00 91.69 400 ASN A N 1
ATOM 3078 C CA . ASN A 1 400 ? -18.399 -5.147 37.345 1.00 91.69 400 ASN A CA 1
ATOM 3079 C C . ASN A 1 400 ? -16.916 -5.273 37.728 1.00 91.69 400 ASN A C 1
ATOM 3081 O O . ASN A 1 400 ? -16.044 -4.953 36.907 1.00 91.69 400 ASN A O 1
ATOM 3085 N N . LYS A 1 401 ? -16.655 -5.742 38.958 1.00 83.25 401 LYS A N 1
ATOM 3086 C CA . LYS A 1 401 ? -15.326 -6.086 39.497 1.00 83.25 401 LYS A CA 1
ATOM 3087 C C . LYS A 1 401 ? -14.715 -7.272 38.761 1.00 83.25 401 LYS A C 1
ATOM 3089 O O . LYS A 1 401 ? -15.407 -8.177 38.303 1.00 83.25 401 LYS A O 1
ATOM 3094 N N . PHE A 1 402 ? -13.400 -7.207 38.590 1.00 52.28 402 PHE A N 1
ATOM 3095 C CA . PHE A 1 402 ? -12.591 -8.302 38.077 1.00 52.28 402 PHE A CA 1
ATOM 3096 C C . PHE A 1 402 ? -12.572 -9.390 39.160 1.00 52.28 402 PHE A C 1
ATOM 3098 O O . PHE A 1 402 ? -12.041 -9.143 40.237 1.00 52.28 402 PHE A O 1
ATOM 3105 N N . LEU A 1 403 ? -13.139 -10.568 38.896 1.00 39.59 403 LEU A N 1
ATOM 3106 C CA . LEU A 1 403 ? -12.738 -11.770 39.625 1.00 39.59 403 LEU A CA 1
ATOM 3107 C C . LEU A 1 403 ? -11.411 -12.214 39.011 1.00 39.59 403 LEU A C 1
ATOM 3109 O O . LEU A 1 403 ? -11.366 -12.908 37.998 1.00 39.59 403 LEU A O 1
ATOM 3113 N N . SER A 1 404 ? -10.317 -11.711 39.571 1.00 38.84 404 SER A N 1
ATOM 3114 C CA . SER A 1 404 ? -9.075 -12.468 39.587 1.00 38.84 404 SER A CA 1
ATOM 3115 C C . SER A 1 404 ? -9.184 -13.434 40.757 1.00 38.84 404 SER A C 1
ATOM 3117 O O . SER A 1 404 ? -9.185 -12.956 41.887 1.00 38.84 404 SER A O 1
ATOM 3119 N N . LEU A 1 405 ? -9.311 -14.732 40.483 1.00 41.09 405 LEU A N 1
ATOM 3120 C CA . LEU A 1 405 ? -8.552 -15.818 41.119 1.00 41.09 405 LEU A CA 1
ATOM 3121 C C . LEU A 1 405 ? -9.198 -17.187 40.862 1.00 41.09 405 LEU A C 1
ATOM 3123 O O . LEU A 1 405 ? -10.414 -17.326 40.771 1.00 41.09 405 LEU A O 1
ATOM 3127 N N . GLN A 1 406 ? -8.296 -18.148 40.661 1.00 39.44 406 GLN A N 1
ATOM 3128 C CA . GLN A 1 406 ? -8.239 -19.451 41.326 1.00 39.44 406 GLN A CA 1
ATOM 3129 C C . GLN A 1 406 ? -9.227 -19.708 42.483 1.00 39.44 406 GLN A C 1
ATOM 3131 O O . GLN A 1 406 ? -9.494 -18.828 43.297 1.00 39.44 406 GLN A O 1
ATOM 3136 N N . ASP A 1 407 ? -9.609 -20.986 42.537 1.00 37.22 407 ASP A N 1
ATOM 3137 C CA . ASP A 1 407 ? -10.146 -21.793 43.642 1.00 37.22 407 ASP A CA 1
ATOM 3138 C C . ASP A 1 407 ? -11.665 -21.741 43.927 1.00 37.22 407 ASP A C 1
ATOM 3140 O O . ASP A 1 407 ? -12.204 -20.858 44.588 1.00 37.22 407 ASP A O 1
ATOM 3144 N N . ASP A 1 408 ? -12.335 -22.742 43.339 1.00 35.91 408 ASP A N 1
ATOM 3145 C CA . ASP A 1 408 ? -13.318 -23.694 43.880 1.00 35.91 408 ASP A CA 1
ATOM 3146 C C . ASP A 1 408 ? -14.290 -23.278 45.003 1.00 35.91 408 ASP A C 1
ATOM 3148 O O . ASP A 1 408 ? -13.935 -23.211 46.175 1.00 35.91 408 ASP A O 1
ATOM 3152 N N . ALA A 1 409 ? -15.579 -23.200 44.644 1.00 30.17 409 ALA A N 1
ATOM 3153 C CA . ALA A 1 409 ? -16.694 -23.834 45.366 1.00 30.17 409 ALA A CA 1
ATOM 3154 C C . ALA A 1 409 ? -17.979 -23.721 44.523 1.00 30.17 409 ALA A C 1
ATOM 3156 O O . ALA A 1 409 ? -18.571 -22.650 44.385 1.00 30.17 409 ALA A O 1
ATOM 3157 N N . MET A 1 410 ? -18.401 -24.840 43.934 1.00 27.91 410 MET A N 1
ATOM 3158 C CA . MET A 1 410 ? -19.655 -24.980 43.195 1.00 27.91 410 MET A CA 1
ATOM 3159 C C . MET A 1 410 ? -20.750 -25.395 44.189 1.00 27.91 410 MET A C 1
ATOM 3161 O O . MET A 1 410 ? -20.680 -26.485 44.748 1.00 27.91 410 MET A O 1
ATOM 3165 N N . TYR A 1 411 ? -21.733 -24.527 44.431 1.00 32.69 411 TYR A N 1
ATOM 3166 C CA . TYR A 1 411 ? -22.977 -24.888 45.117 1.00 32.69 411 TYR A CA 1
ATOM 3167 C C . TYR A 1 411 ? -24.102 -24.884 44.080 1.00 32.69 411 TYR A C 1
ATOM 3169 O O . TYR A 1 411 ? -24.380 -23.853 43.464 1.00 32.69 411 TYR A O 1
ATOM 3177 N N . GLU A 1 412 ? -24.709 -26.049 43.868 1.00 30.36 412 GLU A N 1
ATOM 3178 C CA . GLU A 1 412 ? -25.957 -26.209 43.126 1.00 30.36 412 GLU A CA 1
ATOM 3179 C C . GLU A 1 412 ? -27.131 -25.780 44.016 1.00 30.36 412 GLU A C 1
ATOM 3181 O O . GLU A 1 412 ? -27.189 -26.112 45.201 1.00 30.36 412 GLU A O 1
ATOM 3186 N N . LEU A 1 413 ? -28.071 -25.029 43.444 1.00 35.00 413 LEU A N 1
ATOM 3187 C CA . LEU A 1 413 ? -29.408 -24.850 43.999 1.00 35.00 413 LEU A CA 1
ATOM 3188 C C . LEU A 1 413 ? -30.404 -25.286 42.930 1.00 35.00 413 LEU A C 1
ATOM 3190 O O . LEU A 1 413 ? -30.650 -24.567 41.959 1.00 35.00 413 LEU A O 1
ATOM 3194 N N . ASP A 1 414 ? -30.950 -26.478 43.143 1.00 28.98 414 ASP A N 1
ATOM 3195 C CA . ASP A 1 414 ? -32.138 -26.987 42.477 1.00 28.98 414 ASP A CA 1
ATOM 3196 C C . ASP A 1 414 ? -33.349 -26.118 42.823 1.00 28.98 414 ASP A C 1
ATOM 3198 O O . ASP A 1 414 ? -33.618 -25.822 43.987 1.00 28.98 414 ASP A O 1
ATOM 3202 N N . ASN A 1 415 ? -34.121 -25.752 41.804 1.00 36.66 415 ASN A N 1
ATOM 3203 C CA . ASN A 1 415 ? -35.498 -25.302 41.963 1.00 36.66 415 ASN A CA 1
ATOM 3204 C C . ASN A 1 415 ? -36.355 -26.072 40.959 1.00 36.66 415 ASN A C 1
ATOM 3206 O O . ASN A 1 415 ? -36.430 -25.721 39.781 1.00 36.66 415 ASN A O 1
ATOM 3210 N N . SER A 1 416 ? -36.989 -27.135 41.446 1.00 32.50 416 SER A N 1
ATOM 3211 C CA . SER A 1 416 ? -38.075 -27.833 40.771 1.00 32.50 416 SER A CA 1
ATOM 3212 C C . SER A 1 416 ? -39.409 -27.278 41.274 1.00 32.50 416 SER A C 1
ATOM 3214 O O . SER A 1 416 ? -39.711 -27.297 42.464 1.00 32.50 416 SER A O 1
ATOM 3216 N N . ALA A 1 417 ? -40.220 -26.776 40.348 1.00 33.94 417 ALA A N 1
ATOM 3217 C CA . ALA A 1 417 ? -41.649 -26.592 40.547 1.00 33.94 417 ALA A CA 1
ATOM 3218 C C . ALA A 1 417 ? -42.354 -27.209 39.337 1.00 33.94 417 ALA A C 1
ATOM 3220 O O . ALA A 1 417 ? -42.251 -26.711 38.217 1.00 33.94 417 ALA A O 1
ATOM 3221 N N . SER A 1 418 ? -43.002 -28.342 39.587 1.00 34.66 418 SER A N 1
ATOM 3222 C CA . SER A 1 418 ? -43.938 -29.032 38.706 1.00 34.66 418 SER A CA 1
ATOM 3223 C C . SER A 1 418 ? -45.258 -28.267 38.608 1.00 34.66 418 SER A C 1
ATOM 3225 O O . SER A 1 418 ? -45.723 -27.763 39.629 1.00 34.66 418 SER A O 1
ATOM 3227 N N . LEU A 1 419 ? -45.898 -28.279 37.437 1.00 35.31 419 LEU A N 1
ATOM 3228 C CA . LEU A 1 419 ? -47.345 -28.485 37.301 1.00 35.31 419 LEU A CA 1
ATOM 3229 C C . LEU A 1 419 ? -47.686 -28.948 35.873 1.00 35.31 419 LEU A C 1
ATOM 3231 O O . LEU A 1 419 ? -46.995 -28.597 34.917 1.00 35.31 419 LEU A O 1
ATOM 3235 N N . ASP A 1 420 ? -48.722 -29.776 35.802 1.00 35.28 420 ASP A N 1
ATOM 3236 C CA . ASP A 1 420 ? -48.997 -30.807 34.800 1.00 35.28 420 ASP A CA 1
ATOM 3237 C C . ASP A 1 420 ? -49.695 -30.368 33.489 1.00 35.28 420 ASP A C 1
ATOM 3239 O O . ASP A 1 420 ? -50.412 -29.372 33.430 1.00 35.28 420 ASP A O 1
ATOM 3243 N N . ASP A 1 421 ? -49.495 -31.234 32.485 1.00 33.88 421 ASP A N 1
ATOM 3244 C CA . ASP A 1 421 ? -50.418 -31.802 31.483 1.00 33.88 421 ASP A CA 1
ATOM 3245 C C . ASP A 1 421 ? -51.087 -31.010 30.326 1.00 33.88 421 ASP A C 1
ATOM 3247 O O . ASP A 1 421 ? -52.022 -30.231 30.479 1.00 33.88 421 ASP A O 1
ATOM 3251 N N . ASN A 1 422 ? -50.692 -31.468 29.123 1.00 35.94 422 ASN A N 1
ATOM 3252 C CA . ASN A 1 422 ? -51.480 -31.831 27.929 1.00 35.94 422 ASN A CA 1
ATOM 3253 C C . ASN A 1 422 ? -52.300 -30.775 27.161 1.00 35.94 422 ASN A C 1
ATOM 3255 O O . ASN A 1 422 ? -53.461 -30.519 27.473 1.00 35.94 422 ASN A O 1
ATOM 3259 N N . PHE A 1 423 ? -51.795 -30.380 25.980 1.00 29.83 423 PHE A N 1
ATOM 3260 C CA . PHE A 1 423 ? -52.654 -30.132 24.811 1.00 29.83 423 PHE A CA 1
ATOM 3261 C C . PHE A 1 423 ? -51.922 -30.351 23.469 1.00 29.83 423 PHE A C 1
ATOM 3263 O O . PHE A 1 423 ? -50.785 -29.929 23.278 1.00 29.83 423 PHE A O 1
ATOM 3270 N N . PHE A 1 424 ? -52.598 -31.048 22.554 1.00 32.72 424 PHE A N 1
ATOM 3271 C CA . PHE A 1 424 ? -52.172 -31.478 21.215 1.00 32.72 424 PHE A CA 1
ATOM 3272 C C . PHE A 1 424 ? -52.350 -30.338 20.195 1.00 32.72 424 PHE A C 1
ATOM 3274 O O . PHE A 1 424 ? -53.471 -29.853 20.098 1.00 32.72 424 PHE A O 1
ATOM 3281 N N . SER A 1 425 ? -51.324 -29.990 19.395 1.00 33.50 425 SER A N 1
ATOM 3282 C CA . SER A 1 425 ? -51.452 -29.639 17.955 1.00 33.50 425 SER A CA 1
ATOM 3283 C C . SER A 1 425 ? -50.164 -29.050 17.343 1.00 33.50 425 SER A C 1
ATOM 3285 O O . SER A 1 425 ? -49.685 -28.010 17.778 1.00 33.50 425 SER A O 1
ATOM 3287 N N . THR A 1 426 ? -49.662 -29.754 16.321 1.00 32.22 426 THR A N 1
ATOM 3288 C CA . THR A 1 426 ? -49.091 -29.298 15.030 1.00 32.22 426 THR A CA 1
ATOM 3289 C C . THR A 1 426 ? -48.240 -28.021 14.957 1.00 32.22 426 THR A C 1
ATOM 3291 O O . THR A 1 426 ? -48.725 -26.910 15.146 1.00 32.22 426 THR A O 1
ATOM 3294 N N . GLU A 1 427 ? -46.987 -28.215 14.533 1.00 33.19 427 GLU A N 1
ATOM 3295 C CA . GLU A 1 427 ? -46.025 -27.194 14.108 1.00 33.19 427 GLU A CA 1
ATOM 3296 C C . GLU A 1 427 ? -46.506 -26.429 12.859 1.00 33.19 427 GLU A C 1
ATOM 3298 O O . GLU A 1 427 ? -46.555 -26.979 11.759 1.00 33.19 427 GLU A O 1
ATOM 3303 N N . GLU A 1 428 ? -46.790 -25.137 13.021 1.00 35.22 428 GLU A N 1
ATOM 3304 C CA . GLU A 1 428 ? -46.694 -24.128 11.962 1.00 35.22 428 GLU A CA 1
ATOM 3305 C C . GLU A 1 428 ? -45.776 -23.008 12.477 1.00 35.22 428 GLU A C 1
ATOM 3307 O O . GLU A 1 428 ? -46.042 -22.386 13.507 1.00 35.22 428 GLU A O 1
ATOM 3312 N N . ASP A 1 429 ? -44.651 -22.786 11.791 1.00 34.00 429 ASP A N 1
ATOM 3313 C CA . ASP A 1 429 ? -43.641 -21.800 12.182 1.00 34.00 429 ASP A CA 1
ATOM 3314 C C . ASP A 1 429 ? -44.179 -20.368 12.035 1.00 34.00 429 ASP A C 1
ATOM 3316 O O . ASP A 1 429 ? -44.329 -19.821 10.938 1.00 34.00 429 ASP A O 1
ATOM 3320 N N . ALA A 1 430 ? -44.420 -19.755 13.192 1.00 31.58 430 ALA A N 1
ATOM 3321 C CA . ALA A 1 430 ? -44.801 -18.369 13.373 1.00 31.58 430 ALA A CA 1
ATOM 3322 C C . ALA A 1 430 ? -43.678 -17.399 12.959 1.00 31.58 430 ALA A C 1
ATOM 3324 O O . ALA A 1 430 ? -42.528 -17.476 13.399 1.00 31.58 430 ALA A O 1
ATOM 3325 N N . VAL A 1 431 ? -44.045 -16.422 12.130 1.00 36.03 431 VAL A N 1
ATOM 3326 C CA . VAL A 1 431 ? -43.265 -15.210 11.878 1.00 36.03 431 VAL A CA 1
ATOM 3327 C C . VAL A 1 431 ? -43.572 -14.232 13.010 1.00 36.03 431 VAL A C 1
ATOM 3329 O O . VAL A 1 431 ? -44.648 -13.644 13.032 1.00 36.03 431 VAL A O 1
ATOM 3332 N N . ASP A 1 432 ? -42.635 -14.041 13.940 1.00 33.12 432 ASP A N 1
ATOM 3333 C CA . ASP A 1 432 ? -42.794 -13.039 14.999 1.00 33.12 432 ASP A CA 1
ATOM 3334 C C . ASP A 1 432 ? -42.786 -11.617 14.415 1.00 33.12 432 ASP A C 1
ATOM 3336 O O . ASP A 1 432 ? -41.764 -11.067 13.976 1.00 33.12 432 ASP A O 1
ATOM 3340 N N . GLU A 1 433 ? -43.980 -11.036 14.422 1.00 34.22 433 GLU A N 1
ATOM 3341 C CA . GLU A 1 433 ? -44.318 -9.674 14.052 1.00 34.22 433 GLU A CA 1
ATOM 3342 C C . GLU A 1 433 ? -44.117 -8.708 15.244 1.00 34.22 433 GLU A C 1
ATOM 3344 O O . GLU A 1 433 ? -44.290 -9.058 16.405 1.00 34.22 433 GLU A O 1
ATOM 3349 N N . TYR A 1 434 ? -43.797 -7.450 14.924 1.00 35.88 434 TYR A N 1
ATOM 3350 C CA . TYR A 1 434 ? -43.839 -6.254 15.784 1.00 35.88 434 TYR A CA 1
ATOM 3351 C C . TYR A 1 434 ? -42.773 -6.008 16.883 1.00 35.88 434 TYR A C 1
ATOM 3353 O O . TYR A 1 434 ? -42.804 -6.483 18.011 1.00 35.88 434 TYR A O 1
ATOM 3361 N N . SER A 1 435 ? -41.925 -5.006 16.611 1.00 34.19 435 SER A N 1
ATOM 3362 C CA . SER A 1 435 ? -41.872 -3.805 17.465 1.00 34.19 435 SER A CA 1
ATOM 3363 C C . SER A 1 435 ? -41.669 -2.567 16.583 1.00 34.19 435 SER A C 1
ATOM 3365 O O . SER A 1 435 ? -40.599 -2.327 16.017 1.00 34.19 435 SER A O 1
ATOM 3367 N N . GLU A 1 436 ? -42.745 -1.800 16.425 1.00 45.31 436 GLU A N 1
ATOM 3368 C CA . GLU A 1 436 ? -42.740 -0.450 15.872 1.00 45.31 436 GLU A CA 1
ATOM 3369 C C . GLU A 1 436 ? -42.031 0.510 16.827 1.00 45.31 436 GLU A C 1
ATOM 3371 O O . GLU A 1 436 ? -42.399 0.606 17.992 1.00 45.31 436 GLU A O 1
ATOM 3376 N N . LEU A 1 437 ? -41.015 1.217 16.319 1.00 41.94 437 LEU A N 1
ATOM 3377 C CA . LEU A 1 437 ? -40.603 2.574 16.712 1.00 41.94 437 LEU A CA 1
ATOM 3378 C C . LEU A 1 437 ? -39.334 2.942 15.924 1.00 41.94 437 LEU A C 1
ATOM 3380 O O . LEU A 1 437 ? -38.219 2.714 16.387 1.00 41.94 437 LEU A O 1
ATOM 3384 N N . ASP A 1 438 ? -39.510 3.437 14.694 1.00 37.50 438 ASP A N 1
ATOM 3385 C CA . ASP A 1 438 ? -38.799 4.612 14.146 1.00 37.50 438 ASP A CA 1
ATOM 3386 C C . ASP A 1 438 ? -39.343 4.890 12.729 1.00 37.50 438 ASP A C 1
ATOM 3388 O O . ASP A 1 438 ? -38.888 4.345 11.718 1.00 37.50 438 ASP A O 1
ATOM 3392 N N . THR A 1 439 ? -40.387 5.709 12.642 1.00 45.09 439 THR A N 1
ATOM 3393 C CA . THR A 1 439 ? -40.935 6.201 11.376 1.00 45.09 439 THR A CA 1
ATOM 3394 C C . THR A 1 439 ? -39.882 6.989 10.585 1.00 45.09 439 THR A C 1
ATOM 3396 O O . THR A 1 439 ? -39.300 7.953 11.077 1.00 45.09 439 THR A O 1
ATOM 3399 N N . ARG A 1 440 ? -39.701 6.615 9.310 1.00 46.31 440 ARG A N 1
ATOM 3400 C CA . ARG A 1 440 ? -39.070 7.409 8.232 1.00 46.31 440 ARG A CA 1
ATOM 3401 C C . ARG A 1 440 ? -37.604 7.830 8.427 1.00 46.31 440 ARG A C 1
ATOM 3403 O O . ARG A 1 440 ? -37.245 8.990 8.221 1.00 46.31 440 ARG A O 1
ATOM 3410 N N . ARG A 1 441 ? -36.697 6.880 8.663 1.00 54.03 441 ARG A N 1
ATOM 3411 C CA . ARG A 1 441 ? -35.269 7.093 8.353 1.00 54.03 441 ARG A CA 1
ATOM 3412 C C . ARG A 1 441 ? -34.731 6.006 7.436 1.00 54.03 441 ARG A C 1
ATOM 3414 O O . ARG A 1 441 ? -34.663 4.849 7.821 1.00 54.03 441 ARG A O 1
ATOM 3421 N N . SER A 1 442 ? -34.312 6.435 6.239 1.00 71.25 442 SER A N 1
ATOM 3422 C CA . SER A 1 442 ? -33.536 5.680 5.244 1.00 71.25 442 SER A CA 1
ATOM 3423 C C . SER A 1 442 ? -32.673 4.593 5.898 1.00 71.25 442 SER A C 1
ATOM 3425 O O . SER A 1 442 ? -31.727 4.889 6.641 1.00 71.25 442 SER A O 1
ATOM 3427 N N . CYS A 1 443 ? -33.020 3.330 5.639 1.00 88.31 443 CYS A N 1
ATOM 3428 C CA . CYS A 1 443 ? -32.245 2.188 6.100 1.00 88.31 443 CYS A CA 1
ATOM 3429 C C . CYS A 1 443 ? -30.866 2.232 5.442 1.00 88.31 443 CYS A C 1
ATOM 3431 O O . CYS A 1 443 ? -30.700 1.944 4.261 1.00 88.31 443 CYS A O 1
ATOM 3433 N N . ARG A 1 444 ? -29.851 2.625 6.214 1.00 93.69 444 ARG A N 1
ATOM 3434 C CA . ARG A 1 444 ? -28.455 2.510 5.789 1.00 93.69 444 ARG A CA 1
ATOM 3435 C C . ARG A 1 444 ? -27.961 1.121 6.151 1.00 93.69 444 ARG A C 1
ATOM 3437 O O . ARG A 1 444 ? -27.827 0.831 7.343 1.00 93.69 444 ARG A O 1
ATOM 3444 N N . ILE A 1 445 ? -27.613 0.322 5.143 1.00 92.38 445 ILE A N 1
ATOM 3445 C CA . ILE A 1 445 ? -27.164 -1.068 5.309 1.00 92.38 445 ILE A CA 1
ATOM 3446 C C . ILE A 1 445 ? -26.075 -1.207 6.383 1.00 92.38 445 ILE A C 1
ATOM 3448 O O . ILE A 1 445 ? -26.188 -2.038 7.267 1.00 92.38 445 ILE A O 1
ATOM 3452 N N . VAL A 1 446 ? -25.115 -0.278 6.454 1.00 92.56 446 VAL A N 1
ATOM 3453 C CA . VAL A 1 446 ? -24.042 -0.288 7.470 1.00 92.56 446 VAL A CA 1
ATOM 3454 C C . VAL A 1 446 ? -24.566 -0.142 8.908 1.00 92.56 446 VAL A C 1
ATOM 3456 O O . VAL A 1 446 ? -24.051 -0.775 9.831 1.00 92.56 446 VAL A O 1
ATOM 3459 N N . LYS A 1 447 ? -25.587 0.698 9.132 1.00 95.19 447 LYS A N 1
ATOM 3460 C CA . LYS A 1 447 ? -26.221 0.838 10.455 1.00 95.19 447 LYS A CA 1
ATOM 3461 C C . LYS A 1 447 ? -27.072 -0.390 10.778 1.00 95.19 447 LYS A C 1
ATOM 3463 O O . LYS A 1 447 ? -27.065 -0.829 11.925 1.00 95.19 447 LYS A O 1
ATOM 3468 N N . CYS A 1 448 ? -27.750 -0.933 9.769 1.00 95.56 448 CYS A N 1
ATOM 3469 C CA . CYS A 1 448 ? -28.557 -2.141 9.862 1.00 95.56 448 CYS A CA 1
ATOM 3470 C C . CYS A 1 448 ? -27.696 -3.363 10.233 1.00 95.56 448 CYS A C 1
ATOM 3472 O O . CYS A 1 448 ? -27.892 -3.936 11.302 1.00 95.56 448 CYS A O 1
ATOM 3474 N N . SER A 1 449 ? -26.634 -3.655 9.474 1.00 94.75 449 SER A N 1
ATOM 3475 C CA . SER A 1 449 ? -25.686 -4.742 9.756 1.00 94.75 449 SER A CA 1
ATOM 3476 C C . SER A 1 449 ? -25.043 -4.615 11.132 1.00 94.75 449 SER A C 1
ATOM 3478 O O . SER A 1 449 ? -24.969 -5.589 11.871 1.00 94.75 449 SER A O 1
ATOM 3480 N N . ARG A 1 450 ? -24.650 -3.403 11.551 1.00 95.69 450 ARG A N 1
ATOM 3481 C CA . ARG A 1 450 ? -24.089 -3.191 12.896 1.00 95.69 450 ARG A CA 1
ATOM 3482 C C . ARG A 1 450 ? -25.113 -3.448 14.009 1.00 95.69 450 ARG A C 1
ATOM 3484 O O . ARG A 1 450 ? -24.729 -3.907 15.083 1.00 95.69 450 ARG A O 1
ATOM 3491 N N . LYS A 1 451 ? -26.394 -3.127 13.791 1.00 96.12 451 LYS A N 1
ATOM 3492 C CA . LYS A 1 451 ? -27.478 -3.384 14.755 1.00 96.12 451 LYS A CA 1
ATOM 3493 C C . LYS A 1 451 ? -27.786 -4.884 14.843 1.00 96.12 451 LYS A C 1
ATOM 3495 O O . LYS A 1 451 ? -27.916 -5.385 15.955 1.00 96.12 451 LYS A O 1
ATOM 3500 N N . CYS A 1 452 ? -27.821 -5.583 13.710 1.00 95.75 452 CYS A N 1
ATOM 3501 C CA . CYS A 1 452 ? -28.033 -7.030 13.634 1.00 95.75 452 CYS A CA 1
ATOM 3502 C C . CYS A 1 452 ? -26.869 -7.827 14.242 1.00 95.75 452 CYS A C 1
ATOM 3504 O O . CYS A 1 452 ? -27.102 -8.687 15.085 1.00 95.75 452 CYS A O 1
ATOM 3506 N N . ALA A 1 453 ? -25.620 -7.455 13.943 1.00 94.25 453 ALA A N 1
ATOM 3507 C CA . ALA A 1 453 ? -24.437 -8.101 14.517 1.00 94.25 453 ALA A CA 1
ATOM 3508 C C . ALA A 1 453 ? -24.389 -7.984 16.050 1.00 94.25 453 ALA A C 1
ATOM 3510 O O . ALA A 1 453 ? -24.065 -8.940 16.746 1.00 94.25 453 ALA A O 1
ATOM 3511 N N . ARG A 1 454 ? -24.790 -6.833 16.612 1.00 94.12 454 ARG A N 1
ATOM 3512 C CA . ARG A 1 454 ? -24.908 -6.660 18.076 1.00 94.12 454 ARG A CA 1
ATOM 3513 C C . ARG A 1 454 ? -25.979 -7.542 18.715 1.00 94.12 454 ARG A C 1
ATOM 3515 O O . ARG A 1 454 ? -25.942 -7.727 19.924 1.00 94.12 454 ARG A O 1
ATOM 3522 N N . ARG A 1 455 ? -26.938 -8.023 17.926 1.00 94.31 455 ARG A N 1
ATOM 3523 C CA . ARG A 1 455 ? -28.004 -8.932 18.353 1.00 94.31 455 ARG A CA 1
ATOM 3524 C C . ARG A 1 455 ? -27.696 -10.401 18.013 1.00 94.31 455 ARG A C 1
ATOM 3526 O O . ARG A 1 455 ? -28.578 -11.231 18.170 1.00 94.31 455 ARG A O 1
ATOM 3533 N N . GLY A 1 456 ? -26.479 -10.715 17.554 1.00 92.44 456 GLY A N 1
ATOM 3534 C CA . GLY A 1 456 ? -26.055 -12.087 17.246 1.00 92.44 456 GLY A CA 1
ATOM 3535 C C . GLY A 1 456 ? -26.515 -12.617 15.885 1.00 92.44 456 GLY A C 1
ATOM 3536 O O . GLY A 1 456 ? -26.504 -13.822 15.676 1.00 92.44 456 GLY A O 1
ATOM 3537 N N . TYR A 1 457 ? -26.932 -11.742 14.967 1.00 95.75 457 TYR A N 1
ATOM 3538 C CA . TYR A 1 457 ? -27.294 -12.124 13.599 1.00 95.75 457 TYR A CA 1
ATOM 3539 C C . TYR A 1 457 ? -26.097 -11.956 12.656 1.00 95.75 457 TYR A C 1
ATOM 3541 O O . TYR A 1 457 ? -25.395 -10.943 12.721 1.00 95.75 457 TYR A O 1
ATOM 3549 N N . GLU A 1 458 ? -25.895 -12.922 11.761 1.00 92.69 458 GLU A N 1
ATOM 3550 C CA . GLU A 1 458 ? -24.777 -12.956 10.807 1.00 92.69 458 GLU A CA 1
ATOM 3551 C C . GLU A 1 458 ? -25.024 -12.073 9.577 1.00 92.69 458 GLU A C 1
ATOM 3553 O O . GLU A 1 458 ? -24.089 -11.516 9.000 1.00 92.69 458 GLU A O 1
ATOM 3558 N N . GLY A 1 459 ? -26.294 -11.902 9.200 1.00 90.44 459 GLY A N 1
ATOM 3559 C CA . GLY A 1 459 ? -26.716 -11.127 8.039 1.00 90.44 459 GLY A CA 1
ATOM 3560 C C . GLY A 1 459 ? -27.706 -10.020 8.387 1.00 90.44 459 GLY A C 1
ATOM 3561 O O . GLY A 1 459 ? -28.447 -10.091 9.371 1.00 90.44 459 GLY A O 1
ATOM 3562 N N . ALA A 1 460 ? -27.737 -8.986 7.549 1.00 96.12 460 ALA A N 1
ATOM 3563 C CA . ALA A 1 460 ? -28.747 -7.941 7.606 1.00 96.12 460 ALA A CA 1
ATOM 3564 C C . ALA A 1 460 ? -29.054 -7.415 6.206 1.00 96.12 460 ALA A C 1
ATOM 3566 O O . ALA A 1 460 ? -28.131 -7.227 5.417 1.00 96.12 460 ALA A O 1
ATOM 3567 N N . THR A 1 461 ? -30.317 -7.110 5.927 1.00 96.31 461 THR A N 1
ATOM 3568 C CA . THR A 1 461 ? -30.733 -6.433 4.696 1.00 96.31 461 THR A CA 1
ATOM 3569 C C . THR A 1 461 ? -31.734 -5.319 4.989 1.00 96.31 461 THR A C 1
ATOM 3571 O O . THR A 1 461 ? -32.374 -5.294 6.041 1.00 96.31 461 THR A O 1
ATOM 3574 N N . CYS A 1 462 ? -31.851 -4.372 4.064 1.00 96.69 462 CYS A N 1
ATOM 3575 C CA . CYS A 1 462 ? -32.837 -3.302 4.127 1.00 96.69 462 CYS A CA 1
ATOM 3576 C C . CYS A 1 462 ? -33.992 -3.633 3.177 1.00 96.69 462 CYS A C 1
ATOM 3578 O O . CYS A 1 462 ? -33.805 -3.568 1.967 1.00 96.69 462 CYS A O 1
ATOM 3580 N N . VAL A 1 463 ? -35.172 -3.946 3.711 1.00 94.19 463 VAL A N 1
ATOM 3581 C CA . VAL A 1 463 ? -36.401 -4.149 2.925 1.00 94.19 463 VAL A CA 1
ATOM 3582 C C . VAL A 1 463 ? -37.351 -3.008 3.256 1.00 94.19 463 VAL A C 1
ATOM 3584 O O . VAL A 1 463 ? -37.647 -2.791 4.429 1.00 94.19 463 VAL A O 1
ATOM 3587 N N . GLU A 1 464 ? -37.754 -2.230 2.249 1.00 92.19 464 GLU A N 1
ATOM 3588 C CA . GLU A 1 464 ? -38.718 -1.120 2.397 1.00 92.19 464 GLU A CA 1
ATOM 3589 C C . GLU A 1 464 ? -38.342 -0.098 3.487 1.00 92.19 464 GLU A C 1
ATOM 3591 O O . GLU A 1 464 ? -39.165 0.410 4.247 1.00 92.19 464 GLU A O 1
ATOM 3596 N N . GLY A 1 465 ? -37.045 0.198 3.615 1.00 90.62 465 GLY A N 1
ATOM 3597 C CA . GLY A 1 465 ? -36.555 1.127 4.636 1.00 90.62 465 GLY A CA 1
ATOM 3598 C C . GLY A 1 465 ? -36.539 0.559 6.061 1.00 90.62 465 GLY A C 1
ATOM 3599 O O . GLY A 1 465 ? -36.190 1.290 6.988 1.00 90.62 465 GLY A O 1
ATOM 3600 N N . ARG A 1 466 ? -36.822 -0.736 6.245 1.00 94.25 466 ARG A N 1
ATOM 3601 C CA . ARG A 1 466 ? -36.700 -1.464 7.515 1.00 94.25 466 ARG A CA 1
ATOM 3602 C C . ARG A 1 466 ? -35.528 -2.444 7.467 1.00 94.25 466 ARG A C 1
ATOM 3604 O O . ARG A 1 466 ? -35.195 -3.004 6.429 1.00 94.25 466 ARG A O 1
ATOM 3611 N N . CYS A 1 467 ? -34.873 -2.630 8.607 1.00 96.06 467 CYS A N 1
ATOM 3612 C CA . CYS A 1 467 ? -33.732 -3.531 8.745 1.00 96.06 467 CYS A CA 1
ATOM 3613 C C . CYS A 1 467 ? -34.212 -4.937 9.131 1.00 96.06 467 CYS A C 1
ATOM 3615 O O . CYS A 1 467 ? -34.757 -5.095 10.222 1.00 96.06 467 CYS A O 1
ATOM 3617 N N . LYS A 1 468 ? -33.991 -5.939 8.274 1.00 96.62 468 LYS A N 1
ATOM 3618 C CA . LYS A 1 468 ? -34.234 -7.361 8.570 1.00 96.62 468 LYS A CA 1
ATOM 3619 C C . LYS A 1 468 ? -32.903 -8.051 8.884 1.00 96.62 468 LYS A C 1
ATOM 3621 O O . LYS A 1 468 ? -31.942 -7.876 8.137 1.00 96.62 468 LYS A O 1
ATOM 3626 N N . CYS A 1 469 ? -32.836 -8.792 9.989 1.00 97.06 469 CYS A N 1
ATOM 3627 C CA . CYS A 1 469 ? -31.645 -9.526 10.428 1.00 97.06 469 CYS A CA 1
ATOM 3628 C C . CYS A 1 469 ? -31.850 -11.033 10.223 1.00 97.06 469 CYS A C 1
ATOM 3630 O O . CYS A 1 469 ? -32.931 -11.530 10.520 1.00 97.06 469 CYS A O 1
ATOM 3632 N N . TYR A 1 470 ? -30.820 -11.767 9.794 1.00 94.19 470 TYR A N 1
ATOM 3633 C CA . TYR A 1 470 ? -30.908 -13.217 9.565 1.00 94.19 470 TYR A CA 1
ATOM 3634 C C . TYR A 1 470 ? -29.777 -13.955 10.283 1.00 94.19 470 TYR A C 1
ATOM 3636 O O . TYR A 1 470 ? -28.639 -13.482 10.307 1.00 94.19 470 TYR A O 1
ATOM 3644 N N . LYS A 1 471 ? -30.105 -15.091 10.913 1.00 89.44 471 LYS A N 1
ATOM 3645 C CA . LYS A 1 471 ? -29.141 -15.916 11.663 1.00 89.44 471 LYS A CA 1
ATOM 3646 C C . LYS A 1 471 ? -28.276 -16.790 10.756 1.00 89.44 471 LYS A C 1
ATOM 3648 O O . LYS A 1 471 ? -27.182 -17.134 11.162 1.00 89.44 471 LYS A O 1
ATOM 3653 N N . ASN A 1 472 ? -28.755 -17.114 9.557 1.00 80.81 472 ASN A N 1
ATOM 3654 C CA . ASN A 1 472 ? -28.023 -17.895 8.569 1.00 80.81 472 ASN A CA 1
ATOM 3655 C C . ASN A 1 472 ? -28.215 -17.243 7.183 1.00 80.81 472 ASN A C 1
ATOM 3657 O O . ASN A 1 472 ? -29.359 -17.147 6.725 1.00 80.81 472 ASN A O 1
ATOM 3661 N N . PRO A 1 473 ? -27.147 -16.755 6.526 1.00 59.94 473 PRO A N 1
ATOM 3662 C CA . PRO A 1 473 ? -27.251 -16.094 5.228 1.00 59.94 473 PRO A CA 1
ATOM 3663 C C . PRO A 1 473 ? -27.709 -17.028 4.094 1.00 59.94 473 PRO A C 1
ATOM 3665 O O . PRO A 1 473 ? -28.200 -16.531 3.082 1.00 59.94 473 PRO A O 1
ATOM 3668 N N . GLU A 1 474 ? -27.622 -18.354 4.254 1.00 55.25 474 GLU A N 1
ATOM 3669 C CA . GLU A 1 474 ? -28.013 -19.321 3.214 1.00 55.25 474 GLU A CA 1
ATOM 3670 C C . GLU A 1 474 ? -29.537 -19.468 3.065 1.00 55.25 474 GLU A C 1
ATOM 3672 O O . GLU A 1 474 ? -30.031 -19.683 1.960 1.00 55.25 474 GLU A O 1
ATOM 3677 N N . LYS A 1 475 ? -30.318 -19.245 4.133 1.00 47.34 475 LYS A N 1
ATOM 3678 C CA . LYS A 1 475 ? -31.795 -19.329 4.088 1.00 47.34 475 LYS A CA 1
ATOM 3679 C C . LYS A 1 475 ? -32.481 -18.124 3.423 1.00 47.34 475 LYS A C 1
ATOM 3681 O O . LYS A 1 475 ? -33.689 -18.149 3.224 1.00 47.34 475 LYS A O 1
ATOM 3686 N N . SER A 1 476 ? -31.738 -17.082 3.041 1.00 50.31 476 SER A N 1
ATOM 3687 C CA . SER A 1 476 ? -32.295 -15.901 2.358 1.00 50.31 476 SER A CA 1
ATOM 3688 C C . SER A 1 476 ? -32.533 -16.107 0.853 1.00 50.31 476 SER A C 1
ATOM 3690 O O . SER A 1 476 ? -33.167 -15.252 0.240 1.00 50.31 476 SER A O 1
ATOM 3692 N N . LEU A 1 477 ? -32.023 -17.187 0.247 1.00 45.72 477 LEU A N 1
ATOM 3693 C CA . LEU A 1 477 ? -32.119 -17.430 -1.202 1.00 45.72 477 LEU A CA 1
ATOM 3694 C C . LEU A 1 477 ? -33.360 -18.229 -1.632 1.00 45.72 477 LEU A C 1
ATOM 3696 O O . LEU A 1 477 ? -33.590 -18.367 -2.825 1.00 45.72 477 LEU A O 1
ATOM 3700 N N . LEU A 1 478 ? -34.173 -18.720 -0.691 1.00 43.53 478 LEU A N 1
ATOM 3701 C CA . LEU A 1 478 ? -35.390 -19.492 -0.993 1.00 43.53 478 LEU A CA 1
ATOM 3702 C C . LEU A 1 478 ? -36.690 -18.681 -0.901 1.00 43.53 478 LEU A C 1
ATOM 3704 O O . LEU A 1 478 ? -37.755 -19.203 -1.201 1.00 43.53 478 LEU A O 1
ATOM 3708 N N . ALA A 1 479 ? -36.622 -17.405 -0.519 1.00 39.00 479 ALA A N 1
ATOM 3709 C CA . ALA A 1 479 ? -37.795 -16.541 -0.402 1.00 39.00 479 ALA A CA 1
ATOM 3710 C C . ALA A 1 479 ? -37.666 -15.319 -1.314 1.00 39.00 479 ALA A C 1
ATOM 3712 O O . ALA A 1 479 ? -37.596 -14.196 -0.822 1.00 39.00 479 ALA A O 1
ATOM 3713 N N . SER A 1 480 ? -37.552 -15.544 -2.626 1.00 41.09 480 SER A N 1
ATOM 3714 C CA . SER A 1 480 ? -37.888 -14.606 -3.713 1.00 41.09 480 SER A CA 1
ATOM 3715 C C . SER A 1 480 ? -37.595 -15.294 -5.049 1.00 41.09 480 SER A C 1
ATOM 3717 O O . SER A 1 480 ? -36.463 -15.253 -5.527 1.00 41.09 480 SER A O 1
ATOM 3719 N N . GLU A 1 481 ? -38.597 -15.924 -5.659 1.00 42.41 481 GLU A N 1
ATOM 3720 C CA . GLU A 1 481 ? -38.558 -16.223 -7.092 1.00 42.41 481 GLU A CA 1
ATOM 3721 C C . GLU A 1 481 ? -38.572 -14.886 -7.849 1.00 42.41 481 GLU A C 1
ATOM 3723 O O . GLU A 1 481 ? -39.615 -14.262 -8.032 1.00 42.41 481 GLU A O 1
ATOM 3728 N N . LEU A 1 482 ? -37.393 -14.389 -8.224 1.00 39.47 482 LEU A N 1
ATOM 3729 C CA . LEU A 1 482 ? -37.237 -13.216 -9.080 1.00 39.47 482 LEU A CA 1
ATOM 3730 C C . LEU A 1 482 ? -36.296 -13.575 -10.232 1.00 39.47 482 LEU A C 1
ATOM 3732 O O . LEU A 1 482 ? -35.180 -14.042 -10.022 1.00 39.47 482 LEU A O 1
ATOM 3736 N N . SER A 1 483 ? -36.814 -13.362 -11.442 1.00 43.53 483 SER A N 1
ATOM 3737 C CA . SER A 1 483 ? -36.255 -13.677 -12.760 1.00 43.53 483 SER A CA 1
ATOM 3738 C C . SER A 1 483 ? -34.758 -13.380 -12.925 1.00 43.53 483 SER A C 1
ATOM 3740 O O . SER A 1 483 ? -34.277 -12.330 -12.484 1.00 43.53 483 SER A O 1
ATOM 3742 N N . GLU A 1 484 ? -34.068 -14.254 -13.665 1.00 52.75 484 GLU A N 1
ATOM 3743 C CA . GLU A 1 484 ? -32.626 -14.222 -13.974 1.00 52.75 484 GLU A CA 1
ATOM 3744 C C . GLU A 1 484 ? -32.120 -12.859 -14.501 1.00 52.75 484 GLU A C 1
ATOM 3746 O O . GLU A 1 484 ? -30.999 -12.458 -14.183 1.00 52.75 484 GLU A O 1
ATOM 3751 N N . ASP A 1 485 ? -32.976 -12.063 -15.149 1.00 50.38 485 ASP A N 1
ATOM 3752 C CA . ASP A 1 485 ? -32.651 -10.718 -15.654 1.00 50.38 485 ASP A CA 1
ATOM 3753 C C . ASP A 1 485 ? -32.359 -9.661 -14.564 1.00 50.38 485 ASP A C 1
ATOM 3755 O O . ASP A 1 485 ? -31.794 -8.598 -14.846 1.00 50.38 485 ASP A O 1
ATOM 3759 N N . GLN A 1 486 ? -32.725 -9.901 -13.296 1.00 50.31 486 GLN A N 1
ATOM 3760 C CA . GLN A 1 486 ? -32.401 -8.974 -12.198 1.00 50.31 486 GLN A CA 1
ATOM 3761 C C . GLN A 1 486 ? -31.048 -9.256 -11.531 1.00 50.31 486 GLN A C 1
ATOM 3763 O O . GLN A 1 486 ? -30.475 -8.353 -10.910 1.00 50.31 486 GLN A O 1
ATOM 3768 N N . ILE A 1 487 ? -30.494 -10.462 -11.680 1.00 50.69 487 ILE A N 1
ATOM 3769 C CA . ILE A 1 487 ? -29.229 -10.847 -11.036 1.00 50.69 487 ILE A CA 1
ATOM 3770 C C . ILE A 1 487 ? -28.042 -10.136 -11.704 1.00 50.69 487 ILE A C 1
ATOM 3772 O O . ILE A 1 487 ? -27.130 -9.689 -10.999 1.00 50.69 487 ILE A O 1
ATOM 3776 N N . GLU A 1 488 ? -28.097 -9.886 -13.017 1.00 49.81 488 GLU A N 1
ATOM 3777 C CA . GLU A 1 488 ? -27.100 -9.077 -13.738 1.00 49.81 488 GLU A CA 1
ATOM 3778 C C . GLU A 1 488 ? -27.029 -7.608 -13.277 1.00 49.81 488 GLU A C 1
ATOM 3780 O O . GLU A 1 488 ? -25.983 -6.971 -13.402 1.00 49.81 488 GLU A O 1
ATOM 3785 N N . ARG A 1 489 ? -28.085 -7.063 -12.654 1.00 54.25 489 ARG A N 1
ATOM 3786 C CA . ARG A 1 489 ? -28.104 -5.667 -12.162 1.00 54.25 489 ARG A CA 1
ATOM 3787 C C . ARG A 1 489 ? -27.616 -5.495 -10.721 1.00 54.25 489 ARG A C 1
ATOM 3789 O O . ARG A 1 489 ? -27.476 -4.366 -10.252 1.00 54.25 489 ARG A O 1
ATOM 3796 N N . SER A 1 490 ? -27.346 -6.587 -10.008 1.00 70.38 490 SER A N 1
ATOM 3797 C CA . SER A 1 490 ? -27.024 -6.558 -8.572 1.00 70.38 490 SER A CA 1
ATOM 3798 C C . SER A 1 490 ? -25.592 -6.117 -8.242 1.00 70.38 490 SER A C 1
ATOM 3800 O O . SER A 1 490 ? -25.311 -5.730 -7.105 1.00 70.38 490 SER A O 1
ATOM 3802 N N . CYS A 1 491 ? -24.686 -6.103 -9.224 1.00 85.81 491 CYS A N 1
ATOM 3803 C CA . CYS A 1 491 ? -23.313 -5.654 -9.026 1.00 85.81 491 CYS A CA 1
ATOM 3804 C C . CYS A 1 491 ? -23.060 -4.336 -9.760 1.00 85.81 491 CYS A C 1
ATOM 3806 O O . CYS A 1 491 ? -22.839 -4.288 -10.966 1.00 85.81 491 CYS A O 1
ATOM 3808 N N . ASN A 1 492 ? -23.072 -3.239 -9.005 1.00 93.19 492 ASN A N 1
ATOM 3809 C CA . ASN A 1 492 ? -22.670 -1.935 -9.515 1.00 93.19 492 ASN A CA 1
ATOM 3810 C C . ASN A 1 492 ? -21.135 -1.890 -9.625 1.00 93.19 492 ASN A C 1
ATOM 3812 O O . ASN A 1 492 ? -20.443 -1.900 -8.604 1.00 93.19 492 ASN A O 1
ATOM 3816 N N . LEU A 1 493 ? -20.609 -1.813 -10.853 1.00 92.25 493 LEU A N 1
ATOM 3817 C CA . LEU A 1 493 ? -19.168 -1.799 -11.138 1.00 92.25 493 LEU A CA 1
ATOM 3818 C C . LEU A 1 493 ? -18.427 -0.693 -10.370 1.00 92.25 493 LEU A C 1
ATOM 3820 O O . LEU A 1 493 ? -17.357 -0.932 -9.814 1.00 92.25 493 LEU A O 1
ATOM 3824 N N . GLN A 1 494 ? -19.022 0.496 -10.253 1.00 93.88 494 GLN A N 1
ATOM 3825 C CA . GLN A 1 494 ? -18.433 1.620 -9.524 1.00 93.88 494 GLN A CA 1
ATOM 3826 C C . GLN A 1 494 ? -18.388 1.351 -8.013 1.00 93.88 494 GLN A C 1
ATOM 3828 O O . GLN A 1 494 ? -17.394 1.656 -7.351 1.00 93.88 494 GLN A O 1
ATOM 3833 N N . ALA A 1 495 ? -19.434 0.731 -7.459 1.00 93.06 495 ALA A N 1
ATOM 3834 C CA . ALA A 1 495 ? -19.462 0.323 -6.055 1.00 93.06 495 ALA A CA 1
ATOM 3835 C C . ALA A 1 495 ? -18.469 -0.816 -5.771 1.00 93.06 495 ALA A C 1
ATOM 3837 O O . ALA A 1 495 ? -17.790 -0.793 -4.743 1.00 93.06 495 ALA A O 1
ATOM 3838 N N . CYS A 1 496 ? -18.343 -1.772 -6.696 1.00 96.12 496 CYS A N 1
ATOM 3839 C CA . CYS A 1 496 ? -17.374 -2.858 -6.618 1.00 96.12 496 CYS A CA 1
ATOM 3840 C C . CYS A 1 496 ? -15.935 -2.324 -6.649 1.00 96.12 496 CYS A C 1
ATOM 3842 O O . CYS A 1 496 ? -15.128 -2.648 -5.776 1.00 96.12 496 CYS A O 1
ATOM 3844 N N . HIS A 1 497 ? -15.630 -1.408 -7.569 1.00 94.94 497 HIS A N 1
ATOM 3845 C CA . HIS A 1 497 ? -14.308 -0.792 -7.664 1.00 94.94 497 HIS A CA 1
ATOM 3846 C C . HIS A 1 497 ? -13.954 0.022 -6.411 1.00 94.94 497 HIS A C 1
ATOM 3848 O O . HIS A 1 497 ? -12.853 -0.112 -5.872 1.00 94.94 497 HIS A O 1
ATOM 3854 N N . GLN A 1 498 ? -14.903 0.797 -5.869 1.00 94.69 498 GLN A N 1
ATOM 3855 C CA . GLN A 1 498 ? -14.718 1.520 -4.603 1.00 94.69 498 GLN A CA 1
ATOM 3856 C C . GLN A 1 498 ? -14.507 0.580 -3.408 1.00 94.69 498 GLN A C 1
ATOM 3858 O O . GLN A 1 498 ? -13.686 0.872 -2.534 1.00 94.69 498 GLN A O 1
ATOM 3863 N N . LEU A 1 499 ? -15.239 -0.536 -3.348 1.00 94.19 499 LEU A N 1
ATOM 3864 C CA . LEU A 1 499 ? -15.080 -1.547 -2.303 1.00 94.19 499 LEU A CA 1
ATOM 3865 C C . LEU A 1 499 ? -13.685 -2.179 -2.363 1.00 94.19 499 LEU A C 1
ATOM 3867 O O . LEU A 1 499 ? -13.001 -2.239 -1.342 1.00 94.19 499 LEU A O 1
ATOM 3871 N N . CYS A 1 500 ? -13.228 -2.567 -3.552 1.00 96.06 500 CYS A N 1
ATOM 3872 C CA . CYS A 1 500 ? -11.907 -3.159 -3.743 1.00 96.06 500 CYS A CA 1
ATOM 3873 C C . CYS A 1 500 ? -10.774 -2.177 -3.417 1.00 96.06 500 CYS A C 1
ATOM 3875 O O . CYS A 1 500 ? -9.849 -2.544 -2.692 1.00 96.06 500 CYS A O 1
ATOM 3877 N N . ARG A 1 501 ? -10.901 -0.896 -3.792 1.00 93.06 501 ARG A N 1
ATOM 3878 C CA . ARG A 1 501 ? -9.959 0.159 -3.371 1.00 93.06 501 ARG A CA 1
ATOM 3879 C C . ARG A 1 501 ? -9.908 0.335 -1.849 1.00 93.06 501 ARG A C 1
ATOM 3881 O O . ARG A 1 501 ? -8.822 0.456 -1.278 1.00 93.06 501 ARG A O 1
ATOM 3888 N N . ARG A 1 502 ? -11.056 0.290 -1.155 1.00 92.81 502 ARG A N 1
ATOM 3889 C CA . ARG A 1 502 ? -11.107 0.325 0.326 1.00 92.81 502 ARG A CA 1
ATOM 3890 C C . ARG A 1 502 ? -10.406 -0.876 0.958 1.00 92.81 502 ARG A C 1
ATOM 3892 O O . ARG A 1 502 ? -9.775 -0.723 2.001 1.00 92.81 502 ARG A O 1
ATOM 3899 N N . LEU A 1 503 ? -10.485 -2.034 0.309 1.00 91.31 503 LEU A N 1
ATOM 3900 C CA . LEU A 1 503 ? -9.802 -3.267 0.698 1.00 91.31 503 LEU A CA 1
ATOM 3901 C C . LEU A 1 503 ? -8.335 -3.336 0.226 1.00 91.31 503 LEU A C 1
ATOM 3903 O O . LEU A 1 503 ? -7.693 -4.361 0.425 1.00 91.31 503 LEU A O 1
ATOM 3907 N N . LYS A 1 504 ? -7.783 -2.243 -0.325 1.00 92.25 504 LYS A N 1
ATOM 3908 C CA . LYS A 1 504 ? -6.396 -2.122 -0.819 1.00 92.25 504 LYS A CA 1
ATOM 3909 C C . LYS A 1 504 ? -6.071 -2.954 -2.068 1.00 92.25 504 LYS A C 1
ATOM 3911 O O . LYS A 1 504 ? -4.898 -3.211 -2.327 1.00 92.25 504 LYS A O 1
ATOM 3916 N N . PHE A 1 505 ? -7.078 -3.292 -2.867 1.00 95.00 505 PHE A N 1
ATOM 3917 C CA . PHE A 1 505 ? -6.908 -3.827 -4.218 1.00 95.00 505 PHE A CA 1
ATOM 3918 C C . PHE A 1 505 ? -6.966 -2.692 -5.263 1.00 95.00 505 PHE A C 1
ATOM 3920 O O . PHE A 1 505 ? -7.698 -1.718 -5.058 1.00 95.00 505 PHE A O 1
ATOM 3927 N N . PRO A 1 506 ? -6.225 -2.784 -6.383 1.00 90.00 506 PRO A N 1
ATOM 3928 C CA . PRO A 1 506 ? -6.211 -1.755 -7.433 1.00 90.00 506 PRO A CA 1
ATOM 3929 C C . PRO A 1 506 ? -7.533 -1.661 -8.215 1.00 90.00 506 PRO A C 1
ATOM 3931 O O . PRO A 1 506 ? -7.904 -0.599 -8.725 1.00 90.00 506 PRO A O 1
ATOM 3934 N N . GLY A 1 507 ? -8.250 -2.781 -8.303 1.00 93.00 507 GLY A N 1
ATOM 3935 C CA . GLY A 1 507 ? -9.365 -2.992 -9.216 1.00 93.00 507 GLY A CA 1
ATOM 3936 C C . GLY A 1 507 ? -10.394 -3.963 -8.653 1.00 93.00 507 GLY A C 1
ATOM 3937 O O . GLY A 1 507 ? -10.099 -4.729 -7.733 1.00 93.00 507 GLY A O 1
ATOM 3938 N N . GLY A 1 508 ? -11.613 -3.898 -9.181 1.00 95.50 508 GLY A N 1
ATOM 3939 C CA . GLY A 1 508 ? -12.664 -4.862 -8.898 1.00 95.50 508 GLY A CA 1
ATOM 3940 C C . GLY A 1 508 ? -13.628 -4.954 -10.067 1.00 95.50 508 GLY A C 1
ATOM 3941 O O . GLY A 1 508 ? -14.046 -3.923 -10.594 1.00 95.50 508 GLY A O 1
ATOM 3942 N N . VAL A 1 509 ? -13.980 -6.176 -10.449 1.00 96.00 509 VAL A N 1
ATOM 3943 C CA . VAL A 1 509 ? -14.917 -6.477 -11.533 1.00 96.00 509 VAL A CA 1
ATOM 3944 C C . VAL A 1 509 ? -16.119 -7.247 -11.002 1.00 96.00 509 VAL A C 1
ATOM 3946 O O . VAL A 1 509 ? -16.030 -7.994 -10.027 1.00 96.00 509 VAL A O 1
ATOM 3949 N N . CYS A 1 510 ? -17.265 -7.055 -11.642 1.00 96.62 510 CYS A N 1
ATOM 3950 C CA . CYS A 1 510 ? -18.481 -7.792 -11.332 1.00 96.62 510 CYS A CA 1
ATOM 3951 C C . CYS A 1 510 ? -18.497 -9.108 -12.108 1.00 96.62 510 CYS A C 1
ATOM 3953 O O . CYS A 1 510 ? -18.467 -9.098 -13.333 1.00 96.62 510 CYS A O 1
ATOM 3955 N N . VAL A 1 511 ? -18.552 -10.234 -11.400 1.00 93.38 511 VAL A N 1
ATOM 3956 C CA . VAL A 1 511 ? -18.667 -11.571 -11.990 1.00 93.38 511 VAL A CA 1
ATOM 3957 C C . VAL A 1 511 ? -19.861 -12.260 -11.340 1.00 93.38 511 VAL A C 1
ATOM 3959 O O . VAL A 1 511 ? -19.873 -12.448 -10.123 1.00 93.38 511 VAL A O 1
ATOM 3962 N N . ASN A 1 512 ? -20.878 -12.600 -12.137 1.00 89.69 512 ASN A N 1
ATOM 3963 C CA . ASN A 1 512 ? -22.118 -13.255 -11.692 1.00 89.69 512 ASN A CA 1
ATOM 3964 C C . ASN A 1 512 ? -22.798 -12.534 -10.511 1.00 89.69 512 ASN A C 1
ATOM 3966 O O . ASN A 1 512 ? -23.065 -13.132 -9.468 1.00 89.69 512 ASN A O 1
ATOM 3970 N N . GLY A 1 513 ? -22.984 -11.214 -10.622 1.00 90.12 513 GLY A N 1
ATOM 3971 C CA . GLY A 1 513 ? -23.599 -10.404 -9.561 1.00 90.12 513 GLY A CA 1
ATOM 3972 C C . GLY A 1 513 ? -22.742 -10.231 -8.294 1.00 90.12 513 GLY A C 1
ATOM 3973 O O . GLY A 1 513 ? -23.173 -9.587 -7.340 1.00 90.12 513 GLY A O 1
ATOM 3974 N N . ARG A 1 514 ? -21.507 -10.755 -8.261 1.00 90.19 514 ARG A N 1
ATOM 3975 C CA . ARG A 1 514 ? -20.584 -10.628 -7.123 1.00 90.19 514 ARG A CA 1
ATOM 3976 C C . ARG A 1 514 ? -19.362 -9.797 -7.492 1.00 90.19 514 ARG A C 1
ATOM 3978 O O . ARG A 1 514 ? -18.796 -9.925 -8.573 1.00 90.19 514 ARG A O 1
ATOM 3985 N N . CYS A 1 515 ? -18.931 -8.953 -6.560 1.00 95.69 515 CYS A N 1
ATOM 3986 C CA . CYS A 1 515 ? -17.722 -8.158 -6.724 1.00 95.69 515 CYS A CA 1
ATOM 3987 C C . CYS A 1 515 ? -16.474 -9.016 -6.479 1.00 95.69 515 CYS A C 1
ATOM 3989 O O . CYS A 1 515 ? -16.298 -9.556 -5.385 1.00 95.69 515 CYS A O 1
ATOM 3991 N N . LYS A 1 516 ? -15.599 -9.120 -7.480 1.00 96.00 516 LYS A N 1
ATOM 3992 C CA . LYS A 1 516 ? -14.309 -9.808 -7.404 1.00 96.00 516 LYS A CA 1
ATOM 3993 C C . LYS A 1 516 ? -13.192 -8.772 -7.485 1.00 96.00 516 LYS A C 1
ATOM 3995 O O . LYS A 1 516 ? -13.072 -8.077 -8.487 1.00 96.00 516 LYS A O 1
ATOM 4000 N N . CYS A 1 517 ? -12.390 -8.659 -6.428 1.00 97.44 517 CYS A N 1
ATOM 4001 C CA . CYS A 1 517 ? -11.254 -7.740 -6.399 1.00 97.44 517 CYS A CA 1
ATOM 4002 C C . CYS A 1 517 ? -10.034 -8.347 -7.091 1.00 97.44 517 CYS A C 1
ATOM 4004 O O . CYS A 1 517 ? -9.693 -9.509 -6.855 1.00 97.44 517 CYS A O 1
ATOM 4006 N N . ASP A 1 518 ? -9.365 -7.550 -7.916 1.00 90.94 518 ASP A N 1
ATOM 4007 C CA . ASP A 1 518 ? -8.187 -7.983 -8.653 1.00 90.94 518 ASP A CA 1
ATOM 4008 C C . ASP A 1 518 ? -6.983 -8.058 -7.717 1.00 90.94 518 ASP A C 1
ATOM 4010 O O . ASP A 1 518 ? -6.553 -7.054 -7.154 1.00 90.94 518 ASP A O 1
ATOM 4014 N N . ASN A 1 519 ? -6.415 -9.254 -7.556 1.00 76.81 519 ASN A N 1
ATOM 4015 C CA . ASN A 1 519 ? -5.300 -9.516 -6.641 1.00 76.81 519 ASN A CA 1
ATOM 4016 C C . ASN A 1 519 ? -3.924 -9.215 -7.261 1.00 76.81 519 ASN A C 1
ATOM 4018 O O . ASN A 1 519 ? -2.903 -9.754 -6.831 1.00 76.81 519 ASN A O 1
ATOM 4022 N N . PHE A 1 520 ? -3.878 -8.376 -8.296 1.00 62.28 520 PHE A N 1
ATOM 4023 C CA . PHE A 1 520 ? -2.603 -7.910 -8.814 1.00 62.28 520 PHE A CA 1
ATOM 4024 C C . PHE A 1 520 ? -1.983 -7.007 -7.749 1.00 62.28 520 PHE A C 1
ATOM 4026 O O . PHE A 1 520 ? -2.455 -5.900 -7.495 1.00 62.28 520 PHE A O 1
ATOM 4033 N N . LEU A 1 521 ? -0.919 -7.497 -7.111 1.00 46.00 521 LEU A N 1
ATOM 4034 C CA . LEU A 1 521 ? 0.035 -6.694 -6.353 1.00 46.00 521 LEU A CA 1
ATOM 4035 C C . LEU A 1 521 ? 0.737 -5.737 -7.329 1.00 46.00 521 LEU A C 1
ATOM 4037 O O . LEU A 1 521 ? 1.898 -5.917 -7.683 1.00 46.00 521 LEU A O 1
ATOM 4041 N N . GLY A 1 522 ? -0.006 -4.741 -7.808 1.00 43.59 522 GLY A N 1
ATOM 4042 C CA . GLY A 1 522 ? 0.537 -3.585 -8.491 1.00 43.59 522 GLY A CA 1
ATOM 4043 C C . GLY A 1 522 ? 1.354 -2.795 -7.483 1.00 43.59 522 GLY A C 1
ATOM 4044 O O . GLY A 1 522 ? 0.879 -2.477 -6.390 1.00 43.59 522 GLY A O 1
ATOM 4045 N N . THR A 1 523 ? 2.606 -2.532 -7.837 1.00 42.53 523 THR A N 1
ATOM 4046 C CA . THR A 1 523 ? 3.501 -1.598 -7.160 1.00 42.53 523 THR A CA 1
ATOM 4047 C C . THR A 1 523 ? 2.730 -0.331 -6.789 1.00 42.53 523 THR A C 1
ATOM 4049 O O . THR A 1 523 ? 2.292 0.419 -7.659 1.00 42.53 523 THR A O 1
ATOM 4052 N N . LYS A 1 524 ? 2.503 -0.142 -5.485 1.00 43.28 524 LYS A N 1
ATOM 4053 C CA . LYS A 1 524 ? 1.920 1.072 -4.909 1.00 43.28 524 LYS A CA 1
ATOM 4054 C C . LYS A 1 524 ? 2.806 2.243 -5.317 1.00 43.28 524 LYS A C 1
ATOM 4056 O O . LYS A 1 524 ? 3.902 2.286 -4.790 1.00 43.28 524 LYS A O 1
ATOM 4061 N N . ASP A 1 525 ? 2.357 3.092 -6.242 1.00 44.59 525 ASP A N 1
ATOM 4062 C CA . ASP A 1 525 ? 2.742 4.516 -6.373 1.00 44.59 525 ASP A CA 1
ATOM 4063 C C . ASP A 1 525 ? 1.915 5.247 -7.460 1.00 44.59 525 ASP A C 1
ATOM 4065 O O . ASP A 1 525 ? 2.389 6.146 -8.153 1.00 44.59 525 ASP A O 1
ATOM 4069 N N . ALA A 1 526 ? 0.639 4.887 -7.618 1.00 49.56 526 ALA A N 1
ATOM 4070 C CA . ALA A 1 526 ? -0.303 5.643 -8.440 1.00 49.56 526 ALA A CA 1
ATOM 4071 C C . ALA A 1 526 ? -1.693 5.558 -7.806 1.00 49.56 526 ALA A C 1
ATOM 4073 O O . ALA A 1 526 ? -2.365 4.544 -7.951 1.00 49.56 526 ALA A O 1
ATOM 4074 N N . ASP A 1 527 ? -2.039 6.556 -6.988 1.00 39.69 527 ASP A N 1
ATOM 4075 C CA . ASP A 1 527 ? -3.392 7.119 -6.834 1.00 39.69 527 ASP A CA 1
ATOM 4076 C C . ASP A 1 527 ? -3.470 7.941 -5.538 1.00 39.69 527 ASP A C 1
ATOM 4078 O O . ASP A 1 527 ? -4.045 7.526 -4.538 1.00 39.69 527 ASP A O 1
ATOM 4082 N N . ASP A 1 528 ? -2.872 9.127 -5.584 1.00 44.34 528 ASP A N 1
ATOM 4083 C CA . ASP A 1 528 ? -3.358 10.323 -4.897 1.00 44.34 528 ASP A CA 1
ATOM 4084 C C . ASP A 1 528 ? -2.948 11.482 -5.811 1.00 44.34 528 ASP A C 1
ATOM 4086 O O . ASP A 1 528 ? -1.757 11.772 -5.912 1.00 44.34 528 ASP A O 1
ATOM 4090 N N . ASP A 1 529 ? -3.896 12.010 -6.598 1.00 43.16 529 ASP A N 1
ATOM 4091 C CA . ASP A 1 529 ? -4.110 13.447 -6.874 1.00 43.16 529 ASP A CA 1
ATOM 4092 C C . ASP A 1 529 ? -5.038 13.623 -8.101 1.00 43.16 529 ASP A C 1
ATOM 4094 O O . ASP A 1 529 ? -4.610 13.983 -9.199 1.00 43.16 529 ASP A O 1
ATOM 4098 N N . TYR A 1 530 ? -6.327 13.307 -7.927 1.00 40.06 530 TYR A N 1
ATOM 4099 C CA . TYR A 1 530 ? -7.406 13.708 -8.844 1.00 40.06 530 TYR A CA 1
ATOM 4100 C C . TYR A 1 530 ? -8.345 14.668 -8.100 1.00 40.06 530 TYR A C 1
ATOM 4102 O O . TYR A 1 530 ? -9.529 14.410 -7.902 1.00 40.06 530 TYR A O 1
ATOM 4110 N N . SER A 1 531 ? -7.788 15.783 -7.632 1.00 42.59 531 SER A N 1
ATOM 4111 C CA . SER A 1 531 ? -8.560 16.956 -7.223 1.00 42.59 531 SER A CA 1
ATOM 4112 C C . SER A 1 531 ? -7.747 18.226 -7.468 1.00 42.59 531 SER A C 1
ATOM 4114 O O . SER A 1 531 ? -7.324 18.881 -6.524 1.00 42.59 531 SER A O 1
ATOM 4116 N N . ASP A 1 532 ? -7.506 18.566 -8.735 1.00 42.50 532 ASP A N 1
ATOM 4117 C CA . ASP A 1 532 ? -7.127 19.937 -9.106 1.00 42.50 532 ASP A CA 1
ATOM 4118 C C . ASP A 1 532 ? -7.554 20.225 -10.555 1.00 42.50 532 ASP A C 1
ATOM 4120 O O . ASP A 1 532 ? -6.750 20.360 -11.477 1.00 42.50 532 ASP A O 1
ATOM 4124 N N . LEU A 1 533 ? -8.870 20.235 -10.769 1.00 53.31 533 LEU A N 1
ATOM 4125 C CA . LEU A 1 533 ? -9.488 20.909 -11.907 1.00 53.31 533 LEU A CA 1
ATOM 4126 C C . LEU A 1 533 ? -10.229 22.130 -11.370 1.00 53.31 533 LEU A C 1
ATOM 4128 O O . LEU A 1 533 ? -11.451 22.130 -11.338 1.00 53.31 533 LEU A O 1
ATOM 4132 N N . ASP A 1 534 ? -9.492 23.145 -10.917 1.00 42.94 534 ASP A N 1
ATOM 4133 C CA . ASP A 1 534 ? -9.933 24.528 -11.088 1.00 42.94 534 ASP A CA 1
ATOM 4134 C C . ASP A 1 534 ? -8.805 25.532 -10.810 1.00 42.94 534 ASP A C 1
ATOM 4136 O O . ASP A 1 534 ? -8.010 25.367 -9.892 1.00 42.94 534 ASP A O 1
ATOM 4140 N N . THR A 1 535 ? -8.808 26.633 -11.559 1.00 42.66 535 THR A N 1
ATOM 4141 C CA . THR A 1 535 ? -7.959 27.836 -11.457 1.00 42.66 535 THR A CA 1
ATOM 4142 C C . THR A 1 535 ? -6.523 27.765 -12.006 1.00 42.66 535 THR A C 1
ATOM 4144 O O . THR A 1 535 ? -5.551 27.461 -11.319 1.00 42.66 535 THR A O 1
ATOM 4147 N N . ARG A 1 536 ? -6.405 28.178 -13.282 1.00 53.56 536 ARG A N 1
ATOM 4148 C CA . ARG A 1 536 ? -5.276 28.900 -13.916 1.00 53.56 536 ARG A CA 1
ATOM 4149 C C . ARG A 1 536 ? -3.989 28.951 -13.079 1.00 53.56 536 ARG A C 1
ATOM 4151 O O . ARG A 1 536 ? -3.789 29.882 -12.298 1.00 53.56 536 ARG A O 1
ATOM 4158 N N . ARG A 1 537 ? -3.060 28.018 -13.292 1.00 59.16 537 ARG A N 1
ATOM 4159 C CA . ARG A 1 537 ? -1.691 28.172 -12.784 1.00 59.16 537 ARG A CA 1
ATOM 4160 C C . AR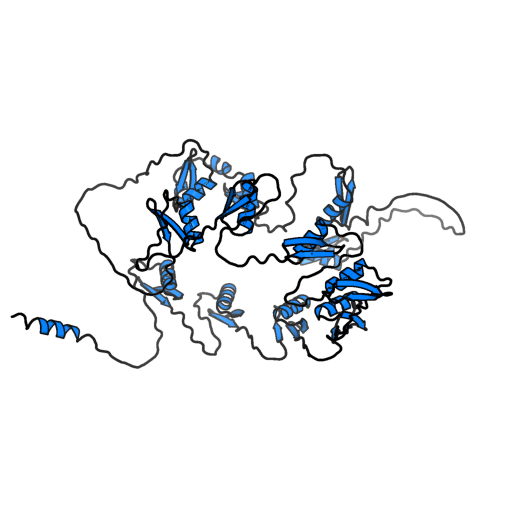G A 1 537 ? -0.681 27.978 -13.890 1.00 59.16 537 ARG A C 1
ATOM 4162 O O . ARG A 1 537 ? -0.500 26.877 -14.396 1.00 59.16 537 ARG A O 1
ATOM 4169 N N . VAL A 1 538 ? 0.002 29.083 -14.168 1.00 85.62 538 VAL A N 1
ATOM 4170 C CA . VAL A 1 538 ? 1.261 29.161 -14.900 1.00 85.62 538 VAL A CA 1
ATOM 4171 C C . VAL A 1 538 ? 2.174 28.018 -14.461 1.00 85.62 538 VAL A C 1
ATOM 4173 O O . VAL A 1 538 ? 2.416 27.822 -13.260 1.00 85.62 538 VAL A O 1
ATOM 4176 N N . CYS A 1 539 ? 2.672 27.251 -15.425 1.00 92.81 539 CYS A N 1
ATOM 4177 C CA . CYS A 1 539 ? 3.558 26.135 -15.134 1.00 92.81 539 CYS A CA 1
ATOM 4178 C C . CYS A 1 539 ? 4.882 26.663 -14.564 1.00 92.81 539 CYS A C 1
ATOM 4180 O O . CYS A 1 539 ? 5.633 27.372 -15.229 1.00 92.81 539 CYS A O 1
ATOM 4182 N N . ARG A 1 540 ? 5.190 26.319 -13.307 1.00 94.62 540 ARG A N 1
ATOM 4183 C CA . ARG A 1 540 ? 6.482 26.653 -12.688 1.00 94.62 540 ARG A CA 1
ATOM 4184 C C . ARG A 1 540 ? 7.481 25.530 -12.931 1.00 94.62 540 ARG A C 1
ATOM 4186 O O . ARG A 1 540 ? 7.273 24.417 -12.444 1.00 94.62 540 ARG A O 1
ATOM 4193 N N . VAL A 1 541 ? 8.583 25.852 -13.607 1.00 93.38 541 VAL A N 1
ATOM 4194 C CA . VAL A 1 541 ? 9.636 24.907 -14.024 1.00 93.38 541 VAL A CA 1
ATOM 4195 C C . VAL A 1 541 ? 10.142 24.050 -12.859 1.00 93.38 541 VAL A C 1
ATOM 4197 O O . VAL A 1 541 ? 10.200 22.833 -12.981 1.00 93.38 541 VAL A O 1
ATOM 4200 N N . GLU A 1 542 ? 10.389 24.633 -11.683 1.00 94.31 542 GLU A N 1
ATOM 4201 C CA . GLU A 1 542 ? 10.853 23.874 -10.509 1.00 94.31 542 GLU A CA 1
ATOM 4202 C C . GLU A 1 542 ? 9.835 22.847 -9.998 1.00 94.31 542 GLU A C 1
ATOM 4204 O O . GLU A 1 542 ? 10.198 21.737 -9.602 1.00 94.31 542 GLU A O 1
ATOM 4209 N N . LYS A 1 543 ? 8.543 23.204 -9.995 1.00 95.62 543 LYS A N 1
ATOM 4210 C CA . LYS A 1 543 ? 7.475 22.285 -9.578 1.00 95.62 543 LYS A CA 1
ATOM 4211 C C . LYS A 1 543 ? 7.284 21.185 -10.613 1.00 95.62 543 LYS A C 1
ATOM 4213 O O . LYS A 1 543 ? 7.083 20.037 -10.226 1.00 95.62 543 LYS A O 1
ATOM 4218 N N . CYS A 1 544 ? 7.371 21.537 -11.894 1.00 96.25 544 CYS A N 1
ATOM 4219 C CA . CYS A 1 544 ? 7.306 20.590 -12.996 1.00 96.25 544 CYS A CA 1
ATOM 4220 C C . CYS A 1 544 ? 8.455 19.577 -12.926 1.00 96.25 544 CYS A C 1
ATOM 4222 O O . CYS A 1 544 ? 8.207 18.380 -12.818 1.00 96.25 544 CYS A O 1
ATOM 4224 N N . SER A 1 545 ? 9.697 20.058 -12.845 1.00 94.62 545 SER A N 1
ATOM 4225 C CA . SER A 1 545 ? 10.890 19.220 -12.726 1.00 94.62 545 SER A CA 1
ATOM 4226 C C . SER A 1 545 ? 10.819 18.301 -11.502 1.00 94.62 545 SER A C 1
ATOM 4228 O O . SER A 1 545 ? 10.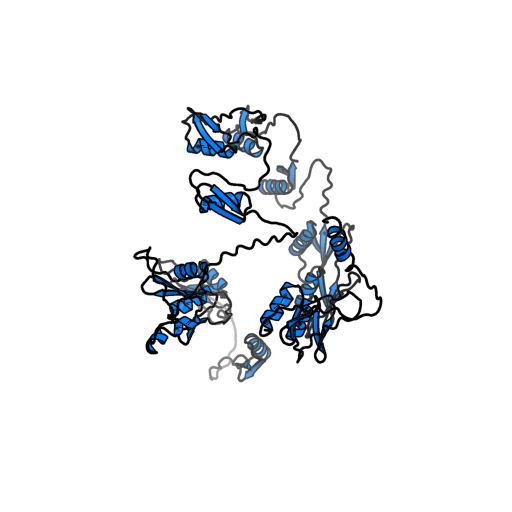919 17.085 -11.638 1.00 94.62 545 SER A O 1
ATOM 4230 N N . ARG A 1 546 ? 10.470 18.827 -10.317 1.00 95.06 546 ARG A N 1
ATOM 4231 C CA . ARG A 1 546 ? 10.311 18.010 -9.099 1.00 95.06 546 ARG A CA 1
ATOM 4232 C C . ARG A 1 546 ? 9.206 16.953 -9.225 1.00 95.06 546 ARG A C 1
ATOM 4234 O O . ARG A 1 546 ? 9.354 15.859 -8.681 1.00 95.06 546 ARG A O 1
ATOM 4241 N N . LYS A 1 547 ? 8.100 17.260 -9.916 1.00 95.06 547 LYS A N 1
ATOM 4242 C CA . LYS A 1 547 ? 7.007 16.307 -10.184 1.00 95.06 547 LYS A CA 1
ATOM 4243 C C . LYS A 1 547 ? 7.459 15.206 -11.149 1.00 95.06 547 LYS A C 1
ATOM 4245 O O . LYS A 1 547 ? 7.138 14.047 -10.911 1.00 95.06 547 LYS A O 1
ATOM 4250 N N . CYS A 1 548 ? 8.236 15.552 -12.171 1.00 95.75 548 CYS A N 1
ATOM 4251 C CA . CYS A 1 548 ? 8.797 14.604 -13.130 1.00 95.75 548 CYS A CA 1
ATOM 4252 C C . CYS A 1 548 ? 9.857 13.693 -12.496 1.00 95.75 548 CYS A C 1
ATOM 4254 O O . CYS A 1 548 ? 9.751 12.478 -12.626 1.00 95.75 548 CYS A O 1
ATOM 4256 N N . THR A 1 549 ? 10.781 14.236 -11.696 1.00 93.62 549 THR A N 1
ATOM 4257 C CA . THR A 1 549 ? 11.781 13.435 -10.966 1.00 93.62 549 THR A CA 1
ATOM 4258 C C . THR A 1 549 ? 11.135 12.451 -9.995 1.00 93.62 549 THR A C 1
ATOM 4260 O O . THR A 1 549 ? 11.547 11.298 -9.916 1.00 93.62 549 THR A O 1
ATOM 4263 N N . ARG A 1 550 ? 10.071 12.861 -9.289 1.00 90.19 550 ARG A N 1
ATOM 4264 C CA . ARG A 1 550 ? 9.299 11.949 -8.423 1.00 90.19 550 ARG A CA 1
ATOM 4265 C C . ARG A 1 550 ? 8.620 10.817 -9.191 1.00 90.19 550 ARG A C 1
ATOM 4267 O O . ARG A 1 550 ? 8.372 9.773 -8.607 1.00 90.19 550 ARG A O 1
ATOM 4274 N N . ARG A 1 551 ? 8.317 11.027 -10.473 1.00 91.38 551 ARG A N 1
ATOM 4275 C CA . ARG A 1 551 ? 7.728 10.025 -11.370 1.00 91.38 551 ARG A CA 1
ATOM 4276 C C . ARG A 1 551 ? 8.774 9.176 -12.106 1.00 91.38 551 ARG A C 1
ATOM 4278 O O . ARG A 1 551 ? 8.389 8.357 -12.926 1.00 91.38 551 ARG A O 1
ATOM 4285 N N . GLY A 1 552 ? 10.066 9.357 -11.819 1.00 90.31 552 GLY A N 1
ATOM 4286 C CA . GLY A 1 552 ? 11.160 8.591 -12.430 1.00 90.31 552 GLY A CA 1
ATOM 4287 C C . GLY A 1 552 ? 11.768 9.212 -13.691 1.00 90.31 552 GLY A C 1
ATOM 4288 O O . GLY A 1 552 ? 12.761 8.692 -14.192 1.00 90.31 552 GLY A O 1
ATOM 4289 N N . TYR A 1 553 ? 11.243 10.345 -14.163 1.00 95.25 553 TYR A N 1
ATOM 4290 C CA . TYR A 1 553 ? 11.768 11.053 -15.331 1.00 95.25 553 TYR A CA 1
ATOM 4291 C C . TYR A 1 553 ? 13.009 11.881 -14.973 1.00 95.25 553 TYR A C 1
ATOM 4293 O O . TYR A 1 553 ? 13.133 12.400 -13.859 1.00 95.25 553 TYR A O 1
ATOM 4301 N N . GLY A 1 554 ? 13.931 12.036 -15.925 1.00 89.69 554 GLY A N 1
ATOM 4302 C CA . GLY A 1 554 ? 15.190 12.756 -15.712 1.00 89.69 554 GLY A CA 1
ATOM 4303 C C . GLY A 1 554 ? 14.986 14.255 -15.489 1.00 89.69 554 GLY A C 1
ATOM 4304 O O . GLY A 1 554 ? 15.686 14.859 -14.678 1.00 89.69 554 GLY A O 1
ATOM 4305 N N . GLU A 1 555 ? 14.002 14.841 -16.171 1.00 93.75 555 GLU A N 1
ATOM 4306 C CA . GLU A 1 555 ? 13.654 16.257 -16.060 1.00 93.75 555 GLU A CA 1
ATOM 4307 C C . GLU A 1 555 ? 12.202 16.533 -16.474 1.00 93.75 555 GLU A C 1
ATOM 4309 O O . GLU A 1 555 ? 11.525 15.683 -17.054 1.00 93.75 555 GLU A O 1
ATOM 4314 N N . GLY A 1 556 ? 11.721 17.742 -16.178 1.00 95.44 556 GLY A N 1
ATOM 4315 C CA . GLY A 1 556 ? 10.421 18.232 -16.630 1.00 95.44 556 GLY A CA 1
ATOM 4316 C C . GLY A 1 556 ? 10.507 19.657 -17.160 1.00 95.44 556 GLY A C 1
ATOM 4317 O O . GLY A 1 556 ? 11.085 20.517 -16.493 1.00 95.44 556 GLY A O 1
ATOM 4318 N N . LYS A 1 557 ? 9.903 19.921 -18.322 1.00 96.31 557 LYS A N 1
ATOM 4319 C CA . LYS A 1 557 ? 9.822 21.248 -18.949 1.00 96.31 557 LYS A CA 1
ATOM 4320 C C . LYS A 1 557 ? 8.370 21.704 -19.051 1.00 96.31 557 LYS A C 1
ATOM 4322 O O . LYS A 1 557 ? 7.469 20.914 -19.312 1.00 96.31 557 LYS A O 1
ATOM 4327 N N . CYS A 1 558 ? 8.142 22.995 -18.855 1.00 97.00 558 CYS A N 1
ATOM 4328 C CA . CYS A 1 558 ? 6.841 23.608 -19.084 1.00 97.00 558 CYS A CA 1
ATOM 4329 C C . CYS A 1 558 ? 6.681 23.955 -20.570 1.00 97.00 558 CYS A C 1
ATOM 4331 O O . CYS A 1 558 ? 7.477 24.723 -21.102 1.00 97.00 558 CYS A O 1
ATOM 4333 N N . VAL A 1 559 ? 5.656 23.409 -21.224 1.00 94.62 559 VAL A N 1
ATOM 4334 C CA . VAL A 1 559 ? 5.283 23.688 -22.617 1.00 94.62 559 VAL A CA 1
ATOM 4335 C C . VAL A 1 559 ? 3.805 24.064 -22.637 1.00 94.62 559 VAL A C 1
ATOM 4337 O O . VAL A 1 559 ? 2.962 23.263 -22.235 1.00 94.62 559 VAL A O 1
ATOM 4340 N N . ASN A 1 560 ? 3.484 25.287 -23.069 1.00 92.69 560 ASN A N 1
ATOM 4341 C CA . ASN A 1 560 ? 2.112 25.818 -23.111 1.00 92.69 560 ASN A CA 1
ATOM 4342 C C . ASN A 1 560 ? 1.365 25.662 -21.771 1.00 92.69 560 ASN A C 1
ATOM 4344 O O . ASN A 1 560 ? 0.283 25.075 -21.718 1.00 92.69 560 ASN A O 1
ATOM 4348 N N . ASP A 1 561 ? 2.001 26.097 -20.677 1.00 92.31 561 ASP A N 1
ATOM 4349 C CA . ASP A 1 561 ? 1.519 25.951 -19.293 1.00 92.31 561 ASP A CA 1
ATOM 4350 C C . ASP A 1 561 ? 1.218 24.513 -18.833 1.00 92.31 561 ASP A C 1
ATOM 4352 O O . ASP A 1 561 ? 0.642 24.290 -17.767 1.00 92.31 561 ASP A O 1
ATOM 4356 N N . ARG A 1 562 ? 1.692 23.509 -19.575 1.00 93.56 562 ARG A N 1
ATOM 4357 C CA . ARG A 1 562 ? 1.644 22.100 -19.185 1.00 93.56 562 ARG A CA 1
ATOM 4358 C C . ARG A 1 562 ? 3.038 21.566 -18.906 1.00 93.56 562 ARG A C 1
ATOM 4360 O O . ARG A 1 562 ? 3.991 21.838 -19.624 1.00 93.56 562 ARG A O 1
ATOM 4367 N N . CYS A 1 563 ? 3.157 20.790 -17.837 1.00 96.25 563 CYS A N 1
ATOM 4368 C CA . CYS A 1 563 ? 4.403 20.129 -17.481 1.00 96.25 563 CYS A CA 1
ATOM 4369 C C . CYS A 1 563 ? 4.582 18.851 -18.313 1.00 96.25 563 CYS A C 1
ATOM 4371 O O . CYS A 1 563 ? 3.759 17.943 -18.209 1.00 96.25 563 CYS A O 1
ATOM 4373 N N . GLN A 1 564 ? 5.647 18.783 -19.107 1.00 96.56 564 GLN A N 1
ATOM 4374 C CA . GLN A 1 564 ? 6.058 17.610 -19.876 1.00 96.56 564 GLN A CA 1
ATOM 4375 C C . GLN A 1 564 ? 7.308 16.999 -19.241 1.00 96.56 564 GLN A C 1
ATOM 4377 O O . GLN A 1 564 ? 8.273 17.715 -18.976 1.00 96.56 564 GLN A O 1
ATOM 4382 N N . CYS A 1 565 ? 7.283 15.694 -18.979 1.00 97.00 565 CYS A N 1
ATOM 4383 C CA . CYS A 1 565 ? 8.401 14.966 -18.387 1.00 97.00 565 CYS A CA 1
ATOM 4384 C C . CYS A 1 565 ? 9.179 14.220 -19.470 1.00 97.00 565 CYS A C 1
ATOM 4386 O O . CYS A 1 565 ? 8.563 13.611 -20.340 1.00 97.00 565 CYS A O 1
ATOM 4388 N N . TYR A 1 566 ? 10.508 14.251 -19.390 1.00 92.12 566 TYR A N 1
ATOM 4389 C CA . TYR A 1 566 ? 11.393 13.599 -20.351 1.00 92.12 566 TYR A CA 1
ATOM 4390 C C . TYR A 1 566 ? 12.229 12.544 -19.639 1.00 92.12 566 TYR A C 1
ATOM 4392 O O . TYR A 1 566 ? 12.829 12.801 -18.586 1.00 92.12 566 TYR A O 1
ATOM 4400 N N . ASP A 1 567 ? 12.264 11.343 -20.207 1.00 89.81 567 ASP A N 1
ATOM 4401 C CA . ASP A 1 567 ? 13.167 10.309 -19.735 1.00 89.81 567 ASP A CA 1
ATOM 4402 C C . ASP A 1 567 ? 14.603 10.709 -20.053 1.00 89.81 567 ASP A C 1
ATOM 4404 O O . ASP A 1 567 ? 14.905 11.283 -21.099 1.00 89.81 567 ASP A O 1
ATOM 4408 N N . LYS A 1 568 ? 15.518 10.381 -19.137 1.00 70.75 568 LYS A N 1
ATOM 4409 C CA . LYS A 1 568 ? 16.946 10.724 -19.243 1.00 70.75 568 LYS A CA 1
ATOM 4410 C C . LYS A 1 568 ? 17.613 10.158 -20.512 1.00 70.75 568 LYS A C 1
ATOM 4412 O O . LYS A 1 568 ? 18.739 10.526 -20.816 1.00 70.75 568 LYS A O 1
ATOM 4417 N N . ILE A 1 569 ? 16.917 9.269 -21.221 1.00 57.78 569 ILE A N 1
ATOM 4418 C CA . ILE A 1 569 ? 17.354 8.552 -22.420 1.00 57.78 569 ILE A CA 1
ATOM 4419 C C . ILE A 1 569 ? 17.037 9.347 -23.703 1.00 57.78 569 ILE A C 1
ATOM 4421 O O . ILE A 1 569 ? 17.702 9.150 -24.712 1.00 57.78 569 ILE A O 1
ATOM 4425 N N . GLN A 1 570 ? 16.093 10.300 -23.681 1.00 50.81 570 GLN A N 1
ATOM 4426 C CA . GLN A 1 570 ? 15.714 11.046 -24.893 1.00 50.81 570 GLN A CA 1
ATOM 4427 C C . GLN A 1 570 ? 16.698 12.163 -25.281 1.00 50.81 570 GLN A C 1
ATOM 4429 O O . GLN A 1 570 ? 16.602 12.715 -26.374 1.00 50.81 570 GLN A O 1
ATOM 4434 N N . ARG A 1 571 ? 17.653 12.522 -24.413 1.00 45.38 571 ARG A N 1
ATOM 4435 C CA . ARG A 1 571 ? 18.508 13.696 -24.649 1.00 45.38 571 ARG A CA 1
ATOM 4436 C C . ARG A 1 571 ? 19.691 13.463 -25.596 1.00 45.38 571 ARG A C 1
ATOM 4438 O O . ARG A 1 571 ? 20.373 14.426 -25.918 1.00 45.38 571 ARG A O 1
ATOM 4445 N N . GLU A 1 572 ? 19.906 12.238 -26.075 1.00 48.03 572 GLU A N 1
ATOM 4446 C CA . GLU A 1 572 ? 20.877 11.975 -27.152 1.00 48.03 572 GLU A CA 1
ATOM 4447 C C . GLU A 1 572 ? 20.270 12.045 -28.563 1.00 48.03 572 GLU A C 1
ATOM 4449 O O . GLU A 1 572 ? 21.009 11.899 -29.530 1.00 48.03 572 GLU A O 1
ATOM 4454 N N . VAL A 1 573 ? 18.959 12.296 -28.708 1.00 52.53 573 VAL A N 1
ATOM 4455 C CA . VAL A 1 573 ? 18.310 12.329 -30.034 1.00 52.53 573 VAL A CA 1
ATOM 4456 C C . VAL A 1 573 ? 17.817 13.726 -30.442 1.00 52.53 573 VAL A C 1
ATOM 4458 O O . VAL A 1 573 ? 17.886 14.039 -31.622 1.00 52.53 573 VAL A O 1
ATOM 4461 N N . ASP A 1 574 ? 17.453 14.621 -29.511 1.00 40.84 574 ASP A N 1
ATOM 4462 C CA . ASP A 1 574 ? 16.751 15.872 -29.885 1.00 40.84 574 ASP A CA 1
ATOM 4463 C C . ASP A 1 574 ? 17.377 17.190 -29.370 1.00 40.84 574 ASP A C 1
ATOM 4465 O O . ASP A 1 574 ? 16.666 18.158 -29.091 1.00 40.84 574 ASP A O 1
ATOM 4469 N N . ALA A 1 575 ? 18.706 17.288 -29.244 1.00 37.91 575 ALA A N 1
ATOM 4470 C CA . ALA A 1 575 ? 19.370 18.551 -28.888 1.00 37.91 575 ALA A CA 1
ATOM 4471 C C . ALA A 1 575 ? 20.417 18.992 -29.925 1.00 37.91 575 ALA A C 1
ATOM 4473 O O . ALA A 1 575 ? 21.617 18.899 -29.689 1.00 37.91 575 ALA A O 1
ATOM 4474 N N . TYR A 1 576 ? 19.946 19.549 -31.042 1.00 38.50 576 TYR A N 1
ATOM 4475 C CA . TYR A 1 576 ? 20.720 20.465 -31.885 1.00 38.50 576 TYR A CA 1
ATOM 4476 C C . TYR A 1 576 ? 19.933 21.772 -32.046 1.00 38.50 576 TYR A C 1
ATOM 4478 O O . TYR A 1 576 ? 18.794 21.738 -32.512 1.00 38.50 576 TYR A O 1
ATOM 4486 N N . PRO A 1 577 ? 20.521 22.931 -31.715 1.00 49.81 577 PRO A N 1
ATOM 4487 C CA . PRO A 1 577 ? 20.133 24.185 -32.330 1.00 49.81 577 PRO A CA 1
ATOM 4488 C C . PRO A 1 577 ? 21.261 24.701 -33.227 1.00 49.81 577 PRO A C 1
ATOM 4490 O O . PRO A 1 577 ? 22.375 24.968 -32.782 1.00 49.81 577 PRO A O 1
ATOM 4493 N N . LEU A 1 578 ? 20.909 24.870 -34.499 1.00 43.00 578 LEU A N 1
ATOM 4494 C CA . LEU A 1 578 ? 21.563 25.746 -35.462 1.00 43.00 578 LEU A CA 1
ATOM 4495 C C . LEU A 1 578 ? 21.571 27.195 -34.945 1.00 43.00 578 LEU A C 1
ATOM 4497 O O . LEU A 1 578 ? 20.503 27.748 -34.699 1.00 43.00 578 LEU A O 1
ATOM 4501 N N . TYR A 1 579 ? 22.748 27.817 -34.870 1.00 41.38 579 TYR A N 1
ATOM 4502 C CA . TYR A 1 579 ? 22.957 29.222 -35.237 1.00 41.38 579 TYR A CA 1
ATOM 4503 C C . TYR A 1 579 ? 24.346 29.372 -35.863 1.00 41.38 579 TYR A C 1
ATOM 4505 O O . TYR A 1 579 ? 25.310 28.736 -35.442 1.00 41.38 579 TYR A O 1
ATOM 4513 N N . ALA A 1 580 ? 24.384 30.172 -36.924 1.00 38.03 580 ALA A N 1
ATOM 4514 C CA . ALA A 1 580 ? 25.465 30.317 -37.882 1.00 38.03 580 ALA A CA 1
ATOM 4515 C C . ALA A 1 580 ? 26.448 31.458 -37.549 1.00 38.03 580 ALA A C 1
ATOM 4517 O O . ALA A 1 580 ? 26.061 32.450 -36.941 1.00 38.03 580 ALA A O 1
ATOM 4518 N N . ALA A 1 581 ? 27.664 31.285 -38.083 1.00 40.09 581 ALA A N 1
ATOM 4519 C CA . ALA A 1 581 ? 28.557 32.251 -38.744 1.00 40.09 581 ALA A CA 1
ATOM 4520 C C . ALA A 1 581 ? 29.133 33.481 -38.003 1.00 40.09 581 ALA A C 1
ATOM 4522 O O . ALA A 1 581 ? 28.417 34.423 -37.679 1.00 40.09 581 ALA A O 1
ATOM 4523 N N . ALA A 1 582 ? 30.471 33.482 -37.902 1.00 34.53 582 ALA A N 1
ATOM 4524 C CA . ALA A 1 582 ? 31.474 34.535 -38.195 1.00 34.53 582 ALA A CA 1
ATOM 4525 C C . ALA A 1 582 ? 32.765 34.110 -37.453 1.00 34.53 582 ALA A C 1
ATOM 4527 O O . ALA A 1 582 ? 32.658 33.672 -36.313 1.00 34.53 582 ALA A O 1
ATOM 4528 N N . SER A 1 583 ? 33.996 34.135 -37.958 1.00 35.56 583 SER A N 1
ATOM 4529 C CA . SER A 1 583 ? 34.662 34.754 -39.113 1.00 35.56 583 SER A CA 1
ATOM 4530 C C . SER A 1 583 ? 36.106 34.196 -39.154 1.00 35.56 583 SER A C 1
ATOM 4532 O O . SER A 1 583 ? 36.629 33.938 -38.072 1.00 35.56 583 SER A O 1
ATOM 4534 N N . ASP A 1 584 ? 36.691 34.068 -40.356 1.00 33.41 584 ASP A N 1
ATOM 4535 C CA . ASP A 1 584 ? 38.117 34.267 -40.733 1.00 33.41 584 ASP A CA 1
ATOM 4536 C C . ASP A 1 584 ? 39.211 33.443 -39.998 1.00 33.41 584 ASP A C 1
ATOM 4538 O O . ASP A 1 584 ? 39.184 33.275 -38.788 1.00 33.41 584 ASP A O 1
ATOM 4542 N N . GLU A 1 585 ? 40.263 32.875 -40.592 1.00 43.84 585 GLU A N 1
ATOM 4543 C CA . GLU A 1 585 ? 40.924 32.943 -41.902 1.00 43.84 585 GLU A CA 1
ATOM 4544 C C . GLU A 1 585 ? 41.940 31.763 -41.961 1.00 43.84 585 GLU A C 1
ATOM 4546 O O . GLU A 1 585 ? 42.317 31.231 -40.914 1.00 43.84 585 GLU A O 1
ATOM 4551 N N . ASN A 1 586 ? 42.435 31.445 -43.167 1.00 37.84 586 ASN A N 1
ATOM 4552 C CA . ASN A 1 586 ? 43.642 30.653 -43.491 1.00 37.84 586 ASN A CA 1
ATOM 4553 C C . ASN A 1 586 ? 43.630 29.118 -43.300 1.00 37.84 586 ASN A C 1
ATOM 4555 O O . ASN A 1 586 ? 43.170 28.596 -42.296 1.00 37.84 586 ASN A O 1
ATOM 4559 N N . GLU A 1 587 ? 44.218 28.286 -44.166 1.00 40.00 587 GLU A N 1
ATOM 4560 C CA . GLU A 1 587 ? 44.850 28.416 -45.488 1.00 40.00 587 GLU A CA 1
ATOM 4561 C C . GLU A 1 587 ? 45.201 26.974 -45.951 1.00 40.00 587 GLU A C 1
ATOM 4563 O O . GLU A 1 587 ? 45.465 26.106 -45.122 1.00 40.00 587 GLU A O 1
ATOM 4568 N N . GLU A 1 588 ? 45.202 26.755 -47.271 1.00 38.25 588 GLU A N 1
ATOM 4569 C CA . GLU A 1 588 ? 45.854 25.674 -48.044 1.00 38.25 588 GLU A CA 1
ATOM 4570 C C . GLU A 1 588 ? 45.351 24.200 -48.081 1.00 38.25 588 GLU A C 1
ATOM 4572 O O . GLU A 1 588 ? 45.568 23.393 -47.183 1.00 38.25 588 GLU A O 1
ATOM 4577 N N . SER A 1 589 ? 44.906 23.843 -49.306 1.00 43.03 589 SER A N 1
ATOM 4578 C CA . SER A 1 589 ? 45.268 22.652 -50.117 1.00 43.03 589 SER A CA 1
ATOM 4579 C C . SER A 1 589 ? 44.716 21.276 -49.693 1.00 43.03 589 SER A C 1
ATOM 4581 O O . SER A 1 589 ? 44.933 20.819 -48.586 1.00 43.03 589 SER A O 1
ATOM 4583 N N . LYS A 1 590 ? 44.078 20.452 -50.538 1.00 46.19 590 LYS A N 1
ATOM 4584 C CA . LYS A 1 590 ? 44.307 20.170 -51.964 1.00 46.19 590 LYS A CA 1
ATOM 4585 C C . LYS A 1 590 ? 43.148 19.325 -52.522 1.00 46.19 590 LYS A C 1
ATOM 4587 O O . LYS A 1 590 ? 42.559 18.516 -51.809 1.00 46.19 590 LYS A O 1
ATOM 4592 N N . GLU A 1 591 ? 42.884 19.516 -53.807 1.00 39.44 591 GLU A N 1
ATOM 4593 C CA . GLU A 1 591 ? 41.880 18.868 -54.655 1.00 39.44 591 GLU A CA 1
ATOM 4594 C C . GLU A 1 591 ? 41.968 17.332 -54.695 1.00 39.44 591 GLU A C 1
ATOM 4596 O O . GLU A 1 591 ? 43.059 16.809 -54.903 1.00 39.44 591 GLU A O 1
ATOM 4601 N N . ILE A 1 592 ? 40.813 16.645 -54.648 1.00 41.38 592 ILE A N 1
ATOM 4602 C CA . ILE A 1 592 ? 40.509 15.444 -55.454 1.00 41.38 592 ILE A CA 1
ATOM 4603 C C . ILE A 1 592 ? 39.002 15.454 -55.799 1.00 41.38 592 ILE A C 1
ATOM 4605 O O . ILE A 1 592 ? 38.144 15.395 -54.920 1.00 41.38 592 ILE A O 1
ATOM 4609 N N . SER A 1 593 ? 38.702 15.535 -57.096 1.00 44.59 593 SER A N 1
ATOM 4610 C CA . SER A 1 593 ? 37.420 15.238 -57.759 1.00 44.59 593 SER A CA 1
ATOM 4611 C C . SER A 1 593 ? 37.035 13.762 -57.541 1.00 44.59 593 SER A C 1
ATOM 4613 O O . SER A 1 593 ? 37.881 12.884 -57.610 1.00 44.59 593 SER A O 1
ATOM 4615 N N . GLY A 1 594 ? 35.807 13.371 -57.205 1.00 37.94 594 GLY A N 1
ATOM 4616 C CA . GLY A 1 594 ? 34.551 13.661 -57.884 1.00 37.94 594 GLY A CA 1
ATOM 4617 C C . GLY A 1 594 ? 33.998 12.353 -58.465 1.00 37.94 594 GLY A C 1
ATOM 4618 O O . GLY A 1 594 ? 34.314 12.039 -59.603 1.00 37.94 594 GLY A O 1
ATOM 4619 N N . LEU A 1 595 ? 33.188 11.612 -57.696 1.00 36.50 595 LEU A N 1
ATOM 4620 C CA . LEU A 1 595 ? 32.203 10.633 -58.182 1.00 36.50 595 LEU A CA 1
ATOM 4621 C C . LEU A 1 595 ? 31.043 10.544 -57.174 1.00 36.50 595 LEU A C 1
ATOM 4623 O O . LEU A 1 595 ? 31.258 10.430 -55.969 1.00 36.50 595 LEU A O 1
ATOM 4627 N N . ASN A 1 596 ? 29.825 10.648 -57.702 1.00 49.41 596 ASN A N 1
ATOM 4628 C CA . ASN A 1 596 ? 28.555 10.466 -57.005 1.00 49.41 596 ASN A CA 1
ATOM 4629 C C . ASN A 1 596 ? 28.354 8.987 -56.646 1.00 49.41 596 ASN A C 1
ATOM 4631 O O . ASN A 1 596 ? 28.629 8.158 -57.505 1.00 49.41 596 ASN A O 1
ATOM 4635 N N . GLU A 1 597 ? 27.805 8.684 -55.465 1.00 37.56 597 GLU A N 1
ATOM 4636 C CA . GLU A 1 597 ? 26.689 7.735 -55.278 1.00 37.56 597 GLU A CA 1
ATOM 4637 C C . GLU A 1 597 ? 26.286 7.615 -53.794 1.00 37.56 597 GLU A C 1
ATOM 4639 O O . GLU A 1 597 ? 27.114 7.395 -52.917 1.00 37.56 597 GLU A O 1
ATOM 4644 N N . GLU A 1 598 ? 24.980 7.795 -53.584 1.00 39.56 598 GLU A N 1
ATOM 4645 C CA . GLU A 1 598 ? 24.093 7.248 -52.549 1.00 39.56 598 GLU A CA 1
ATOM 4646 C C . GLU A 1 598 ? 24.375 7.423 -51.045 1.00 39.56 598 GLU A C 1
ATOM 4648 O O . GLU A 1 598 ? 25.393 7.037 -50.476 1.00 39.56 598 GLU A O 1
ATOM 4653 N N . GLU A 1 599 ? 23.336 7.941 -50.379 1.00 47.06 599 GLU A N 1
ATOM 4654 C CA . GLU A 1 599 ? 23.129 7.978 -48.935 1.00 47.06 599 GLU A CA 1
ATOM 4655 C C . GLU A 1 599 ? 23.406 6.616 -48.280 1.00 47.06 599 GLU A C 1
ATOM 4657 O O . GLU A 1 599 ? 22.536 5.749 -48.167 1.00 47.06 599 GLU A O 1
ATOM 4662 N N . LEU A 1 600 ? 24.619 6.444 -47.758 1.00 39.78 600 LEU A N 1
ATOM 4663 C CA . LEU A 1 600 ? 24.918 5.363 -46.835 1.00 39.78 600 LEU A CA 1
ATOM 4664 C C . LEU A 1 600 ? 24.295 5.718 -45.479 1.00 39.78 600 LEU A C 1
ATOM 4666 O O . LEU A 1 600 ? 24.903 6.384 -44.638 1.00 39.78 600 LEU A O 1
ATOM 4670 N N . ALA A 1 601 ? 23.043 5.296 -45.286 1.00 48.44 601 ALA A N 1
ATOM 4671 C CA . ALA A 1 601 ? 22.383 5.314 -43.988 1.00 48.44 601 ALA A CA 1
ATOM 4672 C C . ALA A 1 601 ? 23.344 4.753 -42.919 1.00 48.44 601 ALA A C 1
ATOM 4674 O O . ALA A 1 601 ? 24.012 3.743 -43.171 1.00 48.44 601 ALA A O 1
ATOM 4675 N N . PRO A 1 602 ? 23.444 5.379 -41.731 1.00 48.69 602 PRO A N 1
ATOM 4676 C CA . PRO A 1 602 ? 24.351 4.911 -40.695 1.00 48.69 602 PRO A CA 1
ATOM 4677 C C . PRO A 1 602 ? 24.027 3.451 -40.387 1.00 48.69 602 PRO A C 1
ATOM 4679 O O . PRO A 1 602 ? 22.888 3.121 -40.047 1.00 48.69 602 PRO A O 1
ATOM 4682 N N . ALA A 1 603 ? 25.031 2.584 -40.550 1.00 49.44 603 ALA A N 1
ATOM 4683 C CA . ALA A 1 603 ? 24.903 1.150 -40.343 1.00 49.44 603 ALA A CA 1
ATOM 4684 C C . ALA A 1 603 ? 24.125 0.875 -39.040 1.00 49.44 603 ALA A C 1
ATOM 4686 O O . ALA A 1 603 ? 24.438 1.485 -38.008 1.00 49.44 603 ALA A O 1
ATOM 4687 N N . PRO A 1 604 ? 23.102 -0.002 -39.060 1.00 56.56 604 PRO A N 1
ATOM 4688 C CA . PRO A 1 604 ? 22.302 -0.285 -37.879 1.00 56.56 604 PRO A CA 1
ATOM 4689 C C . PRO A 1 604 ? 23.240 -0.724 -36.758 1.00 56.56 604 PRO A C 1
ATOM 4691 O O . PRO A 1 604 ? 23.991 -1.690 -36.913 1.00 56.56 604 PRO A O 1
ATOM 4694 N N . ARG A 1 605 ? 23.237 0.036 -35.651 1.00 69.88 605 ARG A N 1
ATOM 4695 C CA . ARG A 1 605 ? 24.105 -0.211 -34.492 1.00 69.88 605 ARG A CA 1
ATOM 4696 C C . ARG A 1 605 ? 24.013 -1.691 -34.136 1.00 69.88 605 ARG A C 1
ATOM 4698 O O . ARG A 1 605 ? 22.934 -2.185 -33.810 1.00 69.88 605 ARG A O 1
ATOM 4705 N N . ALA A 1 606 ? 25.141 -2.389 -34.251 1.00 84.75 606 ALA A N 1
ATOM 4706 C CA . ALA A 1 606 ? 25.210 -3.822 -34.031 1.00 84.75 606 ALA A CA 1
ATOM 4707 C C . ALA A 1 606 ? 24.623 -4.163 -32.654 1.00 84.75 606 ALA A C 1
ATOM 4709 O O . ALA A 1 606 ? 25.029 -3.609 -31.631 1.00 84.75 606 ALA A O 1
ATOM 4710 N N . CYS A 1 607 ? 23.639 -5.061 -32.630 1.00 94.62 607 CYS A N 1
ATOM 4711 C CA . CYS A 1 607 ? 23.052 -5.532 -31.385 1.00 94.62 607 CYS A CA 1
ATOM 4712 C C . CYS A 1 607 ? 24.131 -6.245 -30.563 1.00 94.62 607 CYS A C 1
ATOM 4714 O O . CYS A 1 607 ? 24.720 -7.234 -30.999 1.00 94.62 607 CYS A O 1
ATOM 4716 N N . ASN A 1 608 ? 24.398 -5.724 -29.367 1.00 96.56 608 ASN A N 1
ATOM 4717 C CA . ASN A 1 608 ? 25.319 -6.331 -28.420 1.00 96.56 608 ASN A CA 1
ATOM 4718 C C . ASN A 1 608 ? 24.593 -7.462 -27.676 1.00 96.56 608 ASN A C 1
ATOM 4720 O O . ASN A 1 608 ? 23.643 -7.211 -26.930 1.00 96.56 608 ASN A O 1
ATOM 4724 N N . SER A 1 609 ? 25.044 -8.703 -27.868 1.00 96.62 609 SER A N 1
ATOM 4725 C CA . SER A 1 609 ? 24.420 -9.897 -27.284 1.00 96.62 609 SER A CA 1
ATOM 4726 C C . SER A 1 609 ? 24.410 -9.879 -25.754 1.00 96.62 609 SER A C 1
ATOM 4728 O O . SER A 1 609 ? 23.419 -10.287 -25.151 1.00 96.62 609 SER A O 1
ATOM 4730 N N . ALA A 1 610 ? 25.445 -9.334 -25.107 1.00 96.94 610 ALA A N 1
ATOM 4731 C CA . ALA A 1 610 ? 25.497 -9.215 -23.651 1.00 96.94 610 ALA A CA 1
ATOM 4732 C C . ALA A 1 610 ? 24.477 -8.191 -23.130 1.00 96.94 610 ALA A C 1
ATOM 4734 O O . ALA A 1 610 ? 23.777 -8.450 -22.147 1.00 96.94 610 ALA A O 1
ATOM 4735 N N . THR A 1 611 ? 24.347 -7.049 -23.811 1.00 97.44 611 THR A N 1
ATOM 4736 C CA . THR A 1 611 ? 23.339 -6.033 -23.477 1.00 97.44 611 THR A CA 1
ATOM 4737 C C . THR A 1 611 ? 21.925 -6.561 -23.713 1.00 97.44 611 THR A C 1
ATOM 4739 O O . THR A 1 611 ? 21.062 -6.383 -22.854 1.00 97.44 611 THR A O 1
ATOM 4742 N N . CYS A 1 612 ? 21.700 -7.261 -24.828 1.00 98.19 612 CYS A N 1
ATOM 4743 C CA . CYS A 1 612 ? 20.429 -7.903 -25.147 1.00 98.19 612 CYS A CA 1
ATOM 4744 C C . CYS A 1 612 ? 20.029 -8.928 -24.076 1.00 98.19 612 CYS A C 1
ATOM 4746 O O . CYS A 1 612 ? 18.928 -8.860 -23.533 1.00 98.19 612 CYS A O 1
ATOM 4748 N N . ASN A 1 613 ? 20.951 -9.809 -23.682 1.00 97.56 613 ASN A N 1
ATOM 4749 C CA . ASN A 1 613 ? 20.677 -10.827 -22.675 1.00 97.56 613 ASN A CA 1
ATOM 4750 C C . ASN A 1 613 ? 20.372 -10.215 -21.292 1.00 97.56 613 ASN A C 1
ATOM 4752 O O . ASN A 1 613 ? 19.409 -10.603 -20.630 1.00 97.56 613 ASN A O 1
ATOM 4756 N N . GLN A 1 614 ? 21.128 -9.192 -20.867 1.00 97.69 614 GLN A N 1
ATOM 4757 C CA . GLN A 1 614 ? 20.830 -8.462 -19.625 1.00 97.69 614 GLN A CA 1
ATOM 4758 C C . GLN A 1 614 ? 19.470 -7.754 -19.672 1.00 97.69 614 GLN A C 1
ATOM 4760 O O . GLN A 1 614 ? 18.759 -7.717 -18.665 1.00 97.69 614 GLN A O 1
ATOM 4765 N N . TRP A 1 615 ? 19.107 -7.181 -20.820 1.00 97.69 615 TRP A N 1
ATOM 4766 C CA . TRP A 1 615 ? 17.826 -6.508 -21.004 1.00 97.69 615 TRP A CA 1
ATOM 4767 C C . TRP A 1 615 ? 16.654 -7.496 -20.932 1.00 97.69 615 TRP A C 1
ATOM 4769 O O . TRP A 1 615 ? 15.709 -7.259 -20.179 1.00 97.69 615 TRP A O 1
ATOM 4779 N N . CYS A 1 616 ? 16.760 -8.651 -21.591 1.00 98.25 616 CYS A N 1
ATOM 4780 C CA . CYS A 1 616 ? 15.747 -9.706 -21.535 1.00 98.25 616 CYS A CA 1
ATOM 4781 C C . CYS A 1 616 ? 15.575 -10.294 -20.126 1.00 98.25 616 CYS A C 1
ATOM 4783 O O . CYS A 1 616 ? 14.444 -10.472 -19.669 1.00 98.25 616 CYS A O 1
ATOM 4785 N N . HIS A 1 617 ? 16.661 -10.477 -19.368 1.00 97.50 617 HIS A N 1
ATOM 4786 C CA . HIS A 1 617 ? 16.558 -10.879 -17.962 1.00 97.50 617 HIS A CA 1
ATOM 4787 C C . HIS A 1 617 ? 15.832 -9.843 -17.090 1.00 97.50 617 HIS A C 1
ATOM 4789 O O . HIS A 1 617 ? 15.046 -10.217 -16.218 1.00 97.50 617 HIS A O 1
ATOM 4795 N N . ARG A 1 618 ? 16.027 -8.536 -17.330 1.00 97.25 618 ARG A N 1
ATOM 4796 C CA . ARG A 1 618 ? 15.265 -7.480 -16.626 1.00 97.25 618 ARG A CA 1
ATOM 4797 C C . ARG A 1 618 ? 13.769 -7.541 -16.939 1.00 97.25 618 ARG A C 1
ATOM 4799 O O . ARG A 1 618 ? 12.961 -7.210 -16.076 1.00 97.25 618 ARG A O 1
ATOM 4806 N N . LEU A 1 619 ? 13.413 -8.003 -18.137 1.00 96.50 619 LEU A N 1
ATOM 4807 C CA . LEU A 1 619 ? 12.037 -8.252 -18.570 1.00 96.50 619 LEU A CA 1
ATOM 4808 C C . LEU A 1 619 ? 11.492 -9.628 -18.135 1.00 96.50 619 LEU A C 1
ATOM 4810 O O . LEU A 1 619 ? 10.360 -9.957 -18.475 1.00 96.50 619 LEU A O 1
ATOM 4814 N N . LYS A 1 620 ? 12.248 -10.397 -17.334 1.00 96.62 620 LYS A N 1
ATOM 4815 C CA . LYS A 1 620 ? 11.905 -11.743 -16.827 1.00 96.62 620 LYS A CA 1
ATOM 4816 C C . LYS A 1 620 ? 11.831 -12.851 -17.890 1.00 96.62 620 LYS A C 1
ATOM 4818 O O . LYS A 1 620 ? 11.183 -13.867 -17.650 1.00 96.62 620 LYS A O 1
ATOM 4823 N N . PHE A 1 621 ? 12.515 -12.685 -19.019 1.00 97.56 621 PHE A N 1
ATOM 4824 C CA . PHE A 1 621 ? 12.764 -13.765 -19.979 1.00 97.56 621 PHE A CA 1
ATOM 4825 C C . PHE A 1 621 ? 13.972 -14.616 -19.551 1.00 97.56 621 PHE A C 1
ATOM 4827 O O . PHE A 1 621 ? 14.796 -14.176 -18.736 1.00 97.56 621 PHE A O 1
ATOM 4834 N N . ALA A 1 622 ? 14.069 -15.841 -20.077 1.00 96.81 622 ALA A N 1
ATOM 4835 C CA . ALA A 1 622 ? 15.155 -16.767 -19.758 1.00 96.81 622 ALA A CA 1
ATOM 4836 C C . ALA A 1 622 ? 16.487 -16.311 -20.369 1.00 96.81 622 ALA A C 1
ATOM 4838 O O . ALA A 1 622 ? 17.543 -16.592 -19.806 1.00 96.81 622 ALA A O 1
ATOM 4839 N N . GLY A 1 623 ? 16.434 -15.564 -21.471 1.00 97.00 623 GLY A N 1
ATOM 4840 C CA . GLY A 1 623 ? 17.587 -14.907 -22.066 1.00 97.00 623 GLY A CA 1
ATOM 4841 C C . GLY A 1 623 ? 17.207 -14.080 -23.288 1.00 97.00 623 GLY A C 1
ATOM 4842 O O . GLY A 1 623 ? 16.030 -13.905 -23.605 1.00 97.00 623 GLY A O 1
ATOM 4843 N N . GLY A 1 624 ? 18.213 -13.535 -23.966 1.00 98.00 624 GLY A N 1
ATOM 4844 C CA . GLY A 1 624 ? 18.039 -12.820 -25.224 1.00 98.00 624 GLY A CA 1
ATOM 4845 C C . GLY A 1 624 ? 19.198 -13.030 -26.184 1.00 98.00 624 GLY A C 1
ATOM 4846 O O . GLY A 1 624 ? 20.349 -13.122 -25.759 1.00 98.00 624 GLY A O 1
ATOM 4847 N N . TRP A 1 625 ? 18.901 -13.068 -27.482 1.00 97.81 625 TRP A N 1
ATOM 4848 C CA . TRP A 1 625 ? 19.904 -13.079 -28.547 1.00 97.81 625 TRP A CA 1
ATOM 4849 C C . TRP A 1 625 ? 19.661 -11.965 -29.562 1.00 97.81 625 TRP A C 1
ATOM 4851 O O . TRP A 1 625 ? 18.554 -11.453 -29.724 1.00 97.81 625 TRP A O 1
ATOM 4861 N N . CYS A 1 626 ? 20.709 -11.607 -30.294 1.00 97.94 626 CYS A N 1
ATOM 4862 C CA . CYS A 1 626 ? 20.633 -10.624 -31.363 1.00 97.94 626 CYS A CA 1
ATOM 4863 C C . CYS A 1 626 ? 20.301 -11.299 -32.695 1.00 97.94 626 CYS A C 1
ATOM 4865 O O . CYS A 1 626 ? 21.049 -12.158 -33.157 1.00 97.94 626 CYS A O 1
ATOM 4867 N N . ARG A 1 627 ? 19.206 -10.888 -33.338 1.00 95.94 627 ARG A N 1
ATOM 4868 C CA . ARG A 1 627 ? 18.800 -11.333 -34.675 1.00 95.94 627 ARG A CA 1
ATOM 4869 C C . ARG A 1 627 ? 18.579 -10.108 -35.561 1.00 95.94 627 ARG A C 1
ATOM 4871 O O . ARG A 1 627 ? 17.774 -9.250 -35.225 1.00 95.94 627 ARG A O 1
ATOM 4878 N N . PHE A 1 628 ? 19.324 -10.003 -36.664 1.00 94.50 628 PHE A N 1
ATOM 4879 C CA . PHE A 1 628 ? 19.270 -8.864 -37.604 1.00 94.50 628 PHE A CA 1
ATOM 4880 C C . PHE A 1 628 ? 19.449 -7.484 -36.941 1.00 94.50 628 PHE A C 1
ATOM 4882 O O . PHE A 1 628 ? 18.743 -6.531 -37.254 1.00 94.50 628 PHE A O 1
ATOM 4889 N N . GLY A 1 629 ? 20.364 -7.379 -35.972 1.00 94.38 629 GLY A N 1
ATOM 4890 C CA . GLY A 1 629 ? 20.580 -6.126 -35.239 1.00 94.38 629 GLY A CA 1
ATOM 4891 C C . GLY A 1 629 ? 19.480 -5.782 -34.226 1.00 94.38 629 GLY A C 1
ATOM 4892 O O . GLY A 1 629 ? 19.538 -4.720 -33.616 1.00 94.38 629 GLY A O 1
ATOM 4893 N N . GLN A 1 630 ? 18.518 -6.678 -33.986 1.00 96.31 630 GLN A N 1
ATOM 4894 C CA . GLN A 1 630 ? 17.466 -6.514 -32.982 1.00 96.31 630 GLN A CA 1
ATOM 4895 C C . GLN A 1 630 ? 17.590 -7.564 -31.875 1.00 96.31 630 GLN A C 1
ATOM 4897 O O . GLN A 1 630 ? 17.956 -8.711 -32.124 1.00 96.31 630 GLN A O 1
ATOM 4902 N N . CYS A 1 631 ? 17.282 -7.177 -30.640 1.00 97.69 631 CYS A N 1
ATOM 4903 C CA . CYS A 1 631 ? 17.273 -8.090 -29.503 1.00 97.69 631 CYS A CA 1
ATOM 4904 C C . CYS A 1 631 ? 15.955 -8.878 -29.455 1.00 97.69 631 CYS A C 1
ATOM 4906 O O . CYS A 1 631 ? 14.884 -8.277 -29.404 1.00 97.69 631 CYS A O 1
ATOM 4908 N N . GLN A 1 632 ? 16.030 -10.209 -29.455 1.00 98.00 632 GLN A N 1
ATOM 4909 C CA . GLN A 1 632 ? 14.892 -11.112 -29.281 1.00 98.00 632 GLN A CA 1
ATOM 4910 C C . GLN A 1 632 ? 15.029 -11.850 -27.950 1.00 98.00 632 GLN A C 1
ATOM 4912 O O . GLN A 1 632 ? 16.036 -12.519 -27.720 1.00 98.00 632 GLN A O 1
ATOM 4917 N N . CYS A 1 633 ? 14.022 -11.724 -27.087 1.00 98.25 633 CYS A N 1
ATOM 4918 C CA . CYS A 1 633 ? 13.958 -12.423 -25.806 1.00 98.25 633 CYS A CA 1
ATOM 4919 C C . CYS A 1 633 ? 13.225 -13.763 -25.952 1.00 98.25 633 CYS A C 1
ATOM 4921 O O . CYS A 1 633 ? 12.247 -13.832 -26.699 1.00 98.25 633 CYS A O 1
ATOM 4923 N N . PHE A 1 634 ? 13.675 -14.792 -25.232 1.00 96.25 634 PHE A N 1
ATOM 4924 C CA . PHE A 1 634 ? 13.065 -16.126 -25.210 1.00 96.25 634 PHE A CA 1
ATOM 4925 C C . PHE A 1 634 ? 12.779 -16.615 -23.789 1.00 96.25 634 PHE A C 1
ATOM 4927 O O . PHE A 1 634 ? 13.509 -16.221 -22.843 1.00 96.25 634 PHE A O 1
#

Foldseek 3Di:
DPPVVVVVVVVVVPPPDDDDDDDDDDDDDWDWDDDQDPADDQVVLQVVLVVVVFHGWDDDGRTTTTHDPDDDDDDDFDWPPDQDVADDQVVLQVVLVVVVFHGWDDDGRTTGTHHPDPDPDDQKDKAADPDDDDDQVVLCVVLVVVVFRGWDDDGRITIGHHDDDDPDDQKDKAFAPQPDDDQVVLQVVLVVVVFHGFDGDRRITITGHPDDPPDDQWDKDDDPDVADDQVVLQVVLVVVVFHGWDDDGRITTTHHDDPDDDDDWDKDQDPDDADDLVVLCVVLVVVVARGWDDDPNITTGDHPDDPDDDDWDKDQDDPDADDQVVLQVVLVVVVARGWDDDTRITTGDHPDDDPDDDDDDDDDWPKDADPADDQVVLQVVLVVVVAPGWDDDGRIITGDDDPDDDDDDDDDDDDDDDDDDDDDDDDDDDDDDDDDDDPDDADDLVVLCVVLVVVQFPDWDQDPRDIDGHNDPVVVVPPDPDDPVVQVVLDDLVVLQVVLVVVVANGWDQDRSDIDGDPPPDDPDDDPDPPDPDDDDQADQVVLQVVLVVVVAPGWDQDPSDIDGHHPVCVVPPDDDDDDDDDDDDDDDDDDDDDDDDDPDPDQDAADQVVLQVVLVVVVAPGWGDDPRDIDGD

Secondary structure (DSSP, 8-state):
--HHHHHHHHHHTSTT--------------EEE----SS--HHHHHHHHHHTT-EEEEEETTEEEEE-------SS--EE----SS--HHHHHHHHHHTT-EEEEEETTEEEEE-----S--S-EEEEPPSS---HHHHHHHHHHTT-SEEEEETTEEEEE--------S-EEEEPPTT---HHHHHHHHHHTT-EEEEEETTEEEEE-----TT-S-EEE----SS--HHHHHHHHHHTT-EEEEEETTEEEEE------SSS--EE---SS---HHHHHHHHHHTT-SEEEEETTEEEEE-------SS-EEEE--SS---HHHHHHHHHHTT-SEEEEETTEEEEE-----------------EEE-SS--HHHHHHHHHHTT-S-EEEETTEEEE---------------------------------------TT----HHHHHHHHHTTT-SEEEEETTEEEEES-GGGGGSS----GGGGGGS--HHHHHHHHHHTT-S-EEEETTEEEE------S---S-----SS-----HHHHHHHHHHTT-SEEEEETTEEEEE-TTGGGTS-----------------------------PPPP-HHHHHHHHHHTT-S-EEEETTEEEE-

Organism: Mythimna separata (NCBI:txid271217)

Radius of gyration: 43.9 Å; chains: 1; bounding box: 99×103×130 Å

pLDDT: mean 70.51, std 23.45, range [27.48, 98.25]

InterPro domains:
  IPR036574 Knottin, scorpion toxin-like superfamily [G3DSA:3.30.30.10] (32-68)
  IPR036574 Knottin, scorpion toxin-like superfamily [G3DSA:3.30.30.10] (79-115)
  IPR036574 Knottin, scorpion toxin-like superfamily [G3DSA:3.30.30.10] (126-162)
  IPR036574 Knottin, scorpion toxin-like superfamily [G3DSA:3.30.30.10] (173-209)
  IPR036574 Knottin, scorpion toxin-like superfamily [G3DSA:3.30.30.10] (220-256)
  IPR036574 Knottin, scorpion toxin-like superfamily [G3DSA:3.30.30.10] (267-303)
  IPR036574 Knottin, scorpion toxin-like superfamily [G3DSA:3.30.30.10] (314-350)
  IPR036574 Knottin, scorpion toxin-like superfamily [G3DSA:3.30.30.10] (435-472)
  IPR036574 Knottin, scorpion toxin-like superfamily [G3DSA:3.30.30.10] (483-519)
  IPR036574 Knottin, scorpion toxin-like superfamily [G3DSA:3.30.30.10] (531-567)
  IPR036574 Knottin, scorpion toxin-like superfamily [G3DSA:3.30.30.10] (603-634)
  IPR036574 Knottin, scorpion toxin-like superfamily [SSF57095] (538-566)